Protein AF-A0A0P9GF45-F1 (afdb_monomer_lite)

Foldseek 3Di:
DQDPADLQQDDAFDKWFFVLLNLLSLQLLLLLLFARQWAKDQDPVQNQKIFIFRFADDDVPDPDTGGHTAWIWGHPDSVCNGGMIGTHDGPSQVSHVVSGPRPPDQVRGDHRDAFDQDEAEDEAFDKQWASNSVSLVVSQVQLQQVQVLWGKWKDWACDDVPAPFTKIKIFTPQPSPPFPFIWIWGWPAADPVGIIMIGTFFGDHDTPGDRPGDRGDPSSNVSSNSHYHYHYDGDGDDDDPPPPNPPDPDDPPCPDPSTDPDDPPVPPPPPCPDPPPPDDDDDDDDDDDDDDDPDPVVVVVCVVVVVVVVVVVVVVVVVVVVVVVVVVVVVVVVVVVVVVVVVVVVVVVVVVVVVVVVVVVVVVVVVPPPPPVVVVVVVVVVVVVVVVVVVVVPD

Secondary structure (DSSP, 8-state):
--PPPPTTSPPTT-EESSHHHHHHHHHHHHHHTT---EEEEEETTEEEEEEEEE-----TT-S-----EEEEEEESSTT-TTS-EEEEEE-GGGSSGGG-TT-TT-TT--PPPPP--S-EEE-TT-EEEHHHHHHHHHHHHHHHHHHTT--EEEEEEPPPTT-SS-EEEEEESTTTTT---EEEEEEEEE-TTS-EEEEEEEEE----SPP-PPPPPHHHHHHHTTSPPEEEPPEE-SS----------S--------SS-------------------PPPP------------THHHHTTHHHHHHHHHHHHHHHHHHHHHHHHHHHHHHHHHHHHHHHHHHHHHHHHHHHHHHHHHHHHHHHHS----TTHHHHHHHHHHHHHHHHHHTT--

Sequence (395 aa):
MSAEPHKYWPSVGTTYPHWADLLLATQLAAARAGFNYLGRYFDQRRPAQLSIVCMVHSTQMRASGCTHSLVEAVAVDPKDVTGGWRVSKINAQNLDAQRHPMHTGGIGLSYWLKTSTDTLILRPGDIVRGLRAMHTVEGALRAQGRRDGRFLACRTVPPSRGSVHPAYLITCVLDATCCEFLVRFEGLGPDAGGEDGWRCLEIRTKHSCTSTASSPSKKLEWRLDFWPQVTLVEGRIGKPFSRSASTKSGQHEVLSDRFIGPFPVQTLVLSSLAPYRSSSPPLMPALADADSSDSPTALASLLPDRQALASAEKDLADASTAVDKIKSDLAAAEKRAAEKRGRVEKKRAKLQRRLERERSKRKSVKEGPRSKDKKRDVKRAGERKKKAEMLALSD

Radius of gyration: 35.87 Å; chains: 1; bounding box: 84×141×72 Å

Organism: Rhodotorula graminis (strain WP1) (NCBI:txid578459)

Structure (mmCIF, N/CA/C/O backbone):
data_AF-A0A0P9GF45-F1
#
_entry.id   AF-A0A0P9GF45-F1
#
loop_
_atom_site.group_PDB
_atom_site.id
_atom_site.type_symbol
_atom_site.label_atom_id
_atom_site.label_alt_id
_atom_site.label_comp_id
_atom_site.label_asym_id
_atom_site.label_entity_id
_atom_site.label_seq_id
_atom_site.pdbx_PDB_ins_code
_atom_site.Cartn_x
_atom_site.Cartn_y
_atom_site.Cartn_z
_atom_site.occupancy
_atom_site.B_iso_or_equiv
_atom_site.auth_seq_id
_atom_site.auth_comp_id
_atom_site.auth_asym_id
_atom_site.auth_atom_id
_atom_site.pdbx_PDB_model_num
ATOM 1 N N . MET A 1 1 ? -20.652 21.004 1.379 1.00 35.34 1 MET A N 1
ATOM 2 C CA . MET A 1 1 ? -21.325 19.792 0.867 1.00 35.34 1 MET A CA 1
ATOM 3 C C . MET A 1 1 ? -20.360 18.622 1.015 1.00 35.34 1 MET A C 1
ATOM 5 O O . MET A 1 1 ? -19.250 18.713 0.505 1.00 35.34 1 MET A O 1
ATOM 9 N N . SER A 1 2 ? -20.703 17.599 1.804 1.00 42.06 2 SER A N 1
ATOM 10 C CA . SER A 1 2 ? -19.848 16.417 1.993 1.00 42.06 2 SER A CA 1
ATOM 11 C C . SER A 1 2 ? -20.039 15.497 0.793 1.00 42.06 2 SER A C 1
ATOM 13 O O . SER A 1 2 ? -21.091 14.882 0.676 1.00 42.06 2 SER A O 1
ATOM 15 N N . ALA A 1 3 ? -19.064 15.444 -0.115 1.00 58.94 3 ALA A N 1
ATOM 16 C CA . ALA A 1 3 ? -19.087 14.478 -1.207 1.00 58.94 3 ALA A CA 1
ATOM 17 C C . ALA A 1 3 ? -19.109 13.064 -0.611 1.00 58.94 3 ALA A C 1
ATOM 19 O O . ALA A 1 3 ? -18.275 12.744 0.240 1.00 58.94 3 ALA A O 1
ATOM 20 N N . GLU A 1 4 ? -20.075 12.241 -1.010 1.00 68.50 4 GLU A N 1
ATOM 21 C CA . GLU A 1 4 ? -20.110 10.847 -0.583 1.00 68.50 4 GLU A CA 1
ATOM 22 C C . GLU A 1 4 ? -18.839 10.120 -1.057 1.00 68.50 4 GLU A C 1
ATOM 24 O O . GLU A 1 4 ? -18.385 10.337 -2.188 1.00 68.50 4 GLU A O 1
ATOM 29 N N . PRO A 1 5 ? -18.228 9.269 -0.213 1.00 77.31 5 PRO A N 1
ATOM 30 C CA . PRO A 1 5 ? -17.096 8.451 -0.616 1.00 77.31 5 PRO A CA 1
ATOM 31 C C . PRO A 1 5 ? -17.442 7.594 -1.831 1.00 77.31 5 PRO A C 1
ATOM 33 O O . PRO A 1 5 ? -18.454 6.897 -1.857 1.00 77.31 5 PRO A O 1
ATOM 36 N N . HIS A 1 6 ? -16.560 7.583 -2.824 1.00 81.19 6 HIS A N 1
ATOM 37 C CA . HIS A 1 6 ? -16.727 6.717 -3.982 1.00 81.19 6 HIS A CA 1
ATOM 38 C C . HIS A 1 6 ? -16.772 5.232 -3.569 1.00 81.19 6 HIS A C 1
ATOM 40 O O . HIS A 1 6 ? -16.010 4.807 -2.700 1.00 81.19 6 HIS A O 1
ATOM 46 N N . LYS A 1 7 ? -17.599 4.419 -4.246 1.00 87.12 7 LYS A N 1
ATOM 47 C CA . LYS A 1 7 ? -17.960 3.030 -3.867 1.00 87.12 7 LYS A CA 1
ATOM 48 C C . LYS A 1 7 ? -16.806 2.041 -3.609 1.00 87.12 7 LYS A C 1
ATOM 50 O O . LYS A 1 7 ? -17.025 0.975 -3.042 1.00 87.12 7 LYS A O 1
ATOM 55 N N . TYR A 1 8 ? -15.583 2.364 -4.028 1.00 89.00 8 TYR A N 1
ATOM 56 C CA . TYR A 1 8 ? -14.404 1.510 -3.827 1.00 89.00 8 TYR A CA 1
ATOM 57 C C . TYR A 1 8 ? -13.742 1.722 -2.468 1.00 89.00 8 TYR A C 1
ATOM 59 O O . TYR A 1 8 ? -13.083 0.809 -1.974 1.00 89.00 8 TYR A O 1
ATOM 67 N N . TRP A 1 9 ? -13.967 2.862 -1.815 1.00 93.00 9 TRP A N 1
ATOM 68 C CA . TRP A 1 9 ? -13.536 3.052 -0.435 1.00 93.00 9 TRP A CA 1
ATOM 69 C C . TRP A 1 9 ? -14.324 2.125 0.502 1.00 93.00 9 TRP A C 1
ATOM 71 O O . TRP A 1 9 ? -15.488 1.818 0.225 1.00 93.00 9 TRP A O 1
ATOM 81 N N . PRO A 1 10 ? -13.719 1.605 1.583 1.00 94.25 10 PRO A N 1
ATOM 82 C CA . PRO A 1 10 ? -14.463 0.873 2.604 1.00 94.25 10 PRO A CA 1
ATOM 83 C C . PRO A 1 10 ? -15.567 1.753 3.192 1.00 94.25 10 PRO A C 1
ATOM 85 O O . PRO A 1 10 ? -15.265 2.849 3.638 1.00 94.25 10 PRO A O 1
ATOM 88 N N . SER A 1 11 ? -16.819 1.293 3.202 1.00 93.38 11 SER A N 1
ATOM 89 C CA . SER A 1 11 ? -17.963 2.052 3.734 1.00 93.38 11 SER A CA 1
ATOM 90 C C . SER A 1 11 ? -18.079 1.927 5.257 1.00 93.38 11 SER A C 1
ATOM 92 O O . SER A 1 11 ? -17.775 0.866 5.809 1.00 93.38 11 SER A O 1
ATOM 94 N N . VAL A 1 12 ? -18.595 2.964 5.928 1.00 95.06 12 VAL A N 1
ATOM 95 C CA . VAL A 1 12 ? -18.889 2.933 7.372 1.00 95.06 12 VAL A CA 1
ATOM 96 C C . VAL A 1 12 ? -19.820 1.762 7.692 1.00 95.06 12 VAL A C 1
ATOM 98 O O . VAL A 1 12 ? -20.718 1.439 6.917 1.00 95.06 12 VAL A O 1
ATOM 101 N N . GLY A 1 13 ? -19.558 1.073 8.801 1.00 94.94 13 GLY A N 1
ATOM 102 C CA . GLY A 1 13 ? -20.292 -0.119 9.226 1.00 94.94 13 GLY A CA 1
ATOM 103 C C . GLY A 1 13 ? -19.853 -1.416 8.543 1.00 94.94 13 GLY A C 1
ATOM 104 O O . GLY A 1 13 ? -20.230 -2.494 8.996 1.00 94.94 13 GLY A O 1
ATOM 105 N N . THR A 1 14 ? -19.023 -1.361 7.496 1.00 95.00 14 THR A N 1
ATOM 106 C CA . THR A 1 14 ? -18.482 -2.579 6.880 1.00 95.00 14 THR A CA 1
ATOM 107 C C . THR A 1 14 ? -17.453 -3.237 7.789 1.00 95.00 14 THR A C 1
ATOM 109 O O . THR A 1 14 ? -16.550 -2.571 8.293 1.00 95.00 14 THR A O 1
ATOM 112 N N . THR A 1 15 ? -17.568 -4.555 7.940 1.00 95.31 15 THR A N 1
ATOM 113 C CA . THR A 1 15 ? -16.614 -5.388 8.673 1.00 95.31 15 THR A CA 1
ATOM 114 C C . THR A 1 15 ? -15.703 -6.152 7.717 1.00 95.31 15 THR A C 1
ATOM 116 O O . THR A 1 15 ? -16.159 -6.652 6.688 1.00 95.31 15 THR A O 1
ATOM 119 N N . TYR A 1 16 ? -14.430 -6.259 8.085 1.00 94.44 16 TYR A N 1
ATOM 120 C CA . TYR A 1 16 ? -13.425 -7.110 7.457 1.00 94.44 16 TYR A CA 1
ATOM 121 C C . TYR A 1 16 ? -12.962 -8.175 8.458 1.00 94.44 16 TYR A C 1
ATOM 123 O O . TYR A 1 16 ? -12.883 -7.863 9.647 1.00 94.44 16 TYR A O 1
ATOM 131 N N . PRO A 1 17 ? -12.635 -9.405 8.017 1.00 91.25 17 PRO A N 1
ATOM 132 C CA . PRO A 1 17 ? -12.206 -10.477 8.919 1.00 91.25 17 PRO A CA 1
ATOM 133 C C . PRO A 1 17 ? -10.915 -10.169 9.685 1.00 91.25 17 PRO A C 1
ATOM 135 O O . PRO A 1 17 ? -10.730 -10.676 10.780 1.00 91.25 17 PRO A O 1
ATOM 138 N N . HIS A 1 18 ? -10.039 -9.341 9.110 1.00 89.69 18 HIS A N 1
ATOM 139 C CA . HIS A 1 18 ? -8.756 -8.960 9.694 1.00 89.69 18 HIS A CA 1
ATOM 140 C C . HIS A 1 18 ? -8.400 -7.519 9.295 1.00 89.69 18 HIS A C 1
ATOM 142 O O . HIS A 1 18 ? -8.765 -7.059 8.207 1.00 89.69 18 HIS A O 1
ATOM 148 N N . TRP A 1 19 ? -7.642 -6.793 10.124 1.00 90.44 19 TRP A N 1
ATOM 149 C CA . TRP A 1 19 ? -7.258 -5.405 9.817 1.00 90.44 19 TRP A CA 1
ATOM 150 C C . TRP A 1 19 ? -6.425 -5.292 8.533 1.00 90.44 19 TRP A C 1
ATOM 152 O O . TRP A 1 19 ? -6.470 -4.267 7.855 1.00 90.44 19 TRP A O 1
ATOM 162 N N . ALA A 1 20 ? -5.665 -6.336 8.185 1.00 90.38 20 ALA A N 1
ATOM 163 C CA . ALA A 1 20 ? -4.840 -6.358 6.975 1.00 90.38 20 ALA A CA 1
ATOM 164 C C . ALA A 1 20 ? -5.696 -6.331 5.702 1.00 90.38 20 ALA A C 1
ATOM 166 O O . ALA A 1 20 ? -5.321 -5.672 4.735 1.00 90.38 20 ALA A O 1
ATOM 167 N N . ASP A 1 21 ? -6.873 -6.962 5.730 1.00 93.50 21 ASP A N 1
ATOM 168 C CA . ASP A 1 21 ? -7.840 -6.912 4.631 1.00 93.50 21 ASP A CA 1
ATOM 169 C C . ASP A 1 21 ? -8.462 -5.521 4.497 1.00 93.50 21 ASP A C 1
ATOM 171 O O . ASP A 1 21 ? -8.624 -5.023 3.384 1.00 93.50 21 ASP A O 1
ATOM 175 N N . LEU A 1 22 ? -8.754 -4.856 5.619 1.00 94.69 22 LEU A N 1
ATOM 176 C CA . LEU A 1 22 ? -9.213 -3.467 5.606 1.00 94.69 22 LEU A CA 1
ATOM 177 C C . LEU A 1 22 ? -8.126 -2.518 5.071 1.00 94.69 22 LEU A C 1
ATOM 179 O O . LEU A 1 22 ? -8.415 -1.638 4.254 1.00 94.69 22 LEU A O 1
ATOM 183 N N . LEU A 1 23 ? -6.875 -2.696 5.506 1.00 93.50 23 LEU A N 1
ATOM 184 C CA . LEU A 1 23 ? -5.743 -1.920 5.003 1.00 93.50 23 LEU A CA 1
ATOM 185 C C . LEU A 1 23 ? -5.573 -2.128 3.499 1.00 93.50 23 LEU A C 1
ATOM 187 O O . LEU A 1 23 ? -5.487 -1.146 2.766 1.00 93.50 23 LEU A O 1
ATOM 191 N N . LEU A 1 24 ? -5.599 -3.379 3.037 1.00 94.25 24 LEU A N 1
ATOM 192 C CA . LEU A 1 24 ? -5.523 -3.713 1.621 1.00 94.25 24 LEU A CA 1
ATOM 193 C C . LEU A 1 24 ? -6.678 -3.085 0.832 1.00 94.25 24 LEU A C 1
ATOM 195 O O . LEU A 1 24 ? -6.428 -2.414 -0.163 1.00 94.25 24 LEU A O 1
ATOM 199 N N . ALA A 1 25 ? -7.927 -3.226 1.285 1.00 95.88 25 ALA A N 1
ATOM 200 C CA . ALA A 1 25 ? -9.082 -2.606 0.632 1.00 95.88 25 ALA A CA 1
ATOM 201 C C . ALA A 1 25 ? -8.905 -1.087 0.479 1.00 95.88 25 ALA A C 1
ATOM 203 O O . ALA A 1 25 ? -9.261 -0.516 -0.552 1.00 95.88 25 ALA A O 1
ATOM 204 N N . THR A 1 26 ? -8.313 -0.443 1.486 1.00 95.00 26 THR A N 1
ATOM 205 C CA . THR A 1 26 ? -8.026 0.996 1.472 1.00 95.00 26 THR A CA 1
ATOM 206 C C . THR A 1 26 ? -6.863 1.334 0.536 1.00 95.00 26 THR A C 1
ATOM 208 O O . THR A 1 26 ? -6.952 2.303 -0.209 1.00 95.00 26 THR A O 1
ATOM 211 N N . GLN A 1 27 ? -5.804 0.520 0.507 1.00 93.19 27 GLN A N 1
ATOM 212 C CA . GLN A 1 27 ? -4.670 0.666 -0.415 1.00 93.19 27 GLN A CA 1
ATOM 213 C C . GLN A 1 27 ? -5.098 0.518 -1.874 1.00 93.19 27 GLN A C 1
ATOM 215 O O . GLN A 1 27 ? -4.686 1.316 -2.707 1.00 93.19 27 GLN A O 1
ATOM 220 N N . LEU A 1 28 ? -5.968 -0.445 -2.182 1.00 94.75 28 LEU A N 1
ATOM 221 C CA . LEU A 1 28 ? -6.535 -0.603 -3.520 1.00 94.75 28 LEU A CA 1
ATOM 222 C C . LEU A 1 28 ? -7.445 0.588 -3.870 1.00 94.75 28 LEU A C 1
ATOM 224 O O . LEU A 1 28 ? -7.363 1.137 -4.965 1.00 94.75 28 LEU A O 1
ATOM 228 N N . ALA A 1 29 ? -8.280 1.058 -2.940 1.00 93.75 29 ALA A N 1
ATOM 229 C CA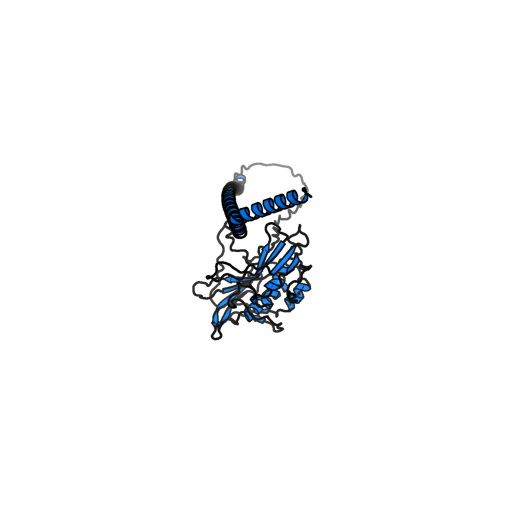 . ALA A 1 29 ? -9.097 2.249 -3.180 1.00 93.75 29 ALA A CA 1
ATOM 230 C C . ALA A 1 29 ? -8.240 3.499 -3.463 1.00 93.75 29 ALA A C 1
ATOM 232 O O . ALA A 1 29 ? -8.541 4.247 -4.393 1.00 93.75 29 ALA A O 1
ATOM 233 N N . ALA A 1 30 ? -7.154 3.689 -2.710 1.00 90.38 30 ALA A N 1
ATOM 234 C CA . ALA A 1 30 ? -6.213 4.786 -2.902 1.00 90.38 30 ALA A CA 1
ATOM 235 C C . ALA A 1 30 ? -5.438 4.663 -4.219 1.00 90.38 30 ALA A C 1
ATOM 237 O O . ALA A 1 30 ? -5.400 5.624 -4.984 1.00 90.38 30 ALA A O 1
ATOM 238 N N . ALA A 1 31 ? -4.890 3.482 -4.534 1.00 90.50 31 ALA A N 1
ATOM 239 C CA . ALA A 1 31 ? -4.143 3.261 -5.773 1.00 90.50 31 ALA A CA 1
ATOM 240 C C . ALA A 1 31 ? -5.027 3.551 -6.992 1.00 90.50 31 ALA A C 1
ATOM 242 O O . ALA A 1 31 ? -4.603 4.219 -7.933 1.00 90.50 31 ALA A O 1
ATOM 243 N N . ARG A 1 32 ? -6.305 3.156 -6.927 1.00 91.38 32 ARG A N 1
ATOM 244 C CA . ARG A 1 32 ? -7.313 3.540 -7.917 1.00 91.38 32 ARG A CA 1
ATOM 245 C C . ARG A 1 32 ? -7.547 5.052 -7.957 1.00 91.38 32 ARG A C 1
ATOM 247 O O . ARG A 1 32 ? -7.662 5.607 -9.043 1.00 91.38 32 ARG A O 1
ATOM 254 N N . ALA A 1 33 ? -7.649 5.711 -6.807 1.00 88.56 33 ALA A N 1
ATOM 255 C CA . ALA A 1 33 ? -7.761 7.168 -6.718 1.00 88.56 33 ALA A CA 1
ATOM 256 C C . ALA A 1 33 ? -6.460 7.902 -7.109 1.00 88.56 33 ALA A C 1
ATOM 258 O O . ALA A 1 33 ? -6.433 9.130 -7.127 1.00 88.56 33 ALA A O 1
ATOM 259 N N . GLY A 1 34 ? -5.403 7.157 -7.450 1.00 85.56 34 GLY A N 1
ATOM 260 C CA . GLY A 1 34 ? -4.176 7.668 -8.033 1.00 85.56 34 GLY A CA 1
ATOM 261 C C . GLY A 1 34 ? -3.065 7.963 -7.032 1.00 85.56 34 GLY A C 1
ATOM 262 O O . GLY A 1 34 ? -2.227 8.806 -7.339 1.00 85.56 34 GLY A O 1
ATOM 263 N N . PHE A 1 35 ? -3.044 7.309 -5.867 1.00 85.00 35 PHE A N 1
ATOM 264 C CA . PHE A 1 35 ? -1.961 7.419 -4.880 1.00 85.00 35 PHE A CA 1
ATOM 265 C C . PHE A 1 35 ? -1.811 6.142 -4.040 1.00 85.00 35 PHE A C 1
ATOM 267 O O . PHE A 1 35 ? -2.787 5.457 -3.772 1.00 85.00 35 PHE A O 1
ATOM 274 N N . ASN A 1 36 ? -0.613 5.818 -3.558 1.00 80.69 36 ASN A N 1
ATOM 275 C CA . ASN A 1 36 ? -0.339 4.540 -2.870 1.00 80.69 36 ASN A CA 1
ATOM 276 C C . ASN A 1 36 ? 0.317 4.666 -1.482 1.00 80.69 36 ASN A C 1
ATOM 278 O O . ASN A 1 36 ? 0.517 3.667 -0.789 1.00 80.69 36 ASN A O 1
ATOM 282 N N . TYR A 1 37 ? 0.624 5.883 -1.035 1.00 79.19 37 TYR A N 1
ATOM 283 C CA . TYR A 1 37 ? 1.302 6.132 0.239 1.00 79.19 37 TYR A CA 1
ATOM 284 C C . TYR A 1 37 ? 0.333 6.071 1.418 1.00 79.19 37 TYR A C 1
ATOM 286 O O . TYR A 1 37 ? -0.044 7.098 1.987 1.00 79.19 37 TYR A O 1
ATOM 294 N N . LEU A 1 38 ? -0.083 4.862 1.784 1.00 84.00 38 LEU A N 1
ATOM 295 C CA . LEU A 1 38 ? -0.918 4.626 2.955 1.00 84.00 38 LEU A CA 1
ATOM 296 C C . LEU A 1 38 ? -0.152 3.929 4.062 1.00 84.00 38 LEU A C 1
ATOM 298 O O . LEU A 1 38 ? 0.602 2.985 3.830 1.00 84.00 38 LEU A O 1
ATOM 302 N N . GLY A 1 39 ? -0.434 4.354 5.282 1.00 81.56 39 GLY A N 1
ATOM 303 C CA . GLY A 1 39 ? 0.013 3.695 6.491 1.00 81.56 39 GLY A CA 1
ATOM 304 C C . GLY A 1 39 ? -1.131 3.395 7.419 1.00 81.56 39 GLY A C 1
ATOM 305 O O . GLY A 1 39 ? -2.287 3.741 7.176 1.00 81.56 39 GLY A O 1
ATOM 306 N N . ARG A 1 40 ? -0.774 2.775 8.530 1.00 86.38 40 ARG A N 1
ATOM 307 C CA . ARG A 1 40 ? -1.703 2.527 9.613 1.00 86.38 40 ARG A CA 1
ATOM 308 C C . ARG A 1 40 ? -1.124 2.981 10.938 1.00 86.38 40 ARG A C 1
ATOM 310 O O . ARG A 1 40 ? 0.087 3.014 11.122 1.00 86.38 40 ARG A O 1
ATOM 317 N N . TYR A 1 41 ? -2.017 3.283 11.856 1.00 85.81 41 TYR A N 1
ATOM 318 C CA . TYR A 1 41 ? -1.701 3.710 13.199 1.00 85.81 41 TYR A CA 1
ATOM 319 C C . TYR A 1 41 ? -2.695 3.061 14.157 1.00 85.81 41 TYR A C 1
ATOM 321 O O . TYR A 1 41 ? -3.902 3.258 14.020 1.00 85.81 41 TYR A O 1
ATOM 329 N N . PHE A 1 42 ? -2.190 2.277 15.106 1.00 85.56 42 PHE A N 1
ATOM 330 C CA . PHE A 1 42 ? -2.984 1.807 16.237 1.00 85.56 42 PHE A CA 1
ATOM 331 C C . PHE A 1 42 ? -2.881 2.835 17.359 1.00 85.56 42 PHE A C 1
ATOM 333 O O . PHE A 1 42 ? -1.780 3.277 17.699 1.00 85.56 42 PHE A O 1
ATOM 340 N N . ASP A 1 43 ? -4.017 3.225 17.934 1.00 81.94 43 ASP A N 1
ATOM 341 C CA . ASP A 1 43 ? -4.006 4.101 19.103 1.00 81.94 43 ASP A CA 1
ATOM 342 C C . ASP A 1 43 ? -3.411 3.325 20.286 1.00 81.94 43 ASP A C 1
ATOM 344 O O . ASP A 1 43 ? -4.002 2.369 20.780 1.00 81.94 43 ASP A O 1
ATOM 348 N N . GLN A 1 44 ? -2.234 3.739 20.762 1.00 82.50 44 GLN A N 1
ATOM 349 C CA . GLN A 1 44 ? -1.546 3.070 21.875 1.00 82.50 44 GLN A CA 1
ATOM 350 C C . GLN A 1 44 ? -2.385 3.034 23.158 1.00 82.50 44 GLN A C 1
ATOM 352 O O . GLN A 1 44 ? -2.207 2.147 23.987 1.00 82.50 44 GLN A O 1
ATOM 357 N N . ARG A 1 45 ? -3.298 3.995 23.339 1.00 84.94 45 ARG A N 1
ATOM 358 C CA . ARG A 1 45 ? -4.200 4.040 24.499 1.00 84.94 45 ARG A CA 1
ATOM 359 C C . ARG A 1 45 ? -5.461 3.214 24.282 1.00 84.94 45 ARG A C 1
ATOM 361 O O . ARG A 1 45 ? -6.164 2.917 25.242 1.00 84.94 45 ARG A O 1
ATOM 368 N N . ARG A 1 46 ? -5.782 2.903 23.027 1.00 86.00 46 ARG A N 1
ATOM 369 C CA . ARG A 1 46 ? -6.991 2.193 22.608 1.00 86.00 46 ARG A CA 1
ATOM 370 C C . ARG A 1 46 ? -6.615 1.220 21.487 1.00 86.00 46 ARG A C 1
ATOM 372 O O . ARG A 1 46 ? -6.928 1.491 20.332 1.00 86.00 46 ARG A O 1
ATOM 379 N N . PRO A 1 47 ? -5.958 0.089 21.802 1.00 84.44 47 PRO A N 1
ATOM 380 C CA . PRO A 1 47 ? -5.430 -0.835 20.791 1.00 84.44 47 PRO A CA 1
ATOM 381 C C . PRO A 1 47 ? -6.520 -1.437 19.890 1.00 84.44 47 PRO A C 1
ATOM 383 O O . PRO A 1 47 ? -6.247 -1.797 18.750 1.00 84.44 47 PRO A O 1
ATOM 386 N N . ALA A 1 48 ? -7.772 -1.457 20.356 1.00 91.06 48 ALA A N 1
ATOM 387 C CA . ALA A 1 48 ? -8.955 -1.790 19.563 1.00 91.06 48 ALA A CA 1
ATOM 388 C C . ALA A 1 48 ? -9.373 -0.690 18.560 1.00 91.06 48 ALA A C 1
ATOM 390 O O . ALA A 1 48 ? -10.456 -0.772 17.986 1.00 91.06 48 ALA A O 1
ATOM 391 N N . GLN A 1 49 ? -8.561 0.355 18.363 1.00 93.25 49 GLN A N 1
ATOM 392 C CA . GLN A 1 49 ? -8.778 1.420 17.388 1.00 93.25 49 GLN A CA 1
ATOM 393 C C . GLN A 1 49 ? -7.613 1.514 16.405 1.00 93.25 49 GLN A C 1
ATOM 395 O O . GLN A 1 49 ? -6.442 1.604 16.779 1.00 93.25 49 GLN A O 1
ATOM 400 N N . LEU A 1 50 ? -7.973 1.555 15.127 1.00 92.69 50 LEU A N 1
ATOM 401 C CA . LEU A 1 50 ? -7.074 1.613 13.988 1.00 92.69 50 LEU A CA 1
ATOM 402 C C . LEU A 1 50 ? -7.416 2.841 13.152 1.00 92.69 50 LEU A C 1
ATOM 404 O O . LEU A 1 50 ? -8.566 3.058 12.783 1.00 92.69 50 LEU A O 1
ATOM 408 N N . SER A 1 51 ? -6.404 3.624 12.809 1.00 92.44 51 SER A N 1
ATOM 409 C CA . SER A 1 51 ? -6.494 4.693 11.818 1.00 92.44 51 SER A CA 1
ATOM 410 C C . SER A 1 51 ? -5.632 4.337 10.615 1.00 92.44 51 SER A C 1
ATOM 412 O O . SER A 1 51 ? -4.445 4.057 10.759 1.00 92.44 51 SER A O 1
ATOM 414 N N . ILE A 1 52 ? -6.212 4.363 9.420 1.00 92.00 52 ILE A N 1
ATOM 415 C CA . ILE A 1 52 ? -5.477 4.303 8.157 1.00 92.00 52 ILE A CA 1
ATOM 416 C C . ILE A 1 52 ? -5.271 5.738 7.698 1.00 92.00 52 ILE A C 1
ATOM 418 O O . ILE A 1 52 ? -6.229 6.497 7.543 1.00 92.00 52 ILE A O 1
ATOM 422 N N . VAL A 1 53 ? -4.012 6.112 7.513 1.00 87.25 53 VAL A N 1
ATOM 423 C CA . VAL A 1 53 ? -3.589 7.491 7.267 1.00 87.25 53 VAL A CA 1
ATOM 424 C C . VAL A 1 53 ? -2.854 7.582 5.938 1.00 87.25 53 VAL A C 1
ATOM 426 O O . VAL A 1 53 ? -2.187 6.636 5.514 1.00 87.25 53 VAL A O 1
ATOM 429 N N . CYS A 1 54 ? -2.939 8.739 5.289 1.00 83.44 54 CYS A N 1
ATOM 430 C CA . CYS A 1 54 ? -1.978 9.085 4.252 1.00 83.44 54 CYS A CA 1
ATOM 431 C C . CYS A 1 54 ? -0.584 9.208 4.892 1.00 83.44 54 CYS A C 1
ATOM 433 O O . CYS A 1 54 ? -0.474 9.738 5.994 1.00 83.44 54 CYS A O 1
ATOM 435 N N . MET A 1 55 ? 0.455 8.709 4.221 1.00 76.56 55 MET A N 1
ATOM 436 C CA . MET A 1 55 ? 1.861 8.778 4.642 1.00 76.56 55 MET A CA 1
ATOM 437 C C . MET A 1 55 ? 2.768 9.328 3.537 1.00 76.56 55 MET A C 1
ATOM 439 O O . MET A 1 55 ? 3.922 8.915 3.414 1.00 76.56 55 MET A O 1
ATOM 443 N N . VAL A 1 56 ? 2.273 10.244 2.699 1.00 71.00 56 VAL A N 1
ATOM 444 C CA . VAL A 1 56 ? 3.149 10.897 1.717 1.00 71.00 56 VAL A CA 1
ATOM 445 C C . VAL A 1 56 ? 4.301 11.585 2.441 1.00 71.00 56 VAL A C 1
ATOM 447 O O . VAL A 1 56 ? 4.101 12.433 3.321 1.00 71.00 56 VAL A O 1
ATOM 450 N N . HIS A 1 57 ? 5.516 11.171 2.076 1.00 57.47 57 HIS A N 1
ATOM 451 C CA . HIS A 1 57 ? 6.736 11.686 2.660 1.00 57.47 57 HIS A CA 1
ATOM 452 C C . HIS A 1 57 ? 6.906 13.167 2.379 1.00 57.47 57 HIS A C 1
ATOM 454 O O . HIS A 1 57 ? 6.702 13.654 1.269 1.00 57.47 57 HIS A O 1
ATOM 460 N N . SER A 1 58 ? 7.404 13.847 3.406 1.00 45.00 58 SER A N 1
ATOM 461 C CA . SER A 1 58 ? 8.315 14.950 3.210 1.00 45.00 58 SER A CA 1
ATOM 462 C C . SER A 1 58 ? 9.386 14.553 2.193 1.00 45.00 58 SER A C 1
ATOM 464 O O . SER A 1 58 ? 10.189 13.649 2.439 1.00 45.00 58 SER A O 1
ATOM 466 N N . THR A 1 59 ? 9.442 15.246 1.065 1.00 41.19 59 THR A N 1
ATOM 467 C CA . THR A 1 59 ? 10.686 15.332 0.300 1.00 41.19 59 THR A CA 1
ATOM 468 C C . THR A 1 59 ? 11.819 15.783 1.238 1.00 41.19 59 THR A C 1
ATOM 470 O O . THR A 1 59 ? 11.547 16.357 2.294 1.00 41.19 59 THR A O 1
ATOM 473 N N . GLN A 1 60 ? 13.092 15.569 0.880 1.00 36.75 60 GLN A N 1
ATOM 474 C CA . GLN A 1 60 ? 14.243 16.072 1.663 1.00 36.75 60 GLN A CA 1
ATOM 475 C C . GLN A 1 60 ? 14.139 17.576 2.018 1.00 36.75 60 GLN A C 1
ATOM 477 O O . GLN A 1 60 ? 14.814 18.035 2.932 1.00 36.75 60 GLN A O 1
ATOM 482 N N . MET A 1 61 ? 13.260 18.330 1.346 1.00 34.38 61 MET A N 1
ATOM 483 C CA . MET A 1 61 ? 12.966 19.739 1.604 1.00 34.38 61 MET A CA 1
ATOM 484 C C . MET A 1 61 ? 11.843 20.025 2.627 1.00 34.38 61 MET A C 1
ATOM 486 O O . MET A 1 61 ? 11.533 21.194 2.849 1.00 34.38 61 MET A O 1
ATOM 490 N N . ARG A 1 62 ? 11.186 19.029 3.247 1.00 45.66 62 ARG A N 1
ATOM 491 C CA . ARG A 1 62 ? 10.088 19.274 4.211 1.00 45.66 62 ARG A CA 1
ATOM 492 C C . ARG A 1 62 ? 10.280 18.545 5.539 1.00 45.66 62 ARG A C 1
ATOM 494 O O . ARG A 1 62 ? 10.742 17.419 5.590 1.00 45.66 62 ARG A O 1
ATOM 501 N N . ALA A 1 63 ? 9.903 19.196 6.637 1.00 41.16 63 ALA A N 1
ATOM 502 C CA . ALA A 1 63 ? 10.034 18.642 7.988 1.00 41.16 63 ALA A CA 1
ATOM 503 C C . ALA A 1 63 ? 8.778 17.884 8.470 1.00 41.16 63 ALA A C 1
ATOM 505 O O . ALA A 1 63 ? 8.818 17.231 9.511 1.00 41.16 63 ALA A O 1
ATOM 506 N N . SER A 1 64 ? 7.660 17.956 7.738 1.00 55.44 64 SER A N 1
ATOM 507 C CA . SER A 1 64 ? 6.397 17.298 8.091 1.00 55.44 64 SER A CA 1
ATOM 508 C C . SER A 1 64 ? 5.836 16.493 6.916 1.00 55.44 64 SER A C 1
ATOM 510 O O . SER A 1 64 ? 5.702 16.997 5.802 1.00 55.44 64 SER A O 1
ATOM 512 N N . GLY A 1 65 ? 5.521 15.219 7.167 1.00 65.06 65 GLY A N 1
ATOM 513 C CA . GLY A 1 65 ? 4.782 14.365 6.234 1.00 65.06 65 GLY A CA 1
ATOM 514 C C . GLY A 1 65 ? 3.272 14.596 6.321 1.00 65.06 65 GLY A C 1
ATOM 515 O O . GLY A 1 65 ? 2.772 15.155 7.300 1.00 65.06 65 GLY A O 1
ATOM 516 N N . CYS A 1 66 ? 2.534 14.147 5.304 1.00 74.19 66 CYS A N 1
ATOM 517 C CA . CYS A 1 66 ? 1.079 14.057 5.398 1.00 74.19 66 CYS A CA 1
ATOM 518 C C . CYS A 1 66 ? 0.717 12.930 6.376 1.00 74.19 66 CYS A C 1
ATOM 520 O O . CYS A 1 66 ? 1.290 11.850 6.280 1.00 74.19 66 CYS A O 1
ATOM 522 N N . THR A 1 67 ? -0.204 13.184 7.310 1.00 75.12 67 THR A N 1
ATOM 523 C CA . THR A 1 67 ? -0.711 12.194 8.285 1.00 75.12 67 THR A CA 1
ATOM 524 C C . THR A 1 67 ? -2.235 12.252 8.423 1.00 75.12 67 THR A C 1
ATOM 526 O O . THR A 1 67 ? -2.805 11.871 9.446 1.00 75.12 67 THR A O 1
ATOM 529 N N . HIS A 1 68 ? -2.920 12.759 7.394 1.00 84.19 68 HIS A N 1
ATOM 530 C CA . HIS A 1 68 ? -4.374 12.876 7.402 1.00 84.19 68 HIS A CA 1
ATOM 531 C C . HIS A 1 68 ? -5.018 11.489 7.488 1.00 84.19 68 HIS A C 1
ATOM 533 O O . HIS A 1 68 ? -4.727 10.602 6.684 1.00 84.19 68 HIS A O 1
ATOM 539 N N . SER A 1 69 ? -5.904 11.316 8.470 1.00 87.94 69 SER A N 1
ATOM 540 C CA . SER A 1 69 ? -6.704 10.101 8.614 1.00 87.94 69 SER A CA 1
ATOM 541 C C . SER A 1 69 ? -7.670 9.968 7.442 1.00 87.94 69 SER A C 1
ATOM 543 O O . SER A 1 69 ? -8.369 10.925 7.101 1.00 87.94 69 SER A O 1
ATOM 545 N N . LEU A 1 70 ? -7.714 8.783 6.843 1.00 90.19 70 LEU A N 1
ATOM 546 C CA . LEU A 1 70 ? -8.590 8.431 5.727 1.00 90.19 70 LEU A CA 1
ATOM 547 C C . LEU A 1 70 ? -9.774 7.609 6.224 1.00 90.19 70 LEU A C 1
ATOM 549 O O . LEU A 1 70 ? -10.931 7.942 5.967 1.00 90.19 70 LEU A O 1
ATOM 553 N N . VAL A 1 71 ? -9.458 6.551 6.967 1.00 94.62 71 VAL A N 1
ATOM 554 C CA . VAL A 1 71 ? -10.408 5.574 7.492 1.00 94.62 71 VAL A CA 1
ATOM 555 C C . VAL A 1 71 ? -10.060 5.319 8.949 1.00 94.62 71 VAL A C 1
ATOM 557 O O . VAL A 1 71 ? -8.904 5.060 9.276 1.00 94.62 71 VAL A O 1
ATOM 560 N N . GLU A 1 72 ? -11.058 5.360 9.818 1.00 95.88 72 GLU A N 1
ATOM 561 C CA . GLU A 1 72 ? -10.946 4.897 11.197 1.00 95.88 72 GLU A CA 1
ATOM 562 C C . GLU A 1 72 ? -11.783 3.625 11.342 1.00 95.88 72 GLU A C 1
ATOM 564 O O . GLU A 1 72 ? -12.858 3.482 10.746 1.00 95.88 72 GLU A O 1
ATOM 569 N N . ALA A 1 73 ? -11.270 2.683 12.118 1.00 97.12 73 ALA A N 1
ATOM 570 C CA . ALA A 1 73 ? -11.897 1.404 12.368 1.00 97.12 73 ALA A CA 1
ATOM 571 C C . ALA A 1 73 ? -11.711 0.983 13.819 1.00 97.12 73 ALA A C 1
ATOM 573 O O . ALA A 1 73 ? -10.785 1.413 14.511 1.00 97.12 73 ALA A O 1
ATOM 574 N N . VAL A 1 74 ? -12.612 0.119 14.261 1.00 96.94 74 VAL A N 1
ATOM 575 C CA . VAL A 1 74 ? -12.607 -0.469 15.595 1.00 96.94 74 VAL A CA 1
ATOM 576 C C . VAL A 1 74 ? -12.653 -1.984 15.484 1.00 96.94 74 VAL A C 1
ATOM 578 O O . VAL A 1 74 ? -13.279 -2.513 14.561 1.00 96.94 74 VAL A O 1
ATOM 581 N N . ALA A 1 75 ? -12.001 -2.684 16.407 1.00 95.75 75 ALA A N 1
ATOM 582 C CA . ALA A 1 75 ? -12.173 -4.126 16.532 1.00 95.75 75 ALA A CA 1
ATOM 583 C C . ALA A 1 75 ? -13.655 -4.436 16.815 1.00 95.75 75 ALA A C 1
ATOM 585 O O . ALA A 1 75 ? -14.327 -3.699 17.542 1.00 95.75 75 ALA A O 1
ATOM 586 N N . VAL A 1 76 ? -14.185 -5.491 16.194 1.00 95.81 76 VAL A N 1
ATOM 587 C CA . VAL A 1 76 ? -15.572 -5.939 16.400 1.00 95.81 76 VAL A CA 1
ATOM 588 C C . VAL A 1 76 ? -15.755 -6.430 17.831 1.00 95.81 76 VAL A C 1
ATOM 590 O O . VAL A 1 76 ? -16.748 -6.076 18.463 1.00 95.81 76 VAL A O 1
ATOM 593 N N . ASP A 1 77 ? -14.779 -7.184 18.334 1.00 93.62 77 ASP A N 1
ATOM 594 C CA . ASP A 1 77 ? -14.629 -7.490 19.750 1.00 93.62 77 ASP A CA 1
ATOM 595 C C . ASP A 1 77 ? -13.423 -6.706 20.299 1.00 93.62 77 ASP A C 1
ATOM 597 O O . ASP A 1 77 ? -12.289 -6.961 19.892 1.00 93.62 77 ASP A O 1
ATOM 601 N N . PRO A 1 78 ? -13.621 -5.751 21.226 1.00 91.00 78 PRO A N 1
ATOM 602 C CA . PRO A 1 78 ? -12.521 -5.020 21.849 1.00 91.00 78 PRO A CA 1
ATOM 603 C C . PRO A 1 78 ? -11.499 -5.902 22.582 1.00 91.00 78 PRO A C 1
ATOM 605 O O . PRO A 1 78 ? -10.385 -5.438 22.827 1.00 91.00 78 PRO A O 1
ATOM 608 N N . LYS A 1 79 ? -11.870 -7.134 22.961 1.00 89.69 79 LYS A N 1
ATOM 609 C CA . LYS A 1 79 ? -10.983 -8.108 23.614 1.00 89.69 79 LYS A CA 1
ATOM 610 C C . LYS A 1 79 ? -10.153 -8.918 22.616 1.00 89.69 79 LYS A C 1
ATOM 612 O O . LYS A 1 79 ? -9.115 -9.445 23.003 1.00 89.69 79 LYS A O 1
ATOM 617 N N . ASP A 1 80 ? -10.571 -8.975 21.353 1.00 88.12 80 ASP A N 1
ATOM 618 C CA . ASP A 1 80 ? -9.873 -9.675 20.277 1.00 88.12 80 ASP A CA 1
ATOM 619 C C . ASP A 1 80 ? -9.488 -8.703 19.149 1.00 88.12 80 ASP A C 1
ATOM 621 O O . ASP A 1 80 ? -10.183 -8.522 18.148 1.00 88.12 80 ASP A O 1
ATOM 625 N N . VAL A 1 81 ? -8.315 -8.085 19.300 1.00 84.69 81 VAL A N 1
ATOM 626 C CA . VAL A 1 81 ? -7.728 -7.188 18.288 1.00 84.69 81 VAL A CA 1
ATOM 627 C C . VAL A 1 81 ? -7.204 -7.929 17.050 1.00 84.69 81 VAL A C 1
ATOM 629 O O . VAL A 1 81 ? -6.873 -7.293 16.044 1.00 84.69 81 VAL A O 1
ATOM 632 N N . THR A 1 82 ? -7.117 -9.260 17.111 1.00 84.38 82 THR A N 1
ATOM 633 C CA . THR A 1 82 ? -6.701 -10.104 15.984 1.00 84.38 82 THR A CA 1
ATOM 634 C C . THR A 1 82 ? -7.875 -10.515 15.102 1.00 84.38 82 THR A C 1
ATOM 636 O O . THR A 1 82 ? -7.669 -10.841 13.935 1.00 84.38 82 THR A O 1
ATOM 639 N N . GLY A 1 83 ? -9.096 -10.433 15.631 1.00 87.00 83 GLY A N 1
ATOM 640 C CA . GLY A 1 83 ? -10.327 -10.753 14.930 1.00 87.00 83 GLY A CA 1
ATOM 641 C C . GLY A 1 83 ? -10.793 -9.675 13.950 1.00 87.00 83 GLY A C 1
ATOM 642 O O . GLY A 1 83 ? -10.015 -8.933 13.345 1.00 87.00 83 GLY A O 1
ATOM 643 N N . GLY A 1 84 ? -12.113 -9.606 13.772 1.00 92.38 84 GLY A N 1
ATOM 644 C CA . GLY A 1 84 ? -12.753 -8.736 12.789 1.00 92.38 84 GLY A CA 1
ATOM 645 C C . GLY A 1 84 ? -12.628 -7.245 13.108 1.00 92.38 84 GLY A C 1
ATOM 646 O O . GLY A 1 84 ? -12.667 -6.829 14.262 1.00 92.38 84 GLY A O 1
ATOM 647 N N . TRP A 1 85 ? -12.570 -6.415 12.066 1.00 95.38 85 TRP A N 1
ATOM 648 C CA . TRP A 1 85 ? -12.475 -4.954 12.166 1.00 95.38 85 TRP A CA 1
ATOM 649 C C . TRP A 1 85 ? -13.624 -4.276 11.429 1.00 95.38 85 TRP A C 1
ATOM 651 O O . TRP A 1 85 ? -13.866 -4.560 10.257 1.00 95.38 85 TRP A O 1
ATOM 661 N N . ARG A 1 86 ? -14.320 -3.350 12.094 1.00 97.12 86 ARG A N 1
ATOM 662 C CA . ARG A 1 86 ? -15.432 -2.572 11.536 1.00 97.12 86 ARG A CA 1
ATOM 663 C C . ARG A 1 86 ? -15.001 -1.139 11.257 1.00 97.12 86 ARG A C 1
ATOM 665 O O . ARG A 1 86 ? -14.468 -0.466 12.134 1.00 97.12 86 ARG A O 1
ATOM 672 N N . VAL A 1 87 ? -15.302 -0.644 10.061 1.00 97.25 87 VAL A N 1
ATOM 673 C CA . VAL A 1 87 ? -15.101 0.766 9.704 1.00 97.25 87 VAL A CA 1
ATOM 674 C C . VAL A 1 87 ? -16.044 1.636 10.533 1.00 97.25 87 VAL A C 1
ATOM 676 O O . VAL A 1 87 ? -17.263 1.511 10.416 1.00 97.25 87 VAL A O 1
ATOM 679 N N . SER A 1 88 ? -15.491 2.523 11.357 1.00 96.69 88 SER A N 1
ATOM 680 C CA . SER A 1 88 ? -16.260 3.440 12.203 1.00 96.69 88 SER A CA 1
ATOM 681 C C . SER A 1 88 ? -16.443 4.805 11.548 1.00 96.69 88 SER A C 1
ATOM 683 O O . SER A 1 88 ? -17.490 5.427 11.718 1.00 96.69 88 SER A O 1
ATOM 685 N N . LYS A 1 89 ? -15.454 5.272 10.779 1.00 95.62 89 LYS A N 1
ATOM 686 C CA . LYS A 1 89 ? -15.481 6.604 10.167 1.00 95.62 89 LYS A CA 1
ATOM 687 C C . LYS A 1 89 ? -14.660 6.658 8.885 1.00 95.62 89 LYS A C 1
ATOM 689 O O . LYS A 1 89 ? -13.632 6.000 8.758 1.00 95.62 89 LYS A O 1
ATOM 694 N N . ILE A 1 90 ? -15.110 7.489 7.950 1.00 93.31 90 ILE A N 1
ATOM 695 C CA . ILE A 1 90 ? -14.392 7.820 6.718 1.00 93.31 90 ILE A CA 1
ATOM 696 C C . ILE A 1 90 ? -14.290 9.335 6.622 1.00 93.31 90 ILE A C 1
ATOM 698 O O . ILE A 1 90 ? -15.296 10.039 6.703 1.00 93.31 90 ILE A O 1
ATOM 702 N N . ASN A 1 91 ? -13.085 9.840 6.398 1.00 89.75 91 ASN A N 1
ATOM 703 C CA . ASN A 1 91 ? -12.857 11.260 6.180 1.00 89.75 91 ASN A CA 1
ATOM 704 C C . ASN A 1 91 ? -12.906 11.546 4.676 1.00 89.75 91 ASN A C 1
ATOM 706 O O . ASN A 1 91 ? -11.872 11.607 4.019 1.00 89.75 91 ASN A O 1
ATOM 710 N N . ALA A 1 92 ? -14.117 11.724 4.135 1.00 85.19 92 ALA A N 1
ATOM 711 C CA . ALA A 1 92 ? -14.363 11.896 2.696 1.00 85.19 92 ALA A CA 1
ATOM 712 C C . ALA A 1 92 ? -13.493 12.988 2.037 1.00 85.19 92 ALA A C 1
ATOM 714 O O . ALA A 1 92 ? -13.061 12.846 0.897 1.00 85.19 92 ALA A O 1
ATOM 715 N N . GLN A 1 93 ? -13.189 14.058 2.779 1.00 81.69 93 GLN A N 1
ATOM 716 C CA . GLN A 1 93 ? -12.350 15.170 2.318 1.00 81.69 93 GLN A CA 1
ATOM 717 C C . GLN A 1 93 ? -10.899 14.760 2.022 1.00 81.69 93 GLN A C 1
ATOM 719 O O . GLN A 1 93 ? -10.256 15.397 1.194 1.00 81.69 93 GLN A O 1
ATOM 724 N N . ASN A 1 94 ? -10.418 13.684 2.652 1.00 83.62 94 ASN A N 1
ATOM 725 C CA . ASN A 1 94 ? -9.050 13.182 2.531 1.00 83.62 94 ASN A CA 1
ATOM 726 C C . ASN A 1 94 ? -8.945 11.982 1.567 1.00 83.62 94 ASN A C 1
ATOM 728 O O . ASN A 1 94 ? -7.883 11.399 1.394 1.00 83.62 94 ASN A O 1
ATOM 732 N N . LEU A 1 95 ? -10.042 11.553 0.940 1.00 83.94 95 LEU A N 1
ATOM 733 C CA . LEU A 1 95 ? -10.009 10.400 0.025 1.00 83.94 95 LEU A CA 1
ATOM 734 C C . LEU A 1 95 ? -9.441 10.739 -1.355 1.00 83.94 95 LEU A C 1
ATOM 736 O O . LEU A 1 95 ? -9.207 9.852 -2.172 1.00 83.94 95 LEU A O 1
ATOM 740 N N . ASP A 1 96 ? -9.246 12.024 -1.617 1.00 78.06 96 ASP A N 1
ATOM 741 C CA . ASP A 1 96 ? -8.662 12.541 -2.837 1.00 78.06 96 ASP A CA 1
ATOM 742 C C . ASP A 1 96 ? -7.343 13.219 -2.482 1.00 78.06 96 ASP A C 1
ATOM 744 O O . ASP A 1 96 ? -7.307 14.257 -1.817 1.00 78.06 96 ASP A O 1
ATOM 748 N N . ALA A 1 97 ? -6.247 12.609 -2.919 1.00 68.75 97 ALA A N 1
ATOM 749 C CA . ALA A 1 97 ? -4.919 13.072 -2.577 1.00 68.75 97 ALA A CA 1
ATOM 750 C C . ALA A 1 97 ? -4.593 14.462 -3.143 1.00 68.75 97 ALA A C 1
ATOM 752 O O . ALA A 1 97 ? -3.761 15.158 -2.563 1.00 68.75 97 ALA A O 1
ATOM 753 N N . GLN A 1 98 ? -5.277 14.912 -4.203 1.00 69.25 98 GLN A N 1
ATOM 754 C CA . GLN A 1 98 ? -5.138 16.284 -4.707 1.00 69.25 98 GLN A CA 1
ATOM 755 C C . GLN A 1 98 ? -5.672 17.330 -3.717 1.00 69.25 98 GLN A C 1
ATOM 757 O O . GLN A 1 98 ? -5.274 18.491 -3.764 1.00 69.25 98 GLN A O 1
ATOM 762 N N . ARG A 1 99 ? -6.550 16.929 -2.789 1.00 68.31 99 ARG A N 1
ATOM 763 C CA . ARG A 1 99 ? -7.134 17.812 -1.766 1.00 68.31 99 ARG A CA 1
ATOM 764 C C . ARG A 1 99 ? -6.274 17.929 -0.516 1.00 68.31 99 ARG A C 1
ATOM 766 O O . ARG A 1 99 ? -6.591 18.705 0.383 1.00 68.31 99 ARG A O 1
ATOM 773 N N . HIS A 1 100 ? -5.190 17.165 -0.429 1.00 65.88 100 HIS A N 1
ATOM 774 C CA . HIS A 1 100 ? -4.291 17.245 0.705 1.00 65.88 100 HIS A CA 1
ATOM 775 C C . HIS A 1 100 ? -3.368 18.465 0.566 1.00 65.88 100 HIS A C 1
ATOM 777 O O . HIS A 1 100 ? -2.583 18.530 -0.378 1.00 65.88 100 HIS A O 1
ATOM 783 N N . PRO A 1 101 ? -3.339 19.388 1.544 1.00 55.78 101 PRO A N 1
ATOM 784 C CA . PRO A 1 101 ? -2.522 20.604 1.459 1.00 55.78 101 PRO A CA 1
ATOM 785 C C . PRO A 1 101 ? -1.010 20.323 1.394 1.00 55.78 101 PRO A C 1
ATOM 787 O O . PRO A 1 101 ? -0.238 21.161 0.941 1.00 55.78 101 PRO A O 1
ATOM 790 N N . MET A 1 102 ? -0.575 19.136 1.836 1.00 61.91 102 MET A N 1
ATOM 791 C CA . MET A 1 102 ? 0.831 18.714 1.803 1.00 61.91 102 MET A CA 1
ATOM 792 C C . MET A 1 102 ? 1.233 18.021 0.495 1.00 61.91 102 MET A C 1
ATOM 794 O O . MET A 1 102 ? 2.427 17.858 0.248 1.00 61.91 102 MET A O 1
ATOM 798 N N . HIS A 1 103 ? 0.271 17.657 -0.358 1.00 60.28 103 HIS A N 1
ATOM 799 C CA . HIS A 1 103 ? 0.524 17.133 -1.699 1.00 60.28 103 HIS A CA 1
ATOM 800 C C . HIS A 1 103 ? 0.743 18.296 -2.672 1.00 60.28 103 HIS A C 1
ATOM 802 O O . HIS A 1 103 ? -0.042 18.552 -3.578 1.00 60.28 103 HIS A O 1
ATOM 808 N N . THR A 1 104 ? 1.808 19.063 -2.468 1.00 46.34 104 THR A N 1
ATOM 809 C CA . THR A 1 104 ? 2.159 20.136 -3.405 1.00 46.34 104 THR A CA 1
ATOM 810 C C . THR A 1 104 ? 2.960 19.551 -4.566 1.00 46.34 104 THR A C 1
ATOM 812 O O . THR A 1 104 ? 4.005 18.946 -4.327 1.00 46.34 104 THR A O 1
ATOM 815 N N . GLY A 1 105 ? 2.511 19.770 -5.802 1.00 53.50 105 GLY A N 1
ATOM 816 C CA . GLY A 1 105 ? 3.309 19.512 -7.007 1.00 53.50 105 GLY A CA 1
ATOM 817 C C . GLY A 1 105 ? 3.131 18.144 -7.670 1.00 53.50 105 GLY A C 1
ATOM 818 O O . GLY A 1 105 ? 4.017 17.735 -8.403 1.00 53.50 105 GLY A O 1
ATOM 819 N N . GLY A 1 106 ? 2.036 17.416 -7.414 1.00 55.53 106 GLY A N 1
ATOM 820 C CA . GLY A 1 106 ? 1.705 16.190 -8.168 1.00 55.53 106 GLY A CA 1
ATOM 821 C C . GLY A 1 106 ? 2.639 14.992 -7.946 1.00 55.53 106 GLY A C 1
ATOM 822 O O . GLY A 1 106 ? 2.434 13.940 -8.542 1.00 55.53 106 GLY A O 1
ATOM 823 N N . ILE A 1 107 ? 3.636 15.117 -7.066 1.00 59.19 107 ILE A N 1
ATOM 824 C CA . ILE A 1 107 ? 4.598 14.053 -6.771 1.00 59.19 107 ILE A CA 1
ATOM 825 C C . ILE A 1 107 ? 3.856 12.840 -6.203 1.00 59.19 107 ILE A C 1
ATOM 827 O O . ILE A 1 107 ? 3.179 12.937 -5.177 1.00 59.19 107 ILE A O 1
ATOM 831 N N . GLY A 1 108 ? 4.000 11.691 -6.864 1.00 66.12 108 GLY A N 1
ATOM 832 C CA . GLY A 1 108 ? 3.368 10.445 -6.431 1.00 66.12 108 GLY A CA 1
ATOM 833 C C . GLY A 1 108 ? 1.856 10.387 -6.674 1.00 66.12 108 GLY A C 1
ATOM 834 O O . GLY A 1 108 ? 1.200 9.490 -6.148 1.00 66.12 108 GLY A O 1
ATOM 835 N N . LEU A 1 109 ? 1.302 11.334 -7.441 1.00 77.69 109 LEU A N 1
ATOM 836 C CA . LEU A 1 109 ? -0.104 11.371 -7.821 1.00 77.69 109 LEU A CA 1
ATOM 837 C C . LEU A 1 109 ? -0.308 11.040 -9.295 1.0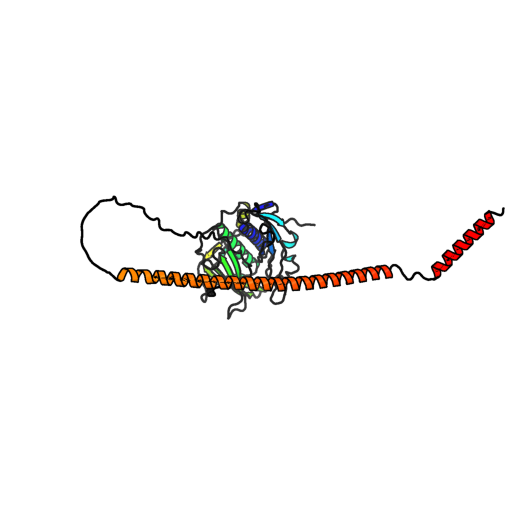0 77.69 109 LEU A C 1
ATOM 839 O O . LEU A 1 109 ? 0.482 11.393 -10.162 1.00 77.69 109 LEU A O 1
ATOM 843 N N . SER A 1 110 ? -1.421 10.383 -9.578 1.00 79.88 110 SER A N 1
ATOM 844 C CA . SER A 1 110 ? -1.901 10.125 -10.932 1.00 79.88 110 SER A CA 1
ATOM 845 C C . SER A 1 110 ? -3.400 10.389 -11.013 1.00 79.88 110 SER A C 1
ATOM 847 O O . SER A 1 110 ? -4.070 10.541 -9.991 1.00 79.88 110 SER A O 1
ATOM 849 N N . TYR A 1 111 ? -3.939 10.432 -12.228 1.00 83.56 111 TYR A N 1
ATOM 850 C CA . TYR A 1 111 ? -5.384 10.438 -12.424 1.00 83.56 111 TYR A CA 1
ATOM 851 C C . TYR A 1 111 ? -6.017 9.130 -11.955 1.00 83.56 111 TYR A C 1
ATOM 853 O O . TYR A 1 111 ? -5.365 8.088 -11.871 1.00 83.56 111 TYR A O 1
ATOM 861 N N . TRP A 1 112 ? -7.323 9.187 -11.712 1.00 85.56 112 TRP A N 1
ATOM 862 C CA . TRP A 1 112 ? -8.100 8.018 -11.336 1.00 85.56 112 TRP A CA 1
ATOM 863 C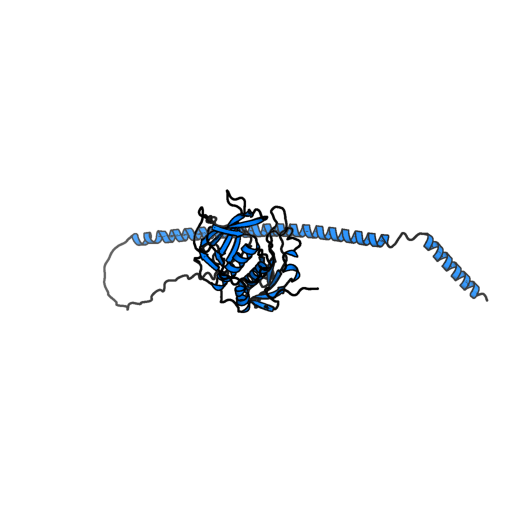 C . TRP A 1 112 ? -7.970 6.896 -12.365 1.00 85.56 112 TRP A C 1
ATOM 865 O O . TRP A 1 112 ? -8.162 7.095 -13.569 1.00 85.56 112 TRP A O 1
ATOM 875 N N . LEU A 1 113 ? -7.681 5.697 -11.869 1.00 88.56 113 LEU A N 1
ATOM 876 C CA . LEU A 1 113 ? -7.591 4.503 -12.689 1.00 88.56 113 LEU A CA 1
ATOM 877 C C . LEU A 1 113 ? -8.984 4.072 -13.147 1.00 88.56 113 LEU A C 1
ATOM 879 O O . LEU A 1 113 ? -9.954 4.054 -12.380 1.00 88.56 113 LEU A O 1
ATOM 883 N N . LYS A 1 114 ? -9.057 3.681 -14.416 1.00 88.25 114 LYS A N 1
ATOM 884 C CA . LYS A 1 114 ? -10.202 2.981 -14.997 1.00 88.25 114 LYS A CA 1
ATOM 885 C C . LYS A 1 114 ? -9.949 1.479 -14.913 1.00 88.25 114 LYS A C 1
ATOM 887 O O . LYS A 1 114 ? -8.795 1.060 -14.879 1.00 88.25 114 LYS A O 1
ATOM 892 N N . THR A 1 115 ? -11.022 0.695 -14.865 1.00 83.50 115 THR A N 1
ATOM 893 C CA . THR A 1 115 ? -10.918 -0.766 -14.925 1.00 83.50 115 THR A CA 1
ATOM 894 C C . THR A 1 115 ? -10.211 -1.165 -16.217 1.00 83.50 115 THR A C 1
ATOM 896 O O . THR A 1 115 ? -10.512 -0.602 -17.269 1.00 83.50 115 THR A O 1
ATOM 899 N N . SER A 1 116 ? -9.294 -2.122 -16.118 1.00 79.75 116 SER A N 1
ATOM 900 C CA . SER A 1 116 ? -8.652 -2.768 -17.260 1.00 79.75 116 SER A CA 1
ATOM 901 C C . SER A 1 116 ? -8.921 -4.260 -17.166 1.00 79.75 116 SER A C 1
ATOM 903 O O . SER A 1 116 ? -8.743 -4.843 -16.098 1.00 79.75 116 SER A O 1
ATOM 905 N N . THR A 1 117 ? -9.363 -4.857 -18.265 1.00 78.88 117 THR A N 1
ATOM 906 C CA . THR A 1 117 ? -9.549 -6.307 -18.399 1.00 78.88 117 THR A CA 1
ATOM 907 C C . THR A 1 117 ? -8.281 -7.012 -18.856 1.00 78.88 117 THR A C 1
ATOM 909 O O . THR A 1 117 ? -8.179 -8.228 -18.730 1.00 78.88 117 THR A O 1
ATOM 912 N N . ASP A 1 118 ? -7.321 -6.254 -19.381 1.00 86.94 118 ASP A N 1
ATOM 913 C CA . ASP A 1 118 ? -6.133 -6.814 -20.007 1.00 86.94 118 ASP A CA 1
ATOM 914 C C . ASP A 1 118 ? -5.184 -7.375 -18.954 1.00 86.94 118 ASP A C 1
ATOM 916 O O . ASP A 1 118 ? -4.849 -6.698 -17.979 1.00 86.94 118 ASP A O 1
ATOM 920 N N . THR A 1 119 ? -4.728 -8.606 -19.170 1.00 92.31 119 THR A N 1
ATOM 921 C CA . THR A 1 119 ? -3.717 -9.235 -18.323 1.00 92.31 119 THR A CA 1
ATOM 922 C C . THR A 1 119 ? -2.417 -8.439 -18.377 1.00 92.31 119 THR A C 1
ATOM 924 O O . THR A 1 119 ? -1.849 -8.201 -19.443 1.00 92.31 119 THR A O 1
ATOM 927 N N . LEU A 1 120 ? -1.914 -8.059 -17.206 1.00 94.88 120 LEU A N 1
ATOM 928 C CA . LEU A 1 120 ? -0.627 -7.403 -17.049 1.00 94.88 120 LEU A CA 1
ATOM 929 C C . LEU A 1 120 ? 0.479 -8.460 -17.071 1.00 94.88 120 LEU A C 1
ATOM 931 O O . LEU A 1 120 ? 0.628 -9.232 -16.126 1.00 94.88 120 LEU A O 1
ATOM 935 N N . ILE A 1 121 ? 1.288 -8.474 -18.124 1.00 96.69 121 ILE A N 1
ATOM 936 C CA . ILE A 1 121 ? 2.497 -9.299 -18.181 1.00 96.69 121 ILE A CA 1
ATOM 937 C C . ILE A 1 121 ? 3.671 -8.427 -17.743 1.00 96.69 121 ILE A C 1
ATOM 939 O O . ILE A 1 121 ? 3.879 -7.361 -18.314 1.00 96.69 121 ILE A O 1
ATOM 943 N N . LEU A 1 122 ? 4.423 -8.873 -16.736 1.00 97.31 122 LEU A N 1
ATOM 944 C CA . LEU A 1 122 ? 5.604 -8.166 -16.248 1.00 97.31 122 LEU A CA 1
ATOM 945 C C . LEU A 1 122 ? 6.823 -9.088 -16.271 1.00 97.31 122 LEU A C 1
ATOM 947 O O . LEU A 1 122 ? 6.795 -10.197 -15.729 1.00 97.31 122 LEU A O 1
ATOM 951 N N . ARG A 1 123 ? 7.898 -8.605 -16.889 1.00 97.75 123 ARG A N 1
ATOM 952 C CA . ARG A 1 123 ? 9.171 -9.301 -17.070 1.00 97.75 123 ARG A CA 1
ATOM 953 C C . ARG A 1 123 ? 10.340 -8.381 -16.704 1.00 97.75 123 ARG A C 1
ATOM 955 O O . ARG A 1 123 ? 10.228 -7.157 -16.807 1.00 97.75 123 ARG A O 1
ATOM 962 N N . PRO A 1 124 ? 11.495 -8.935 -16.308 1.00 97.44 124 PRO A N 1
ATOM 963 C CA . PRO A 1 124 ? 12.715 -8.151 -16.187 1.00 97.44 124 PRO A CA 1
ATOM 964 C C . PRO A 1 124 ? 13.035 -7.447 -17.513 1.00 97.44 124 PRO A C 1
ATOM 966 O O . PRO A 1 124 ? 13.015 -8.068 -18.571 1.00 97.44 124 PRO A O 1
ATOM 969 N N . GLY A 1 125 ? 13.351 -6.156 -17.445 1.00 96.06 125 GLY A N 1
ATOM 970 C CA . GLY A 1 125 ? 13.632 -5.295 -18.598 1.00 96.06 125 GLY A CA 1
ATOM 971 C C . GLY A 1 125 ? 12.478 -4.373 -18.964 1.00 96.06 125 GLY A C 1
ATOM 972 O O . GLY A 1 125 ? 12.735 -3.287 -19.486 1.00 96.06 125 GLY A O 1
ATOM 973 N N . ASP A 1 126 ? 11.246 -4.748 -18.610 1.00 97.31 126 ASP A N 1
ATOM 974 C CA . ASP A 1 126 ? 10.064 -3.932 -18.873 1.00 97.31 126 ASP A CA 1
ATOM 975 C C . ASP A 1 126 ? 10.181 -2.568 -18.191 1.00 97.31 126 ASP A C 1
ATOM 977 O O . ASP A 1 126 ? 10.658 -2.444 -17.056 1.00 97.31 126 ASP A O 1
ATOM 981 N N . ILE A 1 127 ? 9.730 -1.530 -18.893 1.00 95.88 127 ILE A N 1
ATOM 982 C CA . ILE A 1 127 ? 9.731 -0.154 -18.400 1.00 95.88 127 ILE A CA 1
ATOM 983 C C . ILE A 1 127 ? 8.290 0.261 -18.122 1.00 95.88 127 ILE A C 1
ATOM 985 O O . ILE A 1 127 ? 7.475 0.393 -19.031 1.00 95.88 127 ILE A O 1
ATOM 989 N N . VAL A 1 128 ? 8.001 0.514 -16.851 1.00 94.31 128 VAL A N 1
ATOM 990 C CA . VAL A 1 128 ? 6.744 1.090 -16.379 1.00 94.31 128 VAL A CA 1
ATOM 991 C C . VAL A 1 128 ? 6.888 2.609 -16.423 1.00 94.31 128 VAL A C 1
ATOM 993 O O . VAL A 1 128 ? 7.727 3.161 -15.712 1.00 94.31 128 VAL A O 1
ATOM 996 N N . ARG A 1 129 ? 6.106 3.283 -17.271 1.00 92.12 129 ARG A N 1
ATOM 997 C CA . ARG A 1 129 ? 6.145 4.745 -17.437 1.00 92.12 129 ARG A CA 1
ATOM 998 C C . ARG A 1 129 ? 4.987 5.416 -16.713 1.00 92.12 129 ARG A C 1
ATOM 1000 O O . ARG A 1 129 ? 3.835 5.011 -16.868 1.00 92.12 129 ARG A O 1
ATOM 1007 N N . GLY A 1 130 ? 5.312 6.429 -15.924 1.00 88.56 130 GLY A N 1
ATOM 1008 C CA . GLY A 1 130 ? 4.348 7.234 -15.200 1.00 88.56 130 GLY A CA 1
ATOM 1009 C C . GLY A 1 130 ? 3.753 6.536 -13.975 1.00 88.56 130 GLY A C 1
ATOM 1010 O O . GLY A 1 130 ? 3.631 5.310 -13.866 1.00 88.56 130 GLY A O 1
ATOM 1011 N N . LEU A 1 131 ? 3.327 7.357 -13.019 1.00 86.81 131 LEU A N 1
ATOM 1012 C CA . LEU A 1 131 ? 2.762 6.892 -11.750 1.00 86.81 131 LEU A CA 1
ATOM 1013 C C . LEU A 1 131 ? 1.469 6.101 -11.942 1.00 86.81 131 LEU A C 1
ATOM 1015 O O . LEU A 1 131 ? 1.178 5.191 -11.175 1.00 86.81 131 LEU A O 1
ATOM 1019 N N . ARG A 1 132 ? 0.707 6.405 -12.997 1.00 90.44 132 ARG A N 1
ATOM 1020 C CA . ARG A 1 132 ? -0.526 5.687 -13.329 1.00 90.44 132 ARG A CA 1
ATOM 1021 C C . ARG A 1 132 ? -0.261 4.203 -13.606 1.00 90.44 132 ARG A C 1
ATOM 1023 O O . ARG A 1 132 ? -0.972 3.342 -13.082 1.00 90.44 132 ARG A O 1
ATOM 1030 N N . ALA A 1 133 ? 0.756 3.903 -14.415 1.00 91.88 133 ALA A N 1
ATOM 1031 C CA . ALA A 1 133 ? 1.133 2.527 -14.713 1.00 91.88 133 ALA A CA 1
ATOM 1032 C C . ALA A 1 133 ? 1.712 1.847 -13.466 1.00 91.88 133 ALA A C 1
ATOM 1034 O O . ALA A 1 133 ? 1.338 0.717 -13.164 1.00 91.88 133 ALA A O 1
ATOM 1035 N N . MET A 1 134 ? 2.520 2.560 -12.674 1.00 92.12 134 MET A N 1
ATOM 1036 C CA . MET A 1 134 ? 3.053 2.024 -11.417 1.00 92.12 134 MET A CA 1
ATOM 1037 C C . MET A 1 134 ? 1.951 1.686 -10.398 1.00 92.12 134 MET A C 1
ATOM 1039 O O . MET A 1 134 ? 1.972 0.605 -9.816 1.00 92.12 134 MET A O 1
ATOM 1043 N N . HIS A 1 135 ? 0.939 2.543 -10.225 1.00 91.50 135 HIS A N 1
ATOM 1044 C CA . HIS A 1 135 ? -0.225 2.241 -9.381 1.00 91.50 135 HIS A CA 1
ATOM 1045 C C . HIS A 1 135 ? -1.027 1.044 -9.904 1.00 91.50 135 HIS A C 1
ATOM 1047 O O . HIS A 1 135 ? -1.546 0.263 -9.107 1.00 91.50 135 HIS A O 1
ATOM 1053 N N . THR A 1 136 ? -1.106 0.880 -11.229 1.00 94.50 136 THR A N 1
ATOM 1054 C CA . THR A 1 136 ? -1.736 -0.290 -11.861 1.00 94.50 136 THR A CA 1
ATOM 1055 C C . THR A 1 136 ? -0.977 -1.568 -11.515 1.00 94.50 136 THR A C 1
ATOM 1057 O O . THR A 1 136 ? -1.584 -2.522 -11.036 1.00 94.50 136 THR A O 1
ATOM 1060 N N . VAL A 1 137 ? 0.349 -1.558 -11.675 1.00 95.31 137 VAL A N 1
ATOM 1061 C CA . VAL A 1 137 ? 1.237 -2.678 -11.332 1.00 95.31 137 VAL A CA 1
ATOM 1062 C C . VAL A 1 137 ? 1.139 -3.024 -9.847 1.00 95.31 137 VAL A C 1
ATOM 1064 O O . VAL A 1 137 ? 0.930 -4.183 -9.498 1.00 95.31 137 VAL A O 1
ATOM 1067 N N . GLU A 1 138 ? 1.244 -2.034 -8.959 1.00 94.38 138 GLU A N 1
ATOM 1068 C CA . GLU A 1 138 ? 1.161 -2.259 -7.516 1.00 94.38 138 GLU A CA 1
ATOM 1069 C C . GLU A 1 138 ? -0.200 -2.822 -7.099 1.00 94.38 138 GLU A C 1
ATOM 1071 O O . GLU A 1 138 ? -0.259 -3.808 -6.360 1.00 94.38 138 GLU A O 1
ATOM 1076 N N . GLY A 1 139 ? -1.295 -2.205 -7.551 1.00 94.81 139 GLY A N 1
ATOM 1077 C CA . GLY A 1 139 ? -2.640 -2.647 -7.202 1.00 94.81 139 GLY A CA 1
ATOM 1078 C C . GLY A 1 139 ? -2.928 -4.056 -7.713 1.00 94.81 139 GLY A C 1
ATOM 1079 O O . GLY A 1 139 ? -3.449 -4.877 -6.959 1.00 94.81 139 GLY A O 1
ATOM 1080 N N . ALA A 1 140 ? -2.501 -4.372 -8.939 1.00 96.56 140 ALA A N 1
ATOM 1081 C CA . ALA A 1 140 ? -2.643 -5.702 -9.524 1.00 96.56 140 ALA A CA 1
ATOM 1082 C C . ALA A 1 140 ? -1.818 -6.759 -8.776 1.00 96.56 140 ALA A C 1
ATOM 1084 O O . ALA A 1 140 ? -2.344 -7.815 -8.429 1.00 96.56 140 ALA A O 1
ATOM 1085 N N . LEU A 1 141 ? -0.565 -6.453 -8.423 1.00 96.56 141 LEU A N 1
ATOM 1086 C CA . LEU A 1 141 ? 0.278 -7.342 -7.621 1.00 96.56 141 LEU A CA 1
ATOM 1087 C C . LEU A 1 141 ? -0.299 -7.587 -6.226 1.00 96.56 141 LEU A C 1
ATOM 1089 O O . LEU A 1 141 ? -0.349 -8.727 -5.771 1.00 96.56 141 LEU A O 1
ATOM 1093 N N . ARG A 1 142 ? -0.763 -6.539 -5.536 1.00 95.44 142 ARG A N 1
ATOM 1094 C CA . ARG A 1 142 ? -1.417 -6.676 -4.225 1.00 95.44 142 ARG A CA 1
ATOM 1095 C C . ARG A 1 142 ? -2.701 -7.497 -4.324 1.00 95.44 142 ARG A C 1
ATOM 1097 O O . ARG A 1 142 ? -2.964 -8.307 -3.437 1.00 95.44 142 ARG A O 1
ATOM 1104 N N . ALA A 1 143 ? -3.486 -7.291 -5.383 1.00 96.19 143 ALA A N 1
ATOM 1105 C CA . ALA A 1 143 ? -4.712 -8.037 -5.610 1.00 96.19 143 ALA A CA 1
ATOM 1106 C C . ALA A 1 143 ? -4.427 -9.524 -5.866 1.00 96.19 143 ALA A C 1
ATOM 1108 O O . ALA A 1 143 ? -5.027 -10.372 -5.209 1.00 96.19 143 ALA A O 1
ATOM 1109 N N . GLN A 1 144 ? -3.469 -9.831 -6.747 1.00 95.75 144 GLN A N 1
ATOM 1110 C CA . GLN A 1 144 ? -3.021 -11.197 -7.024 1.00 95.75 144 GLN A CA 1
ATOM 1111 C C . GLN A 1 144 ? -2.470 -11.868 -5.765 1.00 95.75 144 GLN A C 1
ATOM 1113 O O . GLN A 1 144 ? -2.971 -12.912 -5.361 1.00 95.75 144 GLN A O 1
ATOM 1118 N N . GLY A 1 145 ? -1.543 -11.207 -5.064 1.00 94.00 145 GLY A N 1
ATOM 1119 C CA . GLY A 1 145 ? -0.994 -11.716 -3.811 1.00 94.00 145 GLY A CA 1
ATOM 1120 C C . GLY A 1 145 ? -2.093 -12.054 -2.805 1.00 94.00 145 GLY A C 1
ATOM 1121 O O . GLY A 1 145 ? -2.031 -13.102 -2.172 1.00 94.00 145 GLY A O 1
ATOM 1122 N N . ARG A 1 146 ? -3.147 -11.232 -2.701 1.00 94.62 146 ARG A N 1
ATOM 1123 C CA . ARG A 1 146 ? -4.268 -11.524 -1.800 1.00 94.62 146 ARG A CA 1
ATOM 1124 C C . ARG A 1 146 ? -5.126 -12.705 -2.234 1.00 94.62 146 ARG A C 1
ATOM 1126 O O . ARG A 1 146 ? -5.565 -13.446 -1.348 1.00 94.62 146 ARG A O 1
ATOM 1133 N N . ARG A 1 147 ? -5.365 -12.875 -3.540 1.00 93.69 147 ARG A N 1
ATOM 1134 C CA . ARG A 1 147 ? -6.032 -14.068 -4.092 1.00 93.69 147 ARG A CA 1
ATOM 1135 C C . ARG A 1 147 ? -5.249 -15.335 -3.743 1.00 93.69 147 ARG A C 1
ATOM 1137 O O . ARG A 1 147 ? -5.855 -16.319 -3.345 1.00 93.69 147 ARG A O 1
ATOM 1144 N N . ASP A 1 148 ? -3.923 -15.238 -3.722 1.00 91.56 148 ASP A N 1
ATOM 1145 C CA . ASP A 1 148 ? -3.009 -16.320 -3.330 1.00 91.56 148 ASP A CA 1
ATOM 1146 C C . ASP A 1 148 ? -2.836 -16.450 -1.796 1.00 91.56 148 ASP A C 1
ATOM 1148 O O . ASP A 1 148 ? -1.935 -17.133 -1.298 1.00 91.56 148 ASP A O 1
ATOM 1152 N N . GLY A 1 149 ? -3.671 -15.757 -1.011 1.00 91.38 149 GLY A N 1
ATOM 1153 C CA . GLY A 1 149 ? -3.637 -15.791 0.453 1.00 91.38 149 GLY A CA 1
ATOM 1154 C C . GLY A 1 149 ? -2.442 -15.053 1.073 1.00 91.38 149 GLY A C 1
ATOM 1155 O O . GLY A 1 149 ? -2.008 -15.377 2.181 1.00 91.38 149 GLY A O 1
ATOM 1156 N N . ARG A 1 150 ? -1.859 -14.076 0.379 1.00 91.50 150 ARG A N 1
ATOM 1157 C CA . ARG A 1 150 ? -0.679 -13.307 0.809 1.00 91.50 150 ARG A CA 1
ATOM 1158 C C . ARG A 1 150 ? -0.977 -11.821 0.917 1.00 91.50 150 ARG A C 1
ATOM 1160 O O . ARG A 1 150 ? -1.893 -11.285 0.306 1.00 91.50 150 ARG A O 1
ATOM 1167 N N . PHE A 1 151 ? -0.132 -11.121 1.662 1.00 90.94 151 PHE A N 1
ATOM 1168 C CA . PHE A 1 151 ? -0.103 -9.664 1.665 1.00 90.94 151 PHE A CA 1
ATOM 1169 C C . PHE A 1 151 ? 1.246 -9.199 1.138 1.00 90.94 151 PHE A C 1
ATOM 1171 O O . PHE A 1 151 ? 2.286 -9.733 1.532 1.00 90.94 151 PHE A O 1
ATOM 1178 N N . LEU A 1 152 ? 1.227 -8.203 0.256 1.00 91.62 152 LEU A N 1
ATOM 1179 C CA . LEU A 1 152 ? 2.433 -7.594 -0.293 1.00 91.62 152 LEU A CA 1
ATOM 1180 C C . LEU A 1 152 ? 2.651 -6.196 0.302 1.00 91.62 152 LEU A C 1
ATOM 1182 O O . LEU A 1 152 ? 1.706 -5.447 0.563 1.00 91.62 152 LEU A O 1
ATOM 1186 N N . ALA A 1 153 ? 3.912 -5.843 0.509 1.00 87.31 153 ALA A N 1
ATOM 1187 C CA . ALA A 1 153 ? 4.376 -4.533 0.943 1.00 87.31 153 ALA A CA 1
ATOM 1188 C C . ALA A 1 153 ? 5.218 -3.904 -0.164 1.00 87.31 153 ALA A C 1
ATOM 1190 O O . ALA A 1 153 ? 5.973 -4.605 -0.833 1.00 87.31 153 ALA A O 1
ATOM 1191 N N . CYS A 1 154 ? 5.112 -2.587 -0.331 1.00 85.69 154 CYS A N 1
ATOM 1192 C CA . CYS A 1 154 ? 5.766 -1.866 -1.418 1.00 85.69 154 CYS A CA 1
ATOM 1193 C C . CYS A 1 154 ? 6.593 -0.714 -0.867 1.00 85.69 154 CYS A C 1
ATOM 1195 O O . CYS A 1 154 ? 6.034 0.292 -0.456 1.00 85.69 154 CYS A O 1
ATOM 1197 N N . ARG A 1 155 ? 7.915 -0.841 -0.852 1.00 81.69 155 ARG A N 1
ATOM 1198 C CA . ARG A 1 155 ? 8.823 0.145 -0.262 1.00 81.69 155 ARG A CA 1
ATOM 1199 C C . ARG A 1 155 ? 9.671 0.832 -1.321 1.00 81.69 155 ARG A C 1
ATOM 1201 O O . ARG A 1 155 ? 10.217 0.190 -2.216 1.00 81.69 155 ARG A O 1
ATOM 1208 N N . THR A 1 156 ? 9.861 2.131 -1.148 1.00 82.12 156 THR A N 1
ATOM 1209 C CA . THR A 1 156 ? 10.896 2.882 -1.854 1.00 82.12 156 THR A CA 1
ATOM 1210 C C . THR A 1 156 ? 12.220 2.689 -1.121 1.00 82.12 156 THR A C 1
ATOM 1212 O O . THR A 1 156 ? 12.319 2.968 0.074 1.00 82.12 156 THR A O 1
ATOM 1215 N N . VAL A 1 157 ? 13.230 2.184 -1.821 1.00 81.62 157 VAL A N 1
ATOM 1216 C CA . VAL A 1 157 ? 14.585 2.002 -1.295 1.00 81.62 157 VAL A CA 1
ATOM 1217 C C . VAL A 1 157 ? 15.456 3.144 -1.815 1.00 81.62 157 VAL A C 1
ATOM 1219 O O . VAL A 1 157 ? 15.380 3.459 -3.006 1.00 81.62 157 VAL A O 1
ATOM 1222 N N . PRO A 1 158 ? 16.268 3.782 -0.953 1.00 79.00 158 PRO A N 1
ATOM 1223 C CA . PRO A 1 158 ? 17.194 4.818 -1.385 1.00 79.00 158 PRO A CA 1
ATOM 1224 C C . PRO A 1 158 ? 18.086 4.346 -2.544 1.00 79.00 158 PRO A C 1
ATOM 1226 O O . PRO A 1 158 ? 18.379 3.149 -2.634 1.00 79.00 158 PRO A O 1
ATOM 1229 N N . PRO A 1 159 ? 18.530 5.261 -3.420 1.00 80.25 159 PRO A N 1
ATOM 1230 C CA . PRO A 1 159 ? 19.445 4.924 -4.502 1.00 80.25 159 PRO A CA 1
ATOM 1231 C C . PRO A 1 159 ? 20.677 4.168 -3.981 1.00 80.25 159 PRO A C 1
ATOM 1233 O O . PRO A 1 159 ? 21.301 4.558 -2.991 1.00 80.25 159 PRO A O 1
ATOM 1236 N N . SER A 1 160 ? 21.024 3.061 -4.639 1.00 74.25 160 SER A N 1
ATOM 1237 C CA . SER A 1 160 ? 22.276 2.341 -4.382 1.00 74.25 160 SER A CA 1
ATOM 1238 C C . SER A 1 160 ? 23.470 3.102 -4.963 1.00 74.25 160 SER A C 1
ATOM 1240 O O . SER A 1 160 ? 23.299 3.903 -5.879 1.00 74.25 160 SER A O 1
ATOM 1242 N N . ARG A 1 161 ? 24.698 2.817 -4.496 1.00 70.69 161 ARG A N 1
ATOM 1243 C CA . ARG A 1 161 ? 25.927 3.380 -5.093 1.00 70.69 161 ARG A CA 1
ATOM 1244 C C . ARG A 1 161 ? 25.919 3.162 -6.614 1.00 70.69 161 ARG A C 1
ATOM 1246 O O . ARG A 1 161 ? 25.933 2.017 -7.058 1.00 70.69 161 ARG A O 1
ATOM 1253 N N . GLY A 1 162 ? 25.881 4.253 -7.380 1.00 71.56 162 GLY A N 1
ATOM 1254 C CA . GLY A 1 162 ? 25.841 4.239 -8.847 1.00 71.56 162 GLY A CA 1
ATOM 1255 C C . GLY A 1 162 ? 24.462 4.453 -9.485 1.00 71.56 162 GLY A C 1
ATOM 1256 O O . GLY A 1 162 ? 24.400 4.564 -10.701 1.00 71.56 162 GLY A O 1
ATOM 1257 N N . SER A 1 163 ? 23.381 4.547 -8.703 1.00 76.12 163 SER A N 1
ATOM 1258 C CA . SER A 1 163 ? 22.056 4.949 -9.195 1.00 76.12 163 SER A CA 1
ATOM 1259 C C . SER A 1 163 ? 21.680 6.311 -8.614 1.00 76.12 163 SER A C 1
ATOM 1261 O O . SER A 1 163 ? 21.965 6.590 -7.451 1.00 76.12 163 SER A O 1
ATOM 1263 N N . VAL A 1 164 ? 21.067 7.173 -9.424 1.00 80.88 164 VAL A N 1
ATOM 1264 C CA . VAL A 1 164 ? 20.608 8.508 -8.995 1.00 80.88 164 VAL A CA 1
ATOM 1265 C C . VAL A 1 164 ? 19.196 8.434 -8.410 1.00 80.88 164 VAL A C 1
ATOM 1267 O O . VAL A 1 164 ? 18.847 9.198 -7.510 1.00 80.88 164 VAL A O 1
ATOM 1270 N N . HIS A 1 165 ? 18.388 7.483 -8.880 1.00 83.25 165 HIS A N 1
ATOM 1271 C CA . HIS A 1 165 ? 16.972 7.400 -8.552 1.00 83.25 165 HIS A CA 1
ATOM 1272 C C . HIS A 1 165 ? 16.684 6.278 -7.546 1.00 83.25 165 HIS A C 1
ATOM 1274 O O . HIS A 1 165 ? 17.355 5.242 -7.540 1.00 83.25 165 HIS A O 1
ATOM 1280 N N . PRO A 1 166 ? 15.683 6.457 -6.667 1.00 83.12 166 PRO A N 1
ATOM 1281 C CA . PRO A 1 166 ? 15.315 5.427 -5.712 1.00 83.12 166 PRO A CA 1
ATOM 1282 C C . PRO A 1 166 ? 14.757 4.185 -6.416 1.00 83.12 166 PRO A C 1
ATOM 1284 O O . PRO A 1 166 ? 14.062 4.266 -7.430 1.00 83.12 166 PRO A O 1
ATOM 1287 N N . ALA A 1 167 ? 15.028 3.021 -5.835 1.00 86.56 167 ALA A N 1
ATOM 1288 C CA . ALA A 1 167 ? 14.450 1.761 -6.275 1.00 86.56 167 ALA A CA 1
ATOM 1289 C C . ALA A 1 167 ? 13.055 1.566 -5.664 1.00 86.56 167 ALA A C 1
ATOM 1291 O O . ALA A 1 167 ? 12.761 2.052 -4.570 1.00 86.56 167 ALA A O 1
ATOM 1292 N N . TYR A 1 168 ? 12.203 0.807 -6.345 1.00 88.94 168 TYR A N 1
ATOM 1293 C CA . TYR A 1 168 ? 10.876 0.442 -5.855 1.00 88.94 168 TYR A CA 1
ATOM 1294 C C . TYR A 1 168 ? 10.819 -1.073 -5.665 1.00 88.94 168 TYR A C 1
ATOM 1296 O O . TYR A 1 168 ? 11.151 -1.826 -6.576 1.00 88.94 168 TYR A O 1
ATOM 1304 N N . LEU A 1 169 ? 10.479 -1.540 -4.466 1.00 90.75 169 LEU A N 1
ATOM 1305 C CA . LEU A 1 169 ? 10.493 -2.963 -4.126 1.00 90.75 169 LEU A CA 1
ATOM 1306 C C . LEU A 1 169 ? 9.133 -3.399 -3.615 1.00 90.75 169 LEU A C 1
ATOM 1308 O O . LEU A 1 169 ? 8.610 -2.804 -2.678 1.00 90.75 169 LEU A O 1
ATOM 1312 N N . ILE A 1 170 ? 8.629 -4.497 -4.159 1.00 92.44 170 ILE A N 1
ATOM 1313 C CA . ILE A 1 170 ? 7.411 -5.164 -3.717 1.00 92.44 170 ILE A CA 1
ATOM 1314 C C . ILE A 1 170 ? 7.815 -6.530 -3.168 1.00 92.44 170 ILE A C 1
ATOM 1316 O O . ILE A 1 170 ? 8.437 -7.330 -3.863 1.00 92.44 170 ILE A O 1
ATOM 1320 N N . THR A 1 171 ? 7.503 -6.787 -1.903 1.00 92.19 171 THR A N 1
ATOM 1321 C CA . THR A 1 171 ? 7.884 -8.013 -1.188 1.00 92.19 171 THR A CA 1
ATOM 1322 C C . THR A 1 171 ? 6.693 -8.588 -0.444 1.00 92.19 171 THR A C 1
ATOM 1324 O O . THR A 1 171 ? 5.780 -7.853 -0.067 1.00 92.19 171 THR A O 1
ATOM 1327 N N . CYS A 1 172 ? 6.706 -9.891 -0.171 1.00 90.31 172 CYS A N 1
ATOM 1328 C CA . CYS A 1 172 ? 5.726 -10.470 0.742 1.00 90.31 172 CYS A CA 1
ATOM 1329 C C . CYS A 1 172 ? 5.923 -9.921 2.163 1.00 90.31 172 CYS A C 1
ATOM 1331 O O . CYS A 1 172 ? 7.046 -9.658 2.592 1.00 90.31 172 CYS A O 1
ATOM 1333 N N . VAL A 1 173 ? 4.816 -9.726 2.874 1.00 82.75 173 VAL A N 1
ATOM 1334 C CA . VAL A 1 173 ? 4.798 -9.250 4.264 1.00 82.75 173 VAL A CA 1
ATOM 1335 C C . VAL A 1 173 ? 5.016 -10.394 5.242 1.00 82.75 173 VAL A C 1
ATOM 1337 O O . VAL A 1 173 ? 5.655 -10.205 6.275 1.00 82.75 173 VAL A O 1
ATOM 1340 N N . LEU A 1 174 ? 4.455 -11.563 4.924 1.00 66.50 174 LEU A N 1
ATOM 1341 C CA . LEU A 1 174 ? 4.612 -12.762 5.732 1.00 66.50 174 LEU A CA 1
ATOM 1342 C C . LEU A 1 174 ? 6.079 -13.164 5.651 1.00 66.50 174 LEU A C 1
ATOM 1344 O O . LEU A 1 174 ? 6.544 -13.574 4.588 1.00 66.50 174 LEU A O 1
ATOM 1348 N N . ASP A 1 175 ? 6.781 -12.977 6.767 1.00 53.88 175 ASP A N 1
ATOM 1349 C CA . ASP A 1 175 ? 8.221 -13.170 6.872 1.00 53.88 175 ASP A CA 1
ATOM 1350 C C . ASP A 1 175 ? 9.012 -12.261 5.913 1.00 53.88 175 ASP A C 1
ATOM 1352 O O . ASP A 1 175 ? 9.726 -12.709 5.015 1.00 53.88 175 ASP A O 1
ATOM 1356 N N . ALA A 1 176 ? 8.864 -10.941 6.084 1.00 53.47 176 ALA A N 1
ATOM 1357 C CA . ALA A 1 176 ? 9.565 -9.927 5.286 1.00 53.47 176 ALA A CA 1
ATOM 1358 C C . ALA A 1 176 ? 11.098 -10.127 5.232 1.00 53.47 176 ALA A C 1
ATOM 1360 O O . ALA A 1 176 ? 11.760 -9.621 4.318 1.00 53.47 176 ALA A O 1
ATOM 1361 N N . THR A 1 177 ? 11.659 -10.881 6.181 1.00 57.94 177 THR A N 1
ATOM 1362 C CA . THR A 1 177 ? 13.065 -11.275 6.229 1.00 57.94 177 THR A CA 1
ATOM 1363 C C . THR A 1 177 ? 13.385 -12.511 5.382 1.00 57.94 177 THR A C 1
ATOM 1365 O O . THR A 1 177 ? 14.392 -12.462 4.670 1.00 57.94 177 THR A O 1
ATOM 1368 N N . CYS A 1 178 ? 12.537 -13.548 5.348 1.00 72.44 178 CYS A N 1
ATOM 1369 C CA . CYS A 1 178 ? 12.880 -14.832 4.708 1.00 72.44 178 CYS A CA 1
ATOM 1370 C C . CYS A 1 178 ? 12.035 -15.214 3.480 1.00 72.44 178 CYS A C 1
ATOM 1372 O O . CYS A 1 178 ? 12.415 -16.137 2.758 1.00 72.44 178 CYS A O 1
ATOM 1374 N N . CYS A 1 179 ? 10.926 -14.522 3.187 1.00 88.06 179 CYS A N 1
ATOM 1375 C CA . CYS A 1 179 ? 10.151 -14.821 1.983 1.00 88.06 179 CYS A CA 1
ATOM 1376 C C . CYS A 1 179 ? 10.946 -14.483 0.706 1.00 88.06 179 CYS A C 1
ATOM 1378 O O . CYS A 1 179 ? 11.410 -13.350 0.543 1.00 88.06 179 CYS A O 1
ATOM 1380 N N . GLU A 1 180 ? 11.055 -15.448 -0.215 1.00 91.31 180 GLU A N 1
ATOM 1381 C CA . GLU A 1 180 ? 11.798 -15.316 -1.482 1.00 91.31 180 GLU A CA 1
ATOM 1382 C C . GLU A 1 180 ? 11.126 -14.381 -2.502 1.00 91.31 180 GLU A C 1
ATOM 1384 O O . GLU A 1 180 ? 11.824 -13.784 -3.326 1.00 91.31 180 GLU A O 1
ATOM 1389 N N . PHE A 1 181 ? 9.800 -14.213 -2.422 1.00 94.00 181 PHE A N 1
ATOM 1390 C CA . PHE A 1 181 ? 9.029 -13.367 -3.334 1.00 94.00 181 PHE A CA 1
ATOM 1391 C C . PHE A 1 181 ? 9.541 -11.922 -3.365 1.00 94.00 181 PHE A C 1
ATOM 1393 O O . PHE A 1 181 ? 9.621 -11.241 -2.331 1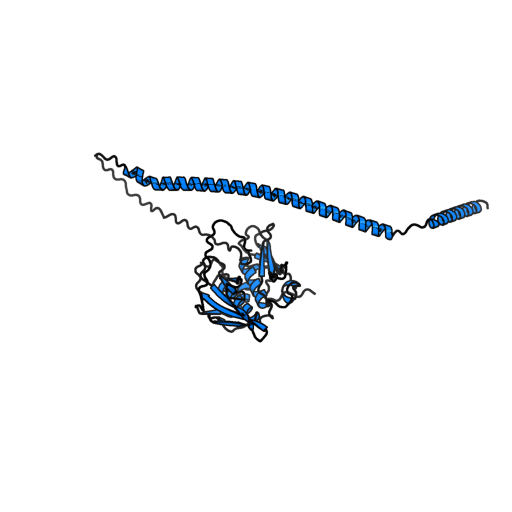.00 94.00 181 PHE A O 1
ATOM 1400 N N . LEU A 1 182 ? 9.820 -11.431 -4.572 1.00 93.62 182 LEU A N 1
ATOM 1401 C CA . LEU A 1 182 ? 10.353 -10.095 -4.808 1.00 93.62 182 LEU A CA 1
ATOM 1402 C C . LEU A 1 182 ? 10.008 -9.618 -6.218 1.00 93.62 182 LEU A C 1
ATOM 1404 O O . LEU A 1 182 ? 10.311 -10.295 -7.193 1.00 93.62 182 LEU A O 1
ATOM 1408 N N . VAL A 1 183 ? 9.507 -8.391 -6.324 1.00 95.88 183 VAL A N 1
ATOM 1409 C CA . VAL A 1 183 ? 9.519 -7.620 -7.571 1.00 95.88 183 VAL A CA 1
ATOM 1410 C C . VAL A 1 183 ? 10.298 -6.338 -7.314 1.00 95.88 183 VAL A C 1
ATOM 1412 O O . VAL A 1 183 ? 9.956 -5.561 -6.418 1.00 95.88 183 VAL A O 1
ATOM 1415 N N . ARG A 1 184 ? 11.380 -6.123 -8.061 1.00 94.38 184 ARG A N 1
ATOM 1416 C CA . ARG A 1 184 ? 12.265 -4.964 -7.907 1.00 94.38 184 ARG A CA 1
ATOM 1417 C C . ARG A 1 184 ? 12.261 -4.125 -9.169 1.00 94.38 184 ARG A C 1
ATOM 1419 O O . ARG A 1 184 ? 12.505 -4.636 -10.257 1.00 94.38 184 ARG A O 1
ATOM 1426 N N . PHE A 1 185 ? 12.127 -2.822 -8.977 1.00 94.44 185 PHE A N 1
ATOM 1427 C CA . PHE A 1 185 ? 12.316 -1.817 -10.002 1.00 94.44 185 PHE A CA 1
ATOM 1428 C C . PHE A 1 185 ? 13.453 -0.864 -9.644 1.00 94.44 185 PHE A C 1
ATOM 1430 O O . PHE A 1 185 ? 13.694 -0.568 -8.471 1.00 94.44 185 PHE A O 1
ATOM 1437 N N . GLU A 1 186 ? 14.116 -0.348 -10.666 1.00 92.56 186 GLU A N 1
ATOM 1438 C CA . GLU A 1 186 ? 15.022 0.794 -10.589 1.00 92.56 186 GLU A CA 1
ATOM 1439 C C . GLU A 1 186 ? 14.360 2.016 -11.221 1.00 92.56 186 GLU A C 1
ATOM 1441 O O . GLU A 1 186 ? 13.759 1.907 -12.289 1.00 92.56 186 GLU A O 1
ATOM 1446 N N . GLY A 1 187 ? 14.454 3.171 -10.560 1.00 90.75 187 GLY A N 1
ATOM 1447 C CA . GLY A 1 187 ? 14.018 4.433 -11.149 1.00 90.75 187 GLY A CA 1
ATOM 1448 C C . GLY A 1 187 ? 14.946 4.852 -12.292 1.00 90.75 187 GLY A C 1
ATOM 1449 O O . GLY A 1 187 ? 16.165 4.786 -12.160 1.00 90.75 187 GLY A O 1
ATOM 1450 N N . LEU A 1 188 ? 14.370 5.294 -13.406 1.00 88.81 188 LEU A N 1
ATOM 1451 C CA . LEU A 1 188 ? 15.099 5.773 -14.586 1.00 88.81 188 LEU A CA 1
ATOM 1452 C C . LEU A 1 188 ? 15.155 7.306 -14.679 1.00 88.81 188 LEU A C 1
ATOM 1454 O O . LEU A 1 188 ? 15.816 7.832 -15.568 1.00 88.81 188 LEU A O 1
ATOM 1458 N N . GLY A 1 189 ? 14.474 8.006 -13.768 1.00 83.38 189 GLY A N 1
ATOM 1459 C CA . GLY A 1 189 ? 14.229 9.442 -13.877 1.00 83.38 189 GLY A CA 1
ATOM 1460 C C . GLY A 1 189 ? 13.111 9.764 -14.872 1.00 83.38 189 GLY A C 1
ATOM 1461 O O . GLY A 1 189 ? 12.519 8.841 -15.445 1.00 83.38 189 GLY A O 1
ATOM 1462 N N . PRO A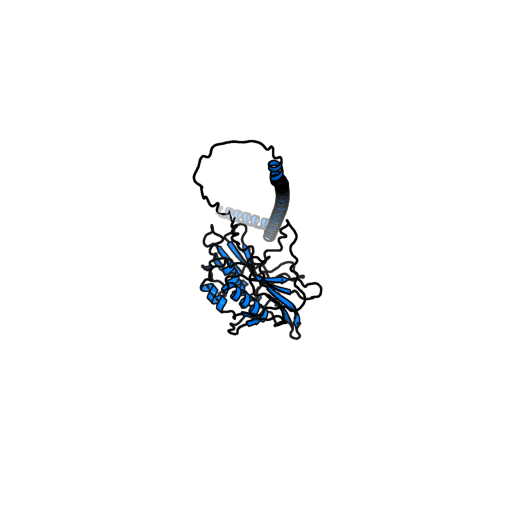 1 190 ? 12.791 11.055 -15.046 1.00 85.62 190 PRO A N 1
ATOM 1463 C CA . PRO A 1 190 ? 11.795 11.490 -16.009 1.00 85.62 190 PRO A CA 1
ATOM 1464 C C . PRO A 1 190 ? 12.298 11.294 -17.441 1.00 85.62 190 PRO A C 1
ATOM 1466 O O . PRO A 1 190 ? 13.460 11.570 -17.748 1.00 85.62 190 PRO A O 1
ATOM 1469 N N . ASP A 1 191 ? 11.425 10.818 -18.324 1.00 85.06 191 ASP A N 1
ATOM 1470 C CA . ASP A 1 191 ? 11.710 10.743 -19.755 1.00 85.06 191 ASP A CA 1
ATOM 1471 C C . ASP A 1 191 ? 11.545 12.105 -20.459 1.00 85.06 191 ASP A C 1
ATOM 1473 O O . ASP A 1 191 ? 11.314 13.135 -19.825 1.00 85.06 191 ASP A O 1
ATOM 1477 N N . ALA A 1 192 ? 11.676 12.131 -21.791 1.00 82.75 192 ALA A N 1
ATOM 1478 C CA . ALA A 1 192 ? 11.509 13.355 -22.582 1.00 82.75 192 ALA A CA 1
ATOM 1479 C C . ALA A 1 192 ? 10.108 13.989 -22.442 1.00 82.75 192 ALA A C 1
ATOM 1481 O O . ALA A 1 192 ? 9.954 15.179 -22.708 1.00 82.75 192 ALA A O 1
ATOM 1482 N N . GLY A 1 193 ? 9.102 13.214 -22.016 1.00 81.75 193 GLY A N 1
ATOM 1483 C CA . GLY A 1 193 ? 7.755 13.691 -21.702 1.00 81.75 193 GLY A CA 1
ATOM 1484 C C . GLY A 1 193 ? 7.593 14.182 -20.260 1.00 81.75 193 GLY A C 1
ATOM 1485 O O . GLY A 1 193 ? 6.507 14.620 -19.889 1.00 81.75 193 GLY A O 1
ATOM 1486 N N . GLY A 1 194 ? 8.650 14.125 -19.446 1.00 82.31 194 GLY A N 1
ATOM 1487 C CA . GLY A 1 194 ? 8.622 14.509 -18.038 1.00 82.31 194 GLY A CA 1
ATOM 1488 C C . GLY A 1 194 ? 7.999 13.457 -17.117 1.00 82.31 194 GLY A C 1
ATOM 1489 O O . GLY A 1 194 ? 7.773 13.754 -15.944 1.00 82.31 194 GLY A O 1
ATOM 1490 N N . GLU A 1 195 ? 7.713 12.246 -17.608 1.00 85.06 195 GLU A N 1
ATOM 1491 C CA . GLU A 1 195 ? 7.146 11.176 -16.788 1.00 85.06 195 GLU A CA 1
ATOM 1492 C C . GLU A 1 195 ? 8.244 10.310 -16.174 1.00 85.06 195 GLU A C 1
ATOM 1494 O O . GLU A 1 195 ? 9.115 9.797 -16.877 1.00 85.06 195 GLU A O 1
ATOM 1499 N N . ASP A 1 196 ? 8.174 10.096 -14.858 1.00 86.44 196 ASP A N 1
ATOM 1500 C CA . ASP A 1 196 ? 9.060 9.161 -14.166 1.00 86.44 196 ASP A CA 1
ATOM 1501 C C . ASP A 1 196 ? 8.923 7.744 -14.746 1.00 86.44 196 ASP A C 1
ATOM 1503 O O . ASP A 1 196 ? 7.818 7.222 -14.924 1.00 86.44 196 ASP A O 1
ATOM 1507 N N . GLY A 1 197 ? 10.061 7.104 -15.014 1.00 90.94 197 GLY A N 1
ATOM 1508 C CA . GLY A 1 197 ? 10.130 5.715 -15.459 1.00 90.94 197 GLY A CA 1
ATOM 1509 C C . GLY A 1 197 ? 10.692 4.777 -14.394 1.00 90.94 197 GLY A C 1
ATOM 1510 O O . GLY A 1 197 ? 11.565 5.146 -13.606 1.00 90.94 197 GLY A O 1
ATOM 1511 N N . TRP A 1 198 ? 10.253 3.520 -14.423 1.00 93.81 198 TRP A N 1
ATOM 1512 C CA . TRP A 1 198 ? 10.803 2.442 -13.605 1.00 93.81 198 TRP A CA 1
ATOM 1513 C C . TRP A 1 198 ? 11.085 1.209 -14.451 1.00 93.81 198 TRP A C 1
ATOM 1515 O O . TRP A 1 198 ? 10.183 0.668 -15.087 1.00 93.81 198 TRP A O 1
ATOM 1525 N N . ARG A 1 199 ? 12.324 0.720 -14.427 1.00 95.50 199 ARG A N 1
ATOM 1526 C CA . ARG A 1 199 ? 12.702 -0.536 -15.082 1.00 95.50 199 ARG A CA 1
ATOM 1527 C C . ARG A 1 199 ? 12.558 -1.695 -14.115 1.00 95.50 199 ARG A C 1
ATOM 1529 O O . ARG A 1 199 ? 13.153 -1.660 -13.039 1.00 95.50 199 ARG A O 1
ATOM 1536 N N . CYS A 1 200 ? 11.834 -2.739 -14.501 1.00 97.00 200 CYS A N 1
ATOM 1537 C CA . CYS A 1 200 ? 11.799 -3.982 -13.745 1.00 97.00 200 CYS A CA 1
ATOM 1538 C C . CYS A 1 200 ? 13.164 -4.679 -13.843 1.00 97.00 200 CYS A C 1
ATOM 1540 O O . CYS A 1 200 ? 13.643 -4.972 -14.935 1.00 97.00 200 CYS A O 1
ATOM 1542 N N . LEU A 1 201 ? 13.818 -4.920 -12.709 1.00 95.06 201 LEU A N 1
ATOM 1543 C CA . LEU A 1 201 ? 15.143 -5.538 -12.657 1.00 95.06 201 LEU A CA 1
ATOM 1544 C C . LEU A 1 201 ? 15.099 -7.006 -12.253 1.00 95.06 201 LEU A C 1
ATOM 1546 O O . LEU A 1 201 ? 15.933 -7.784 -12.701 1.00 95.06 201 LEU A O 1
ATOM 1550 N N . GLU A 1 202 ? 14.201 -7.383 -11.350 1.00 95.75 202 GLU A N 1
ATOM 1551 C CA . GLU A 1 202 ? 14.204 -8.719 -10.755 1.00 95.75 202 GLU A CA 1
ATOM 1552 C C . GLU A 1 202 ? 12.788 -9.115 -10.362 1.00 95.75 202 GLU A C 1
ATOM 1554 O O . GLU A 1 202 ? 12.087 -8.344 -9.703 1.00 95.75 202 GLU A O 1
ATOM 1559 N N . ILE A 1 203 ? 12.401 -10.324 -10.759 1.00 97.25 203 ILE A N 1
ATOM 1560 C CA . ILE A 1 203 ? 11.127 -10.947 -10.419 1.00 97.25 203 ILE A CA 1
ATOM 1561 C C . ILE A 1 203 ? 11.422 -12.342 -9.876 1.00 97.25 203 ILE A C 1
ATOM 1563 O O . ILE A 1 203 ? 12.014 -13.175 -10.562 1.00 97.25 203 ILE A O 1
ATOM 1567 N N . ARG A 1 204 ? 10.988 -12.583 -8.641 1.00 95.75 204 ARG A N 1
ATOM 1568 C CA . ARG A 1 204 ? 10.941 -13.888 -7.980 1.00 95.75 204 ARG A CA 1
ATOM 1569 C C . ARG A 1 204 ? 9.498 -14.129 -7.571 1.00 95.75 204 ARG A C 1
ATOM 1571 O O . ARG A 1 204 ? 8.968 -13.368 -6.759 1.00 95.75 204 ARG A O 1
ATOM 1578 N N . THR A 1 205 ? 8.864 -15.147 -8.139 1.00 95.69 205 THR A N 1
ATOM 1579 C CA . THR A 1 205 ? 7.441 -15.439 -7.899 1.00 95.69 205 THR A CA 1
ATOM 1580 C C . THR A 1 205 ? 7.236 -16.426 -6.762 1.00 95.69 205 THR A C 1
ATOM 1582 O O . THR A 1 205 ? 6.188 -16.430 -6.118 1.00 95.69 205 THR A O 1
ATOM 1585 N N . LYS A 1 206 ? 8.257 -17.230 -6.460 1.00 93.31 206 LYS A N 1
ATOM 1586 C CA . LYS A 1 206 ? 8.196 -18.216 -5.388 1.00 93.31 206 LYS A CA 1
ATOM 1587 C C . LYS A 1 206 ? 8.015 -17.561 -4.016 1.00 93.31 206 LYS A C 1
ATOM 1589 O O . LYS A 1 206 ? 8.825 -16.748 -3.569 1.00 93.31 206 LYS A O 1
ATOM 1594 N N . HIS A 1 207 ? 6.968 -17.977 -3.313 1.00 91.31 207 HIS A N 1
ATOM 1595 C CA . HIS A 1 207 ? 6.787 -17.703 -1.892 1.00 91.31 207 HIS A CA 1
ATOM 1596 C C . HIS A 1 207 ? 7.358 -18.864 -1.071 1.00 91.31 207 HIS A C 1
ATOM 1598 O O . HIS A 1 207 ? 6.941 -20.004 -1.251 1.00 91.31 207 HIS A O 1
ATOM 1604 N N . SER A 1 208 ? 8.278 -18.580 -0.148 1.00 90.25 208 SER A N 1
ATOM 1605 C CA . SER A 1 208 ? 8.788 -19.566 0.821 1.00 90.25 208 SER A CA 1
ATOM 1606 C C . SER A 1 208 ? 8.012 -19.573 2.145 1.00 90.25 208 SER A C 1
ATOM 1608 O O . SER A 1 208 ? 8.223 -20.449 2.974 1.00 90.25 208 SER A O 1
ATOM 1610 N N . CYS A 1 209 ? 7.101 -18.619 2.356 1.00 86.00 209 CYS A N 1
ATOM 1611 C CA . CYS A 1 209 ? 6.256 -18.554 3.548 1.00 86.00 209 CYS A CA 1
ATOM 1612 C C . CYS A 1 209 ? 4.964 -19.374 3.386 1.00 86.00 209 CYS A C 1
ATOM 1614 O O . CYS A 1 209 ? 4.482 -19.575 2.272 1.00 86.00 209 CYS A O 1
ATOM 1616 N N . THR A 1 210 ? 4.307 -19.752 4.486 1.00 84.19 210 THR A N 1
ATOM 1617 C CA . THR A 1 210 ? 2.980 -20.418 4.487 1.00 84.19 210 THR A CA 1
ATOM 1618 C C . THR A 1 210 ? 1.852 -19.398 4.636 1.00 84.19 210 THR A C 1
ATOM 1620 O O . THR A 1 210 ? 2.009 -18.402 5.343 1.00 84.19 210 THR A O 1
ATOM 1623 N N . SER A 1 211 ? 0.756 -19.569 3.887 1.00 80.50 211 SER A N 1
ATOM 1624 C CA . SER A 1 211 ? -0.345 -18.600 3.901 1.00 80.50 211 SER A CA 1
ATOM 1625 C C . SER A 1 211 ? -1.119 -18.764 5.198 1.00 80.50 211 SER A C 1
ATOM 1627 O O . SER A 1 211 ? -1.540 -19.865 5.533 1.00 80.50 211 SER A O 1
ATOM 1629 N N . THR A 1 212 ? -1.301 -17.665 5.919 1.00 74.56 212 THR A N 1
ATOM 1630 C CA . THR A 1 212 ? -2.128 -17.606 7.131 1.00 74.56 212 THR A CA 1
ATOM 1631 C C . THR A 1 212 ? -3.370 -16.738 6.930 1.00 74.56 212 THR A C 1
ATOM 1633 O O . THR A 1 212 ? -4.138 -16.521 7.864 1.00 74.56 212 THR A O 1
ATOM 1636 N N . ALA A 1 213 ? -3.576 -16.210 5.719 1.00 82.56 213 ALA A N 1
ATOM 1637 C CA . ALA A 1 213 ? -4.721 -15.368 5.414 1.00 82.56 213 ALA A CA 1
ATOM 1638 C C . ALA A 1 213 ? -5.951 -16.236 5.139 1.00 82.56 213 ALA A C 1
ATOM 1640 O O . ALA A 1 213 ? -5.906 -17.153 4.323 1.00 82.56 213 ALA A O 1
ATOM 1641 N N . SER A 1 214 ? -7.074 -15.904 5.770 1.00 86.44 214 SER A N 1
ATOM 1642 C CA . SER A 1 214 ? -8.367 -16.500 5.438 1.00 86.44 214 SER A CA 1
ATOM 1643 C C . SER A 1 214 ? -8.807 -16.132 4.016 1.00 86.44 214 SER A C 1
ATOM 1645 O O . SER A 1 214 ? -8.236 -15.244 3.370 1.00 86.44 214 SER A O 1
ATOM 1647 N N . SER A 1 215 ? -9.846 -16.796 3.510 1.00 90.19 215 SER A N 1
ATOM 1648 C CA . SER A 1 215 ? -10.434 -16.430 2.215 1.00 90.19 215 SER A CA 1
ATOM 1649 C C . SER A 1 215 ? -10.918 -14.970 2.229 1.00 90.19 215 SER A C 1
ATOM 1651 O O . SER A 1 215 ? -11.453 -14.520 3.250 1.00 90.19 215 SER A O 1
ATOM 1653 N N . PRO A 1 216 ? -10.719 -14.198 1.143 1.00 92.38 216 PRO A N 1
ATOM 1654 C CA . PRO A 1 216 ? -11.218 -12.831 1.060 1.00 92.38 216 PRO A CA 1
ATOM 1655 C C . PRO A 1 216 ? -12.735 -12.764 1.293 1.00 92.38 216 PRO A C 1
ATOM 1657 O O . PRO A 1 216 ? -13.495 -13.608 0.837 1.00 92.38 216 PRO A O 1
ATOM 1660 N N . SER A 1 217 ? -13.209 -11.730 1.990 1.00 92.69 217 SER A N 1
ATOM 1661 C CA . SER A 1 217 ? -14.657 -11.477 2.061 1.00 92.69 217 SER A CA 1
ATOM 1662 C C . SER A 1 217 ? -15.210 -11.069 0.688 1.00 92.69 217 SER A C 1
ATOM 1664 O O . SER A 1 217 ? -14.519 -10.364 -0.045 1.00 92.69 217 SER A O 1
ATOM 1666 N N . LYS A 1 218 ? -16.489 -11.351 0.392 1.00 92.81 218 LYS A N 1
ATOM 1667 C CA . LYS A 1 218 ? -17.162 -10.925 -0.862 1.00 92.81 218 LYS A CA 1
ATOM 1668 C C . LYS A 1 218 ? -16.962 -9.441 -1.208 1.00 92.81 218 LYS A C 1
ATOM 1670 O O . LYS A 1 218 ? -16.817 -9.054 -2.363 1.00 92.81 218 LYS A O 1
ATOM 1675 N N . LYS A 1 219 ? -16.940 -8.576 -0.186 1.00 91.00 219 LYS A N 1
ATOM 1676 C CA . LYS A 1 219 ? -16.699 -7.133 -0.358 1.00 91.00 219 LYS A CA 1
ATOM 1677 C C . LYS A 1 219 ? -15.259 -6.822 -0.772 1.00 91.00 219 LYS A C 1
ATOM 1679 O O . LYS A 1 219 ? -15.038 -5.836 -1.477 1.00 91.00 219 LYS A O 1
ATOM 1684 N N . LEU A 1 220 ? -14.289 -7.596 -0.290 1.00 94.12 220 LEU A N 1
ATOM 1685 C CA . LEU A 1 220 ? -12.898 -7.484 -0.710 1.00 94.12 220 LEU A CA 1
ATOM 1686 C C . LEU A 1 220 ? -12.717 -8.076 -2.111 1.00 94.12 220 LEU A C 1
ATOM 1688 O O . LEU A 1 220 ? -12.130 -7.391 -2.935 1.00 94.12 220 LEU A O 1
ATOM 1692 N N . GLU A 1 221 ? -13.279 -9.254 -2.402 1.00 95.12 221 GLU A N 1
ATOM 1693 C CA . GLU A 1 221 ? -13.233 -9.899 -3.730 1.00 95.12 221 GLU A CA 1
ATOM 1694 C C . GLU A 1 221 ? -13.636 -8.932 -4.841 1.00 95.12 221 GLU A C 1
ATOM 1696 O O . GLU A 1 221 ? -12.834 -8.644 -5.724 1.00 95.12 221 GLU A O 1
ATOM 1701 N N . TRP A 1 222 ? -14.791 -8.279 -4.696 1.00 93.94 222 TRP A N 1
ATOM 1702 C CA . TRP A 1 222 ? -15.254 -7.277 -5.658 1.00 93.94 222 TRP A CA 1
ATOM 1703 C C . TRP A 1 222 ? -14.249 -6.129 -5.905 1.00 93.94 222 TRP A C 1
ATOM 1705 O O . TRP A 1 222 ? -14.197 -5.553 -6.992 1.00 93.94 222 TRP A O 1
ATOM 1715 N N . ARG A 1 223 ? -13.428 -5.770 -4.906 1.00 94.81 223 ARG A N 1
ATOM 1716 C CA . ARG A 1 223 ? -12.352 -4.772 -5.058 1.00 94.81 223 ARG A CA 1
ATOM 1717 C C . ARG A 1 223 ? -11.107 -5.359 -5.714 1.00 94.81 223 ARG A C 1
ATOM 1719 O O . ARG A 1 223 ? -10.420 -4.622 -6.416 1.00 94.81 223 ARG A O 1
ATOM 1726 N N . LEU A 1 224 ? -10.804 -6.635 -5.476 1.00 95.44 224 LEU A N 1
ATOM 1727 C CA . LEU A 1 224 ? -9.716 -7.346 -6.148 1.00 95.44 224 LEU A CA 1
ATOM 1728 C C . LEU A 1 224 ? -10.006 -7.439 -7.652 1.00 95.44 224 LEU A C 1
ATOM 1730 O O . LEU A 1 224 ? -9.108 -7.207 -8.456 1.00 95.44 224 LEU A O 1
ATOM 1734 N N . ASP A 1 225 ? -11.261 -7.683 -8.032 1.00 94.88 225 ASP A N 1
ATOM 1735 C CA . ASP A 1 225 ? -11.703 -7.869 -9.427 1.00 94.88 225 ASP A CA 1
ATOM 1736 C C . ASP A 1 225 ? -11.641 -6.607 -10.288 1.00 94.88 225 ASP A C 1
ATOM 1738 O O . ASP A 1 225 ? -11.706 -6.677 -11.511 1.00 94.88 225 ASP A O 1
ATOM 1742 N N . PHE A 1 226 ? -11.459 -5.439 -9.672 1.00 94.19 226 PHE A N 1
ATOM 1743 C CA . PHE A 1 226 ? -11.141 -4.221 -10.413 1.00 94.19 226 PHE A CA 1
ATOM 1744 C C . PHE A 1 226 ? -9.772 -4.290 -11.105 1.00 94.19 226 PHE A C 1
ATOM 1746 O O . PHE A 1 226 ? -9.562 -3.609 -12.110 1.00 94.19 226 PHE A O 1
ATOM 1753 N N . TRP A 1 227 ? -8.835 -5.047 -10.533 1.00 95.31 227 TRP A N 1
ATOM 1754 C CA . TRP A 1 227 ? -7.446 -5.065 -10.968 1.00 95.31 227 TRP A CA 1
ATOM 1755 C C . TRP A 1 227 ? -7.191 -6.173 -11.983 1.00 95.31 227 TRP A C 1
ATOM 1757 O O . TRP A 1 227 ? -7.696 -7.286 -11.793 1.00 95.31 227 TRP A O 1
ATOM 1767 N N . PRO A 1 228 ? -6.366 -5.898 -13.009 1.00 95.12 228 PRO A N 1
ATOM 1768 C CA . PRO A 1 228 ? -6.020 -6.899 -14.002 1.00 95.12 228 PRO A CA 1
ATOM 1769 C C . PRO A 1 228 ? -5.310 -8.087 -13.351 1.00 95.12 228 PRO A C 1
ATOM 1771 O O . PRO A 1 228 ? -4.636 -7.952 -12.324 1.00 95.12 228 PRO A O 1
ATOM 1774 N N . GLN A 1 229 ? -5.446 -9.260 -13.966 1.00 94.62 229 GLN A N 1
ATOM 1775 C CA . GLN A 1 229 ? -4.611 -10.404 -13.612 1.00 94.62 229 GLN A CA 1
ATOM 1776 C C . GLN A 1 229 ? -3.152 -10.105 -13.959 1.00 94.62 229 GLN A C 1
ATOM 1778 O O . GLN A 1 229 ? -2.876 -9.344 -14.887 1.00 94.62 229 GLN A O 1
ATOM 1783 N N . VAL A 1 230 ? -2.221 -10.699 -13.212 1.00 95.50 230 VAL A N 1
ATOM 1784 C CA . VAL A 1 230 ? -0.787 -10.477 -13.416 1.00 95.50 230 VAL A CA 1
ATOM 1785 C C . VAL A 1 230 ? -0.103 -11.785 -13.773 1.00 95.50 230 VAL A C 1
ATOM 1787 O O . VAL A 1 230 ? -0.186 -12.755 -13.026 1.00 95.50 230 VAL A O 1
ATOM 1790 N N . THR A 1 231 ? 0.626 -11.791 -14.884 1.00 96.88 231 THR A N 1
ATOM 1791 C CA . THR A 1 231 ? 1.549 -12.868 -15.245 1.00 96.88 231 THR A CA 1
ATOM 1792 C C . THR A 1 231 ? 2.974 -12.381 -15.033 1.00 96.88 231 THR A C 1
ATOM 1794 O O . THR A 1 231 ? 3.455 -11.484 -15.727 1.00 96.88 231 THR A O 1
ATOM 1797 N N . LEU A 1 232 ? 3.651 -12.978 -14.057 1.00 97.38 232 LEU A N 1
ATOM 1798 C CA . LEU A 1 232 ? 5.030 -12.660 -13.716 1.00 97.38 232 LEU A CA 1
ATOM 1799 C C . LEU A 1 232 ? 5.978 -13.643 -14.394 1.00 97.38 232 LEU A C 1
ATOM 1801 O O . LEU A 1 232 ? 5.860 -14.850 -14.199 1.00 97.38 232 LEU A O 1
ATOM 1805 N N . VAL A 1 233 ? 6.928 -13.123 -15.169 1.00 97.69 233 VAL A N 1
ATOM 1806 C CA . VAL A 1 233 ? 8.009 -13.934 -15.738 1.00 97.69 233 VAL A CA 1
ATOM 1807 C C . VAL A 1 233 ? 9.229 -13.806 -14.846 1.00 97.69 233 VAL A C 1
ATOM 1809 O O . VAL A 1 233 ? 9.762 -12.713 -14.665 1.00 97.69 233 VAL A O 1
ATOM 1812 N N . GLU A 1 234 ? 9.659 -14.924 -14.269 1.00 96.56 234 GLU A N 1
ATOM 1813 C CA . GLU A 1 234 ? 10.839 -14.949 -13.411 1.00 96.56 234 GLU A CA 1
ATOM 1814 C C . GLU A 1 234 ? 12.109 -14.588 -14.174 1.00 96.56 234 GLU A C 1
ATOM 1816 O O . GLU A 1 234 ? 12.300 -14.945 -15.336 1.00 96.56 234 GLU A O 1
ATOM 1821 N N . GLY A 1 235 ? 13.003 -13.887 -13.485 1.00 95.88 235 GLY A N 1
ATOM 1822 C CA . GLY A 1 235 ? 14.313 -13.572 -14.021 1.00 95.88 235 GLY A CA 1
ATOM 1823 C C . GLY A 1 235 ? 14.932 -12.341 -13.382 1.00 95.88 235 GLY A C 1
ATOM 1824 O O . GLY A 1 235 ? 14.411 -11.749 -12.431 1.00 95.88 235 GLY A O 1
ATOM 1825 N N . ARG A 1 236 ? 16.086 -11.955 -13.923 1.00 94.75 236 ARG A N 1
ATOM 1826 C CA . ARG A 1 236 ? 16.926 -10.899 -13.372 1.00 94.75 236 ARG A CA 1
ATOM 1827 C C . ARG A 1 236 ? 17.747 -10.218 -14.461 1.00 94.75 236 ARG A C 1
ATOM 1829 O O . ARG A 1 236 ? 18.357 -10.895 -15.280 1.00 94.75 236 ARG A O 1
ATOM 1836 N N . ILE A 1 237 ? 17.857 -8.896 -14.383 1.00 91.94 237 ILE A N 1
ATOM 1837 C CA . ILE A 1 237 ? 18.811 -8.088 -15.142 1.00 91.94 237 ILE A CA 1
ATOM 1838 C C . ILE A 1 237 ? 19.778 -7.404 -14.170 1.00 91.94 237 ILE A C 1
ATOM 1840 O O . ILE A 1 237 ? 19.376 -6.809 -13.169 1.00 91.94 237 ILE A O 1
ATOM 1844 N N . GLY A 1 238 ? 21.074 -7.482 -14.474 1.00 83.75 238 GLY A N 1
ATOM 1845 C CA . GLY A 1 238 ? 22.132 -6.827 -13.703 1.00 83.75 238 GLY A CA 1
ATOM 1846 C C . GLY A 1 238 ? 22.544 -7.557 -12.416 1.00 83.75 238 GLY A C 1
ATOM 1847 O O . GLY A 1 238 ? 22.216 -8.720 -12.179 1.00 83.75 238 GLY A O 1
ATOM 1848 N N . LYS A 1 239 ? 23.320 -6.865 -11.572 1.00 74.69 239 LYS A N 1
ATOM 1849 C CA . LYS A 1 239 ? 23.993 -7.456 -10.399 1.00 74.69 239 LYS A CA 1
ATOM 1850 C C . LYS A 1 239 ? 23.016 -7.936 -9.315 1.00 74.69 239 LYS A C 1
ATOM 1852 O O . LYS A 1 239 ? 21.978 -7.289 -9.134 1.00 74.69 239 LYS A O 1
ATOM 1857 N N . PRO A 1 240 ? 23.365 -9.007 -8.561 1.00 67.25 240 PRO A N 1
ATOM 1858 C CA . PRO A 1 240 ? 22.699 -9.440 -7.331 1.00 67.25 240 PRO A CA 1
ATOM 1859 C C . PRO A 1 240 ? 22.294 -8.287 -6.423 1.00 67.25 240 PRO A C 1
ATOM 1861 O O . PRO A 1 240 ? 23.139 -7.504 -5.995 1.00 67.25 240 PRO A O 1
ATOM 1864 N N . PHE A 1 241 ? 21.005 -8.197 -6.090 1.00 67.38 241 PHE A N 1
ATOM 1865 C CA . PHE A 1 241 ? 20.589 -7.450 -4.920 1.00 67.38 241 PHE A CA 1
ATOM 1866 C C . PHE A 1 241 ? 21.023 -8.278 -3.721 1.00 67.38 241 PHE A C 1
ATOM 1868 O O . PHE A 1 241 ? 20.342 -9.228 -3.334 1.00 67.38 241 PHE A O 1
ATOM 1875 N N . SER A 1 242 ? 22.181 -7.948 -3.159 1.00 60.03 242 SER A N 1
ATOM 1876 C CA . SER A 1 242 ? 22.526 -8.452 -1.841 1.00 60.03 242 SER A CA 1
ATOM 1877 C C . SER A 1 242 ? 21.567 -7.787 -0.859 1.00 60.03 242 SER A C 1
ATOM 1879 O O . SER A 1 242 ? 21.696 -6.598 -0.559 1.00 60.03 242 SER A O 1
ATOM 1881 N N . ARG A 1 243 ? 20.551 -8.530 -0.398 1.00 59.69 243 ARG A N 1
ATOM 1882 C CA . ARG A 1 243 ? 19.916 -8.197 0.877 1.00 59.69 243 ARG A CA 1
ATOM 1883 C C . ARG A 1 243 ? 21.044 -8.314 1.888 1.00 59.69 243 ARG A C 1
ATOM 1885 O O . ARG A 1 243 ? 21.461 -9.428 2.182 1.00 59.69 243 ARG A O 1
ATOM 1892 N N . SER A 1 244 ? 21.563 -7.190 2.374 1.00 46.41 244 SER A N 1
ATOM 1893 C CA . SER A 1 244 ? 22.461 -7.206 3.521 1.00 46.41 244 SER A CA 1
ATOM 1894 C C . SER A 1 244 ? 21.749 -8.002 4.609 1.00 46.41 244 SER A C 1
ATOM 1896 O O . SER A 1 244 ? 20.694 -7.571 5.084 1.00 46.41 244 SER A O 1
ATOM 1898 N N . ALA A 1 245 ? 22.257 -9.193 4.932 1.00 41.03 245 ALA A N 1
ATOM 1899 C CA . ALA A 1 245 ? 21.786 -9.925 6.091 1.00 41.03 245 ALA A CA 1
ATOM 1900 C C . ALA A 1 245 ? 21.917 -8.959 7.268 1.00 41.03 245 ALA A C 1
ATOM 1902 O O . ALA A 1 245 ? 22.972 -8.354 7.468 1.00 41.03 245 ALA A O 1
ATOM 1903 N N . SER A 1 246 ? 20.822 -8.726 7.983 1.00 39.41 246 SER A N 1
ATOM 1904 C CA . SER A 1 246 ? 20.844 -7.942 9.210 1.00 39.41 246 SER A CA 1
ATOM 1905 C C . SER A 1 246 ? 21.534 -8.787 10.285 1.00 39.41 246 SER A C 1
ATOM 1907 O O . SER A 1 246 ? 20.908 -9.340 11.177 1.00 39.41 246 SER A O 1
ATOM 1909 N N . THR A 1 247 ? 22.851 -8.949 10.174 1.00 32.25 247 THR A N 1
ATOM 1910 C CA . THR A 1 247 ? 23.722 -9.464 11.231 1.00 32.25 247 THR A CA 1
ATOM 1911 C C . THR A 1 247 ? 24.029 -8.315 12.183 1.00 32.25 247 THR A C 1
ATOM 1913 O O . THR A 1 247 ? 25.147 -7.815 12.261 1.00 32.25 247 THR A O 1
ATOM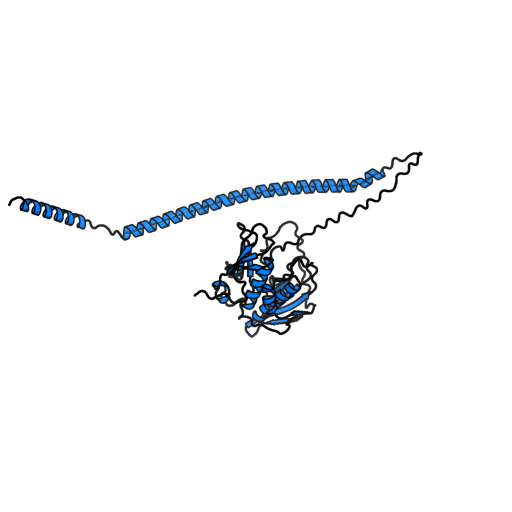 1916 N N . LYS A 1 248 ? 23.001 -7.846 12.894 1.00 36.09 248 LYS A N 1
ATOM 1917 C CA . LYS A 1 248 ? 23.167 -7.123 14.156 1.00 36.09 248 LYS A CA 1
ATOM 1918 C C . LYS A 1 248 ? 22.118 -7.625 15.133 1.00 36.09 248 LYS A C 1
ATOM 1920 O O . LYS A 1 248 ? 20.947 -7.270 15.068 1.00 36.09 248 LYS A O 1
ATOM 1925 N N . SER A 1 249 ? 22.589 -8.483 16.025 1.00 36.84 249 SER A N 1
ATOM 1926 C CA . SER A 1 249 ? 21.950 -8.811 17.285 1.00 36.84 249 SER A CA 1
ATOM 1927 C C . SER A 1 249 ? 21.555 -7.537 18.047 1.00 36.84 249 SER A C 1
ATOM 1929 O O . SER A 1 249 ? 22.306 -6.566 18.118 1.00 36.84 249 SER A O 1
ATOM 1931 N N . GLY A 1 250 ? 20.366 -7.554 18.649 1.00 35.53 250 GLY A N 1
ATOM 1932 C CA . GLY A 1 250 ? 20.133 -6.866 19.920 1.00 35.53 250 GLY A CA 1
ATOM 1933 C C . GLY A 1 250 ? 19.744 -5.387 19.920 1.00 35.53 250 GLY A C 1
ATOM 1934 O O . GLY A 1 250 ? 19.554 -4.848 21.006 1.00 35.53 250 GLY A O 1
ATOM 1935 N N . GLN A 1 251 ? 19.548 -4.720 18.782 1.00 28.28 251 GLN A N 1
ATOM 1936 C CA . GLN A 1 251 ? 18.822 -3.445 18.762 1.00 28.28 251 GLN A CA 1
ATOM 1937 C C . GLN A 1 251 ? 17.825 -3.443 17.611 1.00 28.28 251 GLN A C 1
ATOM 1939 O O . GLN A 1 251 ? 18.194 -3.303 16.448 1.00 28.28 251 GLN A O 1
ATOM 1944 N N . HIS A 1 252 ? 16.545 -3.598 17.963 1.00 33.38 252 HIS A N 1
ATOM 1945 C CA . HIS A 1 252 ? 15.415 -3.174 17.145 1.00 33.38 252 HIS A CA 1
ATOM 1946 C C . HIS A 1 252 ? 15.585 -1.673 16.877 1.00 33.38 252 HIS A C 1
ATOM 1948 O O . HIS A 1 252 ? 15.034 -0.821 17.575 1.00 33.38 252 HIS A O 1
ATOM 1954 N N . GLU A 1 253 ? 16.394 -1.328 15.880 1.00 29.30 253 GLU A N 1
ATOM 1955 C CA . GLU A 1 253 ? 16.294 -0.035 15.240 1.00 29.30 253 GLU A CA 1
ATOM 1956 C C . GLU A 1 253 ? 14.887 -0.023 14.651 1.00 29.30 253 GLU A C 1
ATOM 1958 O O . GLU A 1 253 ? 14.577 -0.734 13.694 1.00 29.30 253 GLU A O 1
ATOM 1963 N N . VAL A 1 254 ? 13.995 0.698 15.333 1.00 35.22 254 VAL A N 1
ATOM 1964 C CA . VAL A 1 254 ? 12.630 1.001 14.913 1.00 35.22 254 VAL A CA 1
ATOM 1965 C C . VAL A 1 254 ? 12.743 1.864 13.655 1.00 35.22 254 VAL A C 1
ATOM 1967 O O . VAL A 1 254 ? 12.477 3.063 13.653 1.00 35.22 254 VAL A O 1
ATOM 1970 N N . LEU A 1 255 ? 13.185 1.253 12.558 1.00 36.78 255 LEU A N 1
ATOM 1971 C CA . LEU A 1 255 ? 13.043 1.752 11.206 1.00 36.78 255 LEU A CA 1
ATOM 1972 C C . LEU A 1 255 ? 11.563 1.624 10.875 1.00 36.78 255 LEU A C 1
ATOM 1974 O O . LEU A 1 255 ? 11.124 0.666 10.250 1.00 36.78 255 LEU A O 1
ATOM 1978 N N . SER A 1 256 ? 10.816 2.587 11.418 1.00 36.94 256 SER A N 1
ATOM 1979 C CA . SER A 1 256 ? 9.430 2.947 11.148 1.00 36.94 256 SER A CA 1
ATOM 1980 C C . SER A 1 256 ? 8.671 1.916 10.312 1.00 36.94 256 SER A C 1
ATOM 1982 O O . SER A 1 256 ? 8.765 1.932 9.084 1.00 36.94 256 SER A O 1
ATOM 1984 N N . ASP A 1 257 ? 7.957 1.031 11.001 1.00 39.06 257 ASP A N 1
ATOM 1985 C CA . ASP A 1 257 ? 6.545 0.634 10.857 1.00 39.06 257 ASP A CA 1
ATOM 1986 C C . ASP A 1 257 ? 5.718 1.277 9.705 1.00 39.06 257 ASP A C 1
ATOM 1988 O O . ASP A 1 257 ? 4.587 1.726 9.877 1.00 39.06 257 ASP A O 1
ATOM 1992 N N . ARG A 1 258 ? 6.272 1.360 8.491 1.00 45.34 258 ARG A N 1
ATOM 1993 C CA . ARG A 1 258 ? 5.621 1.913 7.286 1.00 45.34 258 ARG A CA 1
ATOM 1994 C C . ARG A 1 258 ? 4.895 0.852 6.474 1.00 45.34 258 ARG A C 1
ATOM 1996 O O . ARG A 1 258 ? 4.178 1.174 5.534 1.00 45.34 258 ARG A O 1
ATOM 2003 N N . PHE A 1 259 ? 5.072 -0.409 6.829 1.00 49.91 259 PHE A N 1
ATOM 2004 C CA . PHE A 1 259 ? 4.549 -1.537 6.086 1.00 49.91 259 PHE A CA 1
ATOM 2005 C C . PHE A 1 259 ? 4.023 -2.531 7.059 1.00 49.91 259 PHE A C 1
ATOM 2007 O O . PHE A 1 259 ? 4.741 -2.861 7.989 1.00 49.91 259 PHE A O 1
ATOM 2014 N N . ILE A 1 260 ? 2.784 -2.944 6.800 1.00 44.59 260 ILE A N 1
ATOM 2015 C CA . ILE A 1 260 ? 2.080 -4.060 7.408 1.00 44.59 260 ILE A CA 1
ATOM 2016 C C . ILE A 1 260 ? 2.825 -4.598 8.647 1.00 44.59 260 ILE A C 1
ATOM 2018 O O . ILE A 1 260 ? 3.431 -5.655 8.564 1.00 44.59 260 ILE A O 1
ATOM 2022 N N . GLY A 1 261 ? 2.887 -3.810 9.734 1.00 34.53 261 GLY A N 1
ATOM 2023 C CA . GLY A 1 261 ? 3.579 -4.169 10.981 1.00 34.53 261 GLY A CA 1
ATOM 2024 C C . GLY A 1 261 ? 3.198 -5.579 11.440 1.00 34.53 261 GLY A C 1
ATOM 2025 O O . GLY A 1 261 ? 2.178 -6.091 10.959 1.00 34.53 261 GLY A O 1
ATOM 2026 N N . PRO A 1 262 ? 4.004 -6.189 12.322 1.00 34.88 262 PRO A N 1
ATOM 2027 C CA . PRO A 1 262 ? 4.132 -7.634 12.477 1.00 34.88 262 PRO A CA 1
ATOM 2028 C C . PRO A 1 262 ? 2.779 -8.318 12.320 1.00 34.88 262 PRO A C 1
ATOM 2030 O O . PRO A 1 262 ? 1.867 -8.139 13.129 1.00 34.88 262 PRO A O 1
ATOM 2033 N N . PHE A 1 263 ? 2.629 -9.038 11.206 1.00 36.59 263 PHE A N 1
ATOM 2034 C CA . PHE A 1 263 ? 1.549 -10.001 11.083 1.00 36.59 263 PHE A CA 1
ATOM 2035 C C . PHE A 1 263 ? 1.691 -10.931 12.293 1.00 36.59 263 PHE A C 1
ATOM 2037 O O . PHE A 1 263 ? 2.834 -11.281 12.609 1.00 36.59 263 PHE A O 1
ATOM 2044 N N . PRO A 1 264 ? 0.614 -11.320 12.992 1.00 34.66 264 PRO A N 1
ATOM 2045 C CA . PRO A 1 264 ? 0.719 -12.407 13.944 1.00 34.66 264 PRO A CA 1
ATOM 2046 C C . PRO A 1 264 ? 1.074 -13.650 13.128 1.00 34.66 264 PRO A C 1
ATOM 2048 O O . PRO A 1 264 ? 0.218 -14.346 12.587 1.00 34.66 264 PRO A O 1
ATOM 2051 N N . VAL A 1 265 ? 2.372 -13.893 12.963 1.00 35.03 265 VAL A N 1
ATOM 2052 C CA . VAL A 1 265 ? 2.867 -15.233 12.735 1.00 35.03 265 VAL A CA 1
ATOM 2053 C C . VAL A 1 265 ? 2.449 -15.920 14.018 1.00 35.03 265 VAL A C 1
ATOM 2055 O O . VAL A 1 265 ? 2.983 -15.619 15.083 1.00 35.03 265 VAL A O 1
ATOM 2058 N N . GLN A 1 266 ? 1.415 -16.756 13.948 1.00 33.81 266 GLN A N 1
ATOM 2059 C CA . GLN A 1 266 ? 1.311 -17.825 14.919 1.00 33.81 266 GLN A CA 1
ATOM 2060 C C . GLN A 1 266 ? 2.619 -18.584 14.751 1.00 33.81 266 GLN A C 1
ATOM 2062 O O . GLN A 1 266 ? 2.780 -19.372 13.821 1.00 33.81 266 GLN A O 1
ATOM 2067 N N . THR A 1 267 ? 3.609 -18.244 15.569 1.00 31.72 267 THR A N 1
ATOM 2068 C CA . THR A 1 267 ? 4.766 -19.079 15.801 1.00 31.72 267 THR A CA 1
ATOM 2069 C C . THR A 1 267 ? 4.169 -20.333 16.410 1.00 31.72 267 THR A C 1
ATOM 2071 O O . THR A 1 267 ? 4.011 -20.449 17.622 1.00 31.72 267 THR A O 1
ATOM 2074 N N . LEU A 1 268 ? 3.762 -21.265 15.548 1.00 32.25 268 LEU A N 1
ATOM 2075 C CA . LEU A 1 268 ? 3.719 -22.666 15.897 1.00 32.25 268 LEU A CA 1
ATOM 2076 C C . LEU A 1 268 ? 5.172 -23.017 16.195 1.00 32.25 268 LEU A C 1
ATOM 2078 O O . LEU A 1 268 ? 5.909 -23.512 15.347 1.00 32.25 268 LEU A O 1
ATOM 2082 N N . VAL A 1 269 ? 5.592 -22.708 17.420 1.00 31.94 269 VAL A N 1
ATOM 2083 C CA . VAL A 1 269 ? 6.634 -23.459 18.091 1.00 31.94 269 VAL A CA 1
ATOM 2084 C C . VAL A 1 269 ? 6.016 -24.838 18.280 1.00 31.94 269 VAL A C 1
ATOM 2086 O O . VAL A 1 269 ? 5.474 -25.176 19.327 1.00 31.94 269 VAL A O 1
ATOM 2089 N N . LEU A 1 270 ? 6.025 -25.627 17.207 1.00 32.34 270 LEU A N 1
ATOM 2090 C CA . LEU A 1 270 ? 6.003 -27.069 17.306 1.00 32.34 270 LEU A CA 1
ATOM 2091 C C . LEU A 1 270 ? 7.351 -27.425 17.924 1.00 32.34 270 LEU A C 1
ATOM 2093 O O . LEU A 1 270 ? 8.306 -27.786 17.242 1.00 32.34 270 LEU A O 1
ATOM 2097 N N . SER A 1 271 ? 7.423 -27.287 19.249 1.00 32.22 271 SER A N 1
ATOM 2098 C CA . SER A 1 271 ? 8.242 -28.165 20.061 1.00 32.22 271 SER A CA 1
ATOM 2099 C C . SER A 1 271 ? 7.747 -29.570 19.750 1.00 32.22 271 SER A C 1
ATOM 2101 O O . SER A 1 271 ? 6.815 -30.081 20.363 1.00 32.22 271 SER A O 1
ATOM 2103 N N . SER A 1 272 ? 8.337 -30.155 18.712 1.00 33.94 272 SER A N 1
ATOM 2104 C CA . SER A 1 272 ? 8.349 -31.581 18.454 1.00 33.94 272 SER A CA 1
ATOM 2105 C C . SER A 1 272 ? 9.055 -32.230 19.645 1.00 33.94 272 SER A C 1
ATOM 2107 O O . SER A 1 272 ? 10.233 -32.575 19.580 1.00 33.94 272 SER A O 1
ATOM 2109 N N . LEU A 1 273 ? 8.341 -32.363 20.763 1.00 36.44 273 LEU A N 1
ATOM 2110 C CA . LEU A 1 273 ? 8.615 -33.428 21.707 1.00 36.44 273 LEU A CA 1
ATOM 2111 C C . LEU A 1 273 ? 8.350 -34.712 20.932 1.00 36.44 273 LEU A C 1
ATOM 2113 O O . LEU A 1 273 ? 7.218 -34.995 20.537 1.00 36.44 273 LEU A O 1
ATOM 2117 N N . ALA A 1 274 ? 9.434 -35.424 20.635 1.00 34.09 274 ALA A N 1
ATOM 2118 C CA . ALA A 1 274 ? 9.377 -36.747 20.051 1.00 34.09 274 ALA A CA 1
ATOM 2119 C C . ALA A 1 274 ? 8.354 -37.591 20.833 1.00 34.09 274 ALA A C 1
ATOM 2121 O O . ALA A 1 274 ? 8.369 -37.565 22.069 1.00 34.09 274 ALA A O 1
ATOM 2122 N N . PRO A 1 275 ? 7.459 -38.332 20.161 1.00 35.38 275 PRO A N 1
ATOM 2123 C CA . PRO A 1 275 ? 6.582 -39.251 20.854 1.00 35.38 275 PRO A CA 1
ATOM 2124 C C . PRO A 1 275 ? 7.458 -40.348 21.453 1.00 35.38 275 PRO A C 1
ATOM 2126 O O . PRO A 1 275 ? 7.992 -41.203 20.746 1.00 35.38 275 PRO A O 1
ATOM 2129 N N . TYR A 1 276 ? 7.615 -40.292 22.772 1.00 36.44 276 TYR A N 1
ATOM 2130 C CA . TYR A 1 276 ? 8.137 -41.378 23.580 1.00 36.44 276 TYR A CA 1
ATOM 2131 C C . TYR A 1 276 ? 7.217 -42.579 23.336 1.00 36.44 276 TYR A C 1
ATOM 2133 O O . TYR A 1 276 ? 6.103 -42.651 23.860 1.00 36.44 276 TYR A O 1
ATOM 2141 N N . ARG A 1 277 ? 7.631 -43.492 22.449 1.00 34.16 277 ARG A N 1
ATOM 2142 C CA . ARG A 1 277 ? 6.981 -44.791 22.294 1.00 34.16 277 ARG A CA 1
ATOM 2143 C C . ARG A 1 277 ? 7.220 -45.556 23.587 1.00 34.16 277 ARG A C 1
ATOM 2145 O O . ARG A 1 277 ? 8.257 -46.180 23.778 1.00 34.16 277 ARG A O 1
ATOM 2152 N N . SER A 1 278 ? 6.233 -45.478 24.470 1.00 41.25 278 SER A N 1
ATOM 2153 C CA . SER A 1 278 ? 6.009 -46.453 25.524 1.00 41.25 278 SER A CA 1
ATOM 2154 C C . SER A 1 278 ? 5.730 -47.801 24.860 1.00 41.25 278 SER A C 1
ATOM 2156 O O . SER A 1 278 ? 4.611 -48.089 24.441 1.00 41.25 278 SER A O 1
ATOM 2158 N N . SER A 1 279 ? 6.777 -48.600 24.691 1.00 34.81 279 SER A N 1
ATOM 2159 C CA . SER A 1 279 ? 6.662 -50.041 24.507 1.00 34.81 279 SER A CA 1
ATOM 2160 C C . SER A 1 279 ? 7.388 -50.695 25.670 1.00 34.81 279 SER A C 1
ATOM 2162 O O . SER A 1 279 ? 8.601 -50.890 25.632 1.00 34.81 279 SER A O 1
ATOM 2164 N N . SER A 1 280 ? 6.634 -50.968 26.730 1.00 42.22 280 SER A N 1
ATOM 2165 C CA . SER A 1 280 ? 7.037 -51.857 27.812 1.00 42.22 280 SER A CA 1
ATOM 2166 C C . SER A 1 280 ? 7.402 -53.233 27.238 1.00 42.22 280 SER A C 1
ATOM 2168 O O . SER A 1 280 ? 6.556 -53.837 26.576 1.00 42.22 280 SER A O 1
ATOM 2170 N N . PRO A 1 281 ? 8.603 -53.772 27.493 1.00 49.12 281 PRO A N 1
ATOM 2171 C CA . PRO A 1 281 ? 8.827 -55.205 27.427 1.00 49.12 281 PRO A CA 1
ATOM 2172 C C . PRO A 1 281 ? 8.369 -55.853 28.747 1.00 49.12 281 PRO A C 1
ATOM 2174 O O . PRO A 1 281 ? 8.450 -55.220 29.805 1.00 49.12 281 PRO A O 1
ATOM 2177 N N . PRO A 1 282 ? 7.877 -57.101 28.712 1.00 43.19 282 PRO A N 1
ATOM 2178 C CA . PRO A 1 282 ? 7.456 -57.812 29.907 1.00 43.19 282 PRO A CA 1
ATOM 2179 C C . PRO A 1 282 ? 8.668 -58.196 30.764 1.00 43.19 282 PRO A C 1
ATOM 2181 O O . PRO A 1 282 ? 9.728 -58.564 30.257 1.00 43.19 282 PRO A O 1
ATOM 2184 N N . LEU A 1 283 ? 8.471 -58.115 32.078 1.00 40.75 283 LEU A N 1
ATOM 2185 C CA . LEU A 1 283 ? 9.388 -58.578 33.112 1.00 40.75 283 LEU A CA 1
ATOM 2186 C C . LEU A 1 283 ? 9.682 -60.074 32.937 1.00 40.75 283 LEU A C 1
ATOM 2188 O O . LEU A 1 283 ? 8.775 -60.898 33.030 1.00 40.75 283 LEU A O 1
ATOM 2192 N N . MET A 1 284 ? 10.957 -60.412 32.760 1.00 40.84 284 MET A N 1
ATOM 2193 C CA . MET A 1 284 ? 11.500 -61.741 33.031 1.00 40.84 284 MET A CA 1
ATOM 2194 C C . MET A 1 284 ? 12.578 -61.600 34.111 1.00 40.84 284 MET A C 1
ATOM 2196 O O . MET A 1 284 ? 13.453 -60.744 33.964 1.00 40.84 284 MET A O 1
ATOM 2200 N N . PRO A 1 285 ? 12.554 -62.411 35.181 1.00 52.44 285 PRO A N 1
ATOM 2201 C CA . PRO A 1 285 ? 13.641 -62.469 36.139 1.00 52.44 285 PRO A CA 1
ATOM 2202 C C . PRO A 1 285 ? 14.667 -63.496 35.651 1.00 52.44 285 PRO A C 1
ATOM 2204 O O . PRO A 1 285 ? 14.364 -64.684 35.548 1.00 52.44 285 PRO A O 1
ATOM 2207 N N . ALA A 1 286 ? 15.884 -63.047 35.361 1.00 37.41 286 ALA A N 1
ATOM 2208 C CA . ALA A 1 286 ? 17.038 -63.927 35.246 1.00 37.41 286 ALA A CA 1
ATOM 2209 C C . ALA A 1 286 ? 18.044 -63.523 36.322 1.00 37.41 286 ALA A C 1
ATOM 2211 O O . ALA A 1 286 ? 18.521 -62.392 36.372 1.00 37.41 286 ALA A O 1
ATOM 2212 N N . LEU A 1 287 ? 18.254 -64.471 37.226 1.00 45.38 287 LEU A N 1
ATOM 2213 C CA . LEU A 1 287 ? 19.280 -64.495 38.251 1.00 45.38 287 LEU A CA 1
ATOM 2214 C C . LEU A 1 287 ? 20.687 -64.499 37.634 1.00 45.38 287 LEU A C 1
ATOM 2216 O O . LEU A 1 287 ? 20.867 -64.935 36.499 1.00 45.38 287 LEU A O 1
ATOM 2220 N N . ALA A 1 288 ? 21.636 -64.173 38.510 1.00 43.28 288 ALA A N 1
ATOM 2221 C CA . ALA A 1 288 ? 23.036 -64.589 38.520 1.00 43.28 288 ALA A CA 1
ATOM 2222 C C . ALA A 1 288 ? 24.062 -63.682 37.811 1.00 43.28 288 ALA A C 1
ATOM 2224 O O . ALA A 1 288 ? 24.226 -63.690 36.597 1.00 43.28 288 ALA A O 1
ATOM 2225 N N . ASP A 1 289 ? 24.788 -62.992 38.693 1.00 38.81 289 ASP A N 1
ATOM 2226 C CA . ASP A 1 289 ? 26.240 -63.078 38.867 1.00 38.81 289 ASP A CA 1
ATOM 2227 C C . ASP A 1 289 ? 27.213 -62.326 37.951 1.00 38.81 289 ASP A C 1
ATOM 2229 O O . ASP A 1 289 ? 27.102 -62.263 36.732 1.00 38.81 289 ASP A O 1
ATOM 2233 N N . ALA A 1 290 ? 28.267 -61.901 38.657 1.00 43.50 290 ALA A N 1
ATOM 2234 C CA . ALA A 1 290 ? 29.623 -61.599 38.222 1.00 43.50 290 ALA A CA 1
ATOM 2235 C C . ALA A 1 290 ? 29.930 -60.152 37.798 1.00 43.50 290 ALA A C 1
ATOM 2237 O O . ALA A 1 290 ? 29.719 -59.721 36.671 1.00 43.50 290 ALA A O 1
ATOM 2238 N N . ASP A 1 291 ? 30.533 -59.467 38.772 1.00 39.84 291 ASP A N 1
ATOM 2239 C CA . ASP A 1 291 ? 31.874 -58.887 38.689 1.00 39.84 291 ASP A CA 1
ATOM 2240 C C . ASP A 1 291 ? 32.184 -57.738 37.719 1.00 39.84 291 ASP A C 1
ATOM 2242 O O . ASP A 1 291 ? 32.121 -57.844 36.502 1.00 39.84 291 ASP A O 1
ATOM 2246 N N . SER A 1 292 ? 32.789 -56.718 38.340 1.00 48.06 292 SER A N 1
ATOM 2247 C CA . SER A 1 292 ? 33.949 -55.986 37.827 1.00 48.06 292 SER A CA 1
ATOM 2248 C C . SER A 1 292 ? 33.723 -55.077 36.619 1.00 48.06 292 SER A C 1
ATOM 2250 O O . SER A 1 292 ? 33.724 -55.508 35.472 1.00 48.06 292 SER A O 1
ATOM 2252 N N . SER A 1 293 ? 33.681 -53.769 36.885 1.00 43.62 293 SER A N 1
ATOM 2253 C CA . SER A 1 293 ? 34.570 -52.796 36.231 1.00 43.62 293 SER A CA 1
ATOM 2254 C C . SER A 1 293 ? 34.195 -51.382 36.682 1.00 43.62 293 SER A C 1
ATOM 2256 O O . SER A 1 293 ? 33.194 -50.816 36.242 1.00 43.62 293 SER A O 1
ATOM 2258 N N . ASP A 1 294 ? 35.031 -50.794 37.539 1.00 52.72 294 ASP A N 1
ATOM 2259 C CA . ASP A 1 294 ? 35.132 -49.342 37.688 1.00 52.72 294 ASP A CA 1
ATOM 2260 C C . ASP A 1 294 ? 35.552 -48.742 36.335 1.00 52.72 294 ASP A C 1
ATOM 2262 O O . ASP A 1 294 ? 36.732 -48.659 35.992 1.00 52.72 294 ASP A O 1
ATOM 2266 N N . SER A 1 295 ? 34.562 -48.364 35.527 1.00 47.12 295 SER A N 1
ATOM 2267 C CA . SER A 1 295 ? 34.749 -47.662 34.260 1.00 47.12 295 SER A CA 1
ATOM 2268 C C . SER A 1 295 ? 34.678 -46.145 34.507 1.00 47.12 295 SER A C 1
ATOM 2270 O O . SER A 1 295 ? 33.601 -45.616 34.797 1.00 47.12 295 SER A O 1
ATOM 2272 N N . PRO A 1 296 ? 35.779 -45.386 34.337 1.00 54.50 296 PRO A N 1
ATOM 2273 C CA . PRO A 1 296 ? 35.786 -43.926 34.488 1.00 54.50 296 PRO A CA 1
ATOM 2274 C C . PRO A 1 296 ? 35.041 -43.198 33.348 1.00 54.50 296 PRO A C 1
ATOM 2276 O O . PRO A 1 296 ? 35.040 -41.969 33.271 1.00 54.50 296 PRO A O 1
ATOM 2279 N N . THR A 1 297 ? 34.399 -43.936 32.439 1.00 54.19 297 THR A N 1
ATOM 2280 C CA . THR A 1 297 ? 33.838 -43.420 31.187 1.00 54.19 297 THR A CA 1
ATOM 2281 C C . THR A 1 297 ? 32.447 -42.793 31.364 1.00 54.19 297 THR A C 1
ATOM 2283 O O . THR A 1 297 ? 32.098 -41.884 30.614 1.00 54.19 297 THR A O 1
ATOM 2286 N N . ALA A 1 298 ? 31.681 -43.183 32.392 1.00 55.12 298 ALA A N 1
ATOM 2287 C CA . ALA A 1 298 ? 30.334 -42.647 32.650 1.00 55.12 298 ALA A CA 1
ATOM 2288 C C . ALA A 1 298 ? 30.326 -41.201 33.196 1.00 55.12 298 ALA A C 1
ATOM 2290 O O . ALA A 1 298 ? 29.366 -40.456 33.002 1.00 55.12 298 ALA A O 1
ATOM 2291 N N . LEU A 1 299 ? 31.410 -40.768 33.851 1.00 55.22 299 LEU A N 1
ATOM 2292 C CA . LEU A 1 299 ? 31.576 -39.384 34.319 1.00 55.22 299 LEU A CA 1
ATOM 2293 C C . LEU A 1 299 ? 32.031 -38.441 33.195 1.00 55.22 299 LEU A C 1
ATOM 2295 O O . LEU A 1 299 ? 31.670 -37.264 33.197 1.00 55.22 299 LEU A O 1
ATOM 2299 N N . ALA A 1 300 ? 32.775 -38.956 32.211 1.00 59.03 300 ALA A N 1
ATOM 2300 C CA . ALA A 1 300 ? 33.242 -38.179 31.064 1.00 59.03 300 ALA A CA 1
ATOM 2301 C C . ALA A 1 300 ? 32.097 -37.795 30.108 1.00 59.03 300 ALA A C 1
ATOM 2303 O O . ALA A 1 300 ? 32.117 -36.705 29.537 1.00 59.03 300 ALA A O 1
ATOM 2304 N N . SER A 1 301 ? 31.062 -38.635 29.986 1.00 59.56 301 SER A N 1
ATOM 2305 C CA . SER A 1 301 ? 29.887 -38.359 29.146 1.00 59.56 301 SER A CA 1
ATOM 2306 C C . SER A 1 301 ? 28.976 -37.242 29.670 1.00 59.56 301 SER A C 1
ATOM 2308 O O . SER A 1 301 ? 28.175 -36.725 28.902 1.00 59.56 301 SER A O 1
ATOM 2310 N N . LEU A 1 302 ? 29.109 -36.830 30.939 1.00 64.38 302 LEU A N 1
ATOM 2311 C CA . LEU A 1 302 ? 28.309 -35.756 31.558 1.00 64.38 302 LEU A CA 1
ATOM 2312 C C . LEU A 1 302 ? 29.003 -34.379 31.542 1.00 64.38 302 LEU A C 1
ATOM 2314 O O . LEU A 1 302 ? 28.430 -33.378 31.979 1.00 64.38 302 LEU A O 1
ATOM 2318 N N . LEU A 1 303 ? 30.248 -34.304 31.059 1.00 71.00 303 LEU A N 1
ATOM 2319 C CA . LEU A 1 303 ? 30.997 -33.047 30.954 1.00 71.00 303 LEU A CA 1
ATOM 2320 C C . LEU A 1 303 ? 30.362 -32.024 29.989 1.00 71.00 303 LEU A C 1
ATOM 2322 O O . LEU A 1 303 ? 30.317 -30.848 30.362 1.00 71.00 303 LEU A O 1
ATOM 2326 N N . PRO A 1 304 ? 29.835 -32.412 28.807 1.00 76.12 304 PRO A N 1
ATOM 2327 C CA . PRO A 1 304 ? 29.175 -31.470 27.900 1.00 76.12 304 PRO A CA 1
ATOM 2328 C C . PRO A 1 304 ? 27.924 -30.837 28.521 1.00 76.12 304 PRO A C 1
ATOM 2330 O O . PRO A 1 304 ? 27.731 -29.626 28.422 1.00 76.12 304 PRO A O 1
ATOM 2333 N N . ASP A 1 305 ? 27.127 -31.629 29.243 1.00 76.25 305 ASP A N 1
ATOM 2334 C CA . ASP A 1 305 ? 25.897 -31.159 29.889 1.00 76.25 305 ASP A CA 1
ATOM 2335 C C . ASP A 1 305 ? 26.192 -30.189 31.040 1.00 76.25 305 ASP A C 1
ATOM 2337 O O . ASP A 1 305 ? 25.505 -29.180 31.207 1.00 76.25 305 ASP A O 1
ATOM 2341 N N . ARG A 1 306 ? 27.271 -30.425 31.799 1.00 75.62 306 ARG A N 1
ATOM 2342 C CA . ARG A 1 306 ? 27.740 -29.482 32.829 1.00 75.62 306 ARG A CA 1
ATOM 2343 C C . ARG A 1 306 ? 28.224 -28.158 32.242 1.00 75.62 306 ARG A C 1
ATOM 2345 O O . ARG A 1 306 ? 27.956 -27.108 32.823 1.00 75.62 306 ARG A O 1
ATOM 2352 N N . GLN A 1 307 ? 28.915 -28.186 31.102 1.00 82.81 307 GLN A N 1
ATOM 2353 C CA . GLN A 1 307 ? 29.343 -26.964 30.414 1.00 82.81 307 GLN A CA 1
ATOM 2354 C C . GLN A 1 307 ? 28.151 -26.185 29.844 1.00 82.81 307 GLN A C 1
ATOM 2356 O O . GLN A 1 307 ? 28.113 -24.960 29.960 1.00 82.81 307 GLN A O 1
ATOM 2361 N N . ALA A 1 308 ? 27.156 -26.882 29.289 1.00 82.75 308 ALA A N 1
ATOM 2362 C CA . ALA A 1 308 ? 25.925 -26.266 28.802 1.00 82.75 308 ALA A CA 1
ATOM 2363 C C . ALA A 1 308 ? 25.132 -25.593 29.936 1.00 82.75 308 ALA A C 1
ATOM 2365 O O . ALA A 1 308 ? 24.666 -24.465 29.771 1.00 82.75 308 ALA A O 1
ATOM 2366 N N . LEU A 1 309 ? 25.038 -26.239 31.103 1.00 87.44 309 LEU A N 1
ATOM 2367 C CA . LEU A 1 309 ? 24.350 -25.687 32.272 1.00 87.44 309 LEU A CA 1
ATOM 2368 C C . LEU A 1 309 ? 25.067 -24.442 32.816 1.00 87.44 309 LEU A C 1
ATOM 2370 O O . LEU A 1 309 ? 24.425 -23.415 33.018 1.00 87.44 309 LEU A O 1
ATOM 2374 N N . ALA A 1 310 ? 26.398 -24.480 32.940 1.00 86.12 310 ALA A N 1
ATOM 2375 C CA . ALA A 1 310 ? 27.183 -23.313 33.352 1.00 86.12 310 ALA A CA 1
ATOM 2376 C C . ALA A 1 310 ? 27.067 -22.136 32.359 1.00 86.12 310 ALA A C 1
ATOM 2378 O O . ALA A 1 310 ? 27.038 -20.974 32.769 1.00 86.12 310 ALA A O 1
ATOM 2379 N N . SER A 1 311 ? 26.968 -22.416 31.052 1.00 89.25 311 SER A N 1
ATOM 2380 C CA . SER A 1 311 ? 26.715 -21.382 30.038 1.00 89.25 311 SER A CA 1
ATOM 2381 C C . SER A 1 311 ? 25.325 -20.766 30.198 1.00 89.25 311 SER A C 1
ATOM 2383 O O . SER A 1 311 ? 25.197 -19.546 30.172 1.00 89.25 311 SER A O 1
ATOM 2385 N N . ALA A 1 312 ? 24.295 -21.587 30.414 1.00 86.88 312 ALA A N 1
ATOM 2386 C CA . ALA A 1 312 ? 22.929 -21.110 30.606 1.00 86.88 312 ALA A CA 1
ATOM 2387 C C . ALA A 1 312 ? 22.771 -20.278 31.893 1.00 86.88 312 ALA A C 1
ATOM 2389 O O . ALA A 1 312 ? 22.067 -19.269 31.890 1.00 86.88 312 ALA A O 1
ATOM 2390 N N . GLU A 1 313 ? 23.450 -20.655 32.981 1.00 92.44 313 GLU A N 1
ATOM 2391 C CA . GLU A 1 313 ? 23.479 -19.871 34.224 1.00 92.44 313 GLU A CA 1
ATOM 2392 C C . GLU A 1 313 ? 24.148 -18.507 34.025 1.00 92.44 313 GLU A C 1
ATOM 2394 O O . GLU A 1 313 ? 23.657 -17.491 34.526 1.00 92.44 313 GLU A O 1
ATOM 2399 N N . LYS A 1 314 ? 25.234 -18.461 33.244 1.00 92.50 314 LYS A N 1
ATOM 2400 C CA . LYS A 1 314 ? 25.894 -17.205 32.882 1.00 92.50 314 LYS A CA 1
ATOM 2401 C C . LYS A 1 314 ? 24.992 -16.318 32.021 1.00 92.50 314 LYS A C 1
ATOM 2403 O O . LYS A 1 314 ? 24.844 -15.138 32.329 1.00 92.50 314 LYS A O 1
ATOM 2408 N N . ASP A 1 315 ? 24.348 -16.882 31.002 1.00 88.56 315 ASP A N 1
ATOM 2409 C CA . ASP A 1 315 ? 23.422 -16.144 30.137 1.00 88.56 315 ASP A CA 1
ATOM 2410 C C . ASP A 1 315 ? 22.227 -15.591 30.933 1.00 88.56 315 ASP A C 1
ATOM 2412 O O . ASP A 1 315 ? 21.776 -14.468 30.693 1.00 88.56 315 ASP A O 1
ATOM 2416 N N . LEU A 1 316 ? 21.737 -16.341 31.929 1.00 89.94 316 LEU A N 1
ATOM 2417 C CA . LEU A 1 316 ? 20.684 -15.887 32.838 1.00 89.94 316 LEU A CA 1
ATOM 2418 C C . LEU A 1 316 ? 21.152 -14.714 33.713 1.00 89.94 316 LEU A C 1
ATOM 2420 O O . LEU A 1 316 ? 20.410 -13.742 33.883 1.00 89.94 316 LEU A O 1
ATOM 2424 N N . ALA A 1 317 ? 22.375 -14.775 34.246 1.00 91.62 317 ALA A N 1
ATOM 2425 C CA . ALA A 1 317 ? 22.959 -13.682 35.019 1.00 91.62 317 ALA A CA 1
ATOM 2426 C C . ALA A 1 317 ? 23.138 -12.416 34.159 1.00 91.62 317 ALA A C 1
ATOM 2428 O O . ALA A 1 317 ? 22.722 -11.326 34.563 1.00 91.62 317 ALA A O 1
ATOM 2429 N N . ASP A 1 318 ? 23.662 -12.560 32.940 1.00 90.25 318 ASP A N 1
ATOM 2430 C CA . ASP A 1 318 ? 23.832 -11.458 31.989 1.00 90.25 318 ASP A CA 1
ATOM 2431 C C . ASP A 1 318 ? 22.474 -10.845 31.600 1.00 90.25 318 ASP A C 1
ATOM 2433 O O . ASP A 1 318 ? 22.305 -9.621 31.619 1.00 90.25 318 ASP A O 1
ATOM 2437 N N . ALA A 1 319 ? 21.456 -11.674 31.350 1.00 85.94 319 ALA A N 1
ATOM 2438 C CA . ALA A 1 319 ? 20.096 -11.209 31.089 1.00 85.94 319 ALA A CA 1
ATOM 2439 C C . ALA A 1 319 ? 19.495 -10.457 32.290 1.00 85.94 319 ALA A C 1
ATOM 2441 O O . ALA A 1 319 ? 18.867 -9.410 32.107 1.00 85.94 319 ALA A O 1
ATOM 2442 N N . SER A 1 320 ? 19.721 -10.933 33.519 1.00 89.69 320 SER A N 1
ATOM 2443 C CA . SER A 1 320 ? 19.255 -10.251 34.733 1.00 89.69 320 SER A CA 1
ATOM 2444 C C . SER A 1 320 ? 19.887 -8.865 34.881 1.00 89.69 320 SER A C 1
ATOM 2446 O O . SER A 1 320 ? 19.180 -7.884 35.123 1.00 89.69 320 SER A O 1
ATOM 2448 N N . THR A 1 321 ? 21.200 -8.740 34.660 1.00 91.56 321 THR A N 1
ATOM 2449 C CA . THR A 1 321 ? 21.876 -7.430 34.723 1.00 91.56 321 THR A CA 1
ATOM 2450 C C . THR A 1 321 ? 21.385 -6.471 33.634 1.00 91.56 321 THR A C 1
ATOM 2452 O O . THR A 1 321 ? 21.215 -5.273 33.885 1.00 91.56 321 THR A O 1
ATOM 2455 N N . ALA A 1 322 ? 21.079 -6.982 32.436 1.00 87.62 322 ALA A N 1
ATOM 2456 C CA . ALA A 1 322 ? 20.489 -6.190 31.362 1.00 87.62 322 ALA A CA 1
ATOM 2457 C C . ALA A 1 322 ? 19.088 -5.670 31.731 1.00 87.62 322 ALA A C 1
ATOM 2459 O O . ALA A 1 322 ? 18.777 -4.505 31.469 1.00 87.62 322 ALA A O 1
ATOM 2460 N N . VAL A 1 323 ? 18.260 -6.492 32.386 1.00 89.75 323 VAL A N 1
ATOM 2461 C CA . VAL A 1 323 ? 16.937 -6.083 32.886 1.00 89.75 323 VAL A CA 1
ATOM 2462 C C . VAL A 1 323 ? 17.060 -4.966 33.921 1.00 89.75 323 VAL A C 1
ATOM 2464 O O . VAL A 1 323 ? 16.329 -3.976 33.837 1.00 89.75 323 VAL A O 1
ATOM 2467 N N . ASP A 1 324 ? 17.995 -5.068 34.863 1.00 92.81 324 ASP A N 1
ATOM 2468 C CA . ASP A 1 324 ? 18.180 -4.033 35.886 1.00 92.81 324 ASP A CA 1
ATOM 2469 C C . ASP A 1 324 ? 18.708 -2.719 35.299 1.00 92.81 324 ASP A C 1
ATOM 2471 O O . ASP A 1 324 ? 18.256 -1.634 35.682 1.00 92.81 324 ASP A O 1
ATOM 2475 N N . LYS A 1 325 ? 19.569 -2.794 34.278 1.00 92.38 325 LYS A N 1
ATOM 2476 C CA . LYS A 1 325 ? 19.975 -1.618 33.502 1.00 92.38 325 LYS A CA 1
ATOM 2477 C C . LYS A 1 325 ? 18.785 -0.959 32.800 1.00 92.38 325 LYS A C 1
ATOM 2479 O O . LYS A 1 325 ? 18.622 0.255 32.904 1.00 92.38 325 LYS A O 1
ATOM 2484 N N . ILE A 1 326 ? 17.919 -1.740 32.150 1.00 89.38 326 ILE A N 1
ATOM 2485 C CA . ILE A 1 326 ? 16.713 -1.221 31.483 1.00 89.38 326 ILE A CA 1
ATOM 2486 C C . ILE A 1 326 ? 15.766 -0.559 32.493 1.00 89.38 326 ILE A C 1
ATOM 2488 O O . ILE A 1 326 ? 15.222 0.507 32.203 1.00 89.38 326 ILE A O 1
ATOM 2492 N N . LYS A 1 327 ? 15.590 -1.133 33.691 1.00 93.69 327 LYS A N 1
ATOM 2493 C CA . LYS A 1 327 ? 14.789 -0.512 34.762 1.00 93.69 327 LYS A CA 1
ATOM 2494 C C . LYS A 1 327 ? 15.366 0.839 35.194 1.00 93.69 327 LYS A C 1
ATOM 2496 O O . LYS A 1 327 ? 14.613 1.799 35.354 1.00 93.69 327 LYS A O 1
ATOM 2501 N N . SER A 1 328 ? 16.688 0.928 35.343 1.00 92.62 328 SER A N 1
ATOM 2502 C CA . SER A 1 328 ? 17.379 2.182 35.670 1.00 92.62 328 SER A CA 1
ATOM 2503 C C . SER A 1 328 ? 17.203 3.240 34.571 1.00 92.62 328 SER A C 1
ATOM 2505 O O . SER A 1 328 ? 16.826 4.383 34.849 1.00 92.62 328 SER A O 1
ATOM 2507 N N . ASP A 1 329 ? 17.376 2.848 33.306 1.00 90.75 329 ASP A N 1
ATOM 2508 C CA . ASP A 1 329 ? 17.192 3.733 32.152 1.00 90.75 329 ASP A CA 1
ATOM 2509 C C . ASP A 1 329 ? 15.738 4.217 32.026 1.00 90.75 329 ASP A C 1
ATOM 2511 O O . ASP A 1 329 ? 15.494 5.391 31.721 1.00 90.75 329 ASP A O 1
ATOM 2515 N N . LEU A 1 330 ? 14.765 3.347 32.318 1.00 91.88 330 LEU A N 1
ATOM 2516 C CA . LEU A 1 330 ? 13.345 3.690 32.348 1.00 91.88 330 LEU A CA 1
ATOM 2517 C C . LEU A 1 330 ? 13.044 4.722 33.445 1.00 91.88 330 LEU A C 1
ATOM 2519 O O . LEU A 1 330 ? 12.446 5.757 33.149 1.00 91.88 330 LEU A O 1
ATOM 2523 N N . ALA A 1 331 ? 13.544 4.521 34.667 1.00 93.12 331 ALA A N 1
ATOM 2524 C CA . ALA A 1 331 ? 13.392 5.490 35.755 1.00 93.12 331 ALA A CA 1
ATOM 2525 C C . ALA A 1 331 ? 14.030 6.855 35.413 1.00 93.12 331 ALA A C 1
ATOM 2527 O O . ALA A 1 331 ? 13.451 7.920 35.663 1.00 93.12 331 ALA A O 1
ATOM 2528 N N . ALA A 1 332 ? 15.202 6.854 34.768 1.00 92.00 332 ALA A N 1
ATOM 2529 C CA . ALA A 1 332 ? 15.850 8.078 34.299 1.00 92.00 332 ALA A CA 1
ATOM 2530 C C . ALA A 1 332 ? 15.036 8.785 33.197 1.00 92.00 332 ALA A C 1
ATOM 2532 O O . ALA A 1 332 ? 14.922 10.019 33.190 1.00 92.00 332 ALA A O 1
ATOM 2533 N N . ALA A 1 333 ? 14.446 8.026 32.270 1.00 87.81 333 ALA A N 1
ATOM 2534 C CA . ALA A 1 333 ? 13.585 8.556 31.218 1.00 87.81 333 ALA A CA 1
ATOM 2535 C C . ALA A 1 333 ? 12.289 9.163 31.785 1.00 87.81 333 ALA A C 1
ATOM 2537 O O . ALA A 1 333 ? 11.893 10.257 31.366 1.00 87.81 333 ALA A O 1
ATOM 2538 N N . GLU A 1 334 ? 11.672 8.518 32.776 1.00 92.38 334 GLU A N 1
ATOM 2539 C CA . GLU A 1 334 ? 10.488 9.025 33.476 1.00 92.38 334 GLU A CA 1
ATOM 2540 C C . GLU A 1 334 ? 10.772 10.344 34.200 1.00 92.38 334 GLU A C 1
ATOM 2542 O O . GLU A 1 334 ? 10.011 11.307 34.050 1.00 92.38 334 GLU A O 1
ATOM 2547 N N . LYS A 1 335 ? 11.917 10.451 34.887 1.00 95.31 335 LYS A N 1
ATOM 2548 C CA . LYS A 1 335 ? 12.354 11.705 35.520 1.00 95.31 335 LYS A CA 1
ATOM 2549 C C . LYS A 1 335 ? 12.502 12.837 34.497 1.00 95.31 335 LYS A C 1
ATOM 2551 O O . LYS A 1 335 ? 11.954 13.926 34.687 1.00 95.31 335 LYS A O 1
ATOM 2556 N N . ARG A 1 336 ? 13.153 12.578 33.354 1.00 92.25 336 ARG A N 1
ATOM 2557 C CA . ARG A 1 336 ? 13.274 13.562 32.255 1.00 92.25 336 ARG A CA 1
ATOM 2558 C C . ARG A 1 336 ? 11.909 13.952 31.678 1.00 92.25 336 ARG A C 1
ATOM 2560 O O . ARG A 1 336 ? 11.704 15.108 31.296 1.00 92.25 336 ARG A O 1
ATOM 2567 N N . ALA A 1 337 ? 10.972 13.009 31.588 1.00 90.06 337 ALA A N 1
ATOM 2568 C CA . ALA A 1 337 ? 9.616 13.278 31.120 1.00 90.06 337 ALA A CA 1
ATOM 2569 C C . ALA A 1 337 ? 8.847 14.177 32.103 1.00 90.06 337 ALA A C 1
ATOM 2571 O O . ALA A 1 337 ? 8.211 15.140 31.665 1.00 90.06 337 ALA A O 1
ATOM 2572 N N . ALA A 1 338 ? 8.951 13.922 33.411 1.00 93.44 338 ALA A N 1
ATOM 2573 C CA . ALA A 1 338 ? 8.352 14.753 34.455 1.00 93.44 338 ALA A CA 1
ATOM 2574 C C . ALA A 1 338 ? 8.892 16.195 34.419 1.00 93.44 338 ALA A C 1
ATOM 2576 O O . ALA A 1 338 ? 8.114 17.152 34.400 1.00 93.44 338 ALA A O 1
ATOM 2577 N N . GLU A 1 339 ? 10.210 16.371 34.281 1.00 94.31 339 GLU A N 1
ATOM 2578 C CA . GLU A 1 339 ? 10.829 17.696 34.135 1.00 94.31 339 GLU A CA 1
ATOM 2579 C C . GLU A 1 339 ? 10.310 18.452 32.901 1.00 94.31 339 GLU A C 1
ATOM 2581 O O . GLU A 1 339 ? 9.986 19.645 32.970 1.00 94.31 339 GLU A O 1
ATOM 2586 N N . LYS A 1 340 ? 10.187 17.769 31.754 1.00 93.50 340 LYS A N 1
ATOM 2587 C CA . LYS A 1 340 ? 9.639 18.366 30.526 1.00 93.50 340 LYS A CA 1
ATOM 2588 C C . LYS A 1 340 ? 8.163 18.742 30.683 1.00 93.50 340 LYS A C 1
ATOM 2590 O O . LYS A 1 340 ? 7.784 19.824 30.228 1.00 93.50 340 LYS A O 1
ATOM 2595 N N . ARG A 1 341 ? 7.347 17.917 31.353 1.00 92.75 341 ARG A N 1
ATOM 2596 C CA . ARG A 1 341 ? 5.940 18.239 31.671 1.00 92.75 341 ARG A CA 1
ATOM 2597 C C . ARG A 1 341 ? 5.844 19.511 32.516 1.00 92.75 341 ARG A C 1
ATOM 2599 O O . ARG A 1 341 ? 5.138 20.436 32.117 1.00 92.75 341 ARG A O 1
ATOM 2606 N N . GLY A 1 342 ? 6.660 19.635 33.565 1.00 94.94 342 GLY A N 1
ATOM 2607 C CA . GLY A 1 342 ? 6.717 20.850 34.386 1.00 94.94 342 GLY A CA 1
ATOM 2608 C C . GLY A 1 342 ? 7.106 22.108 33.592 1.00 94.94 342 GLY A C 1
ATOM 2609 O O . GLY A 1 342 ? 6.546 23.188 33.799 1.00 94.94 342 GLY A O 1
ATOM 2610 N N . ARG A 1 343 ? 8.018 21.998 32.612 1.00 93.38 343 ARG A N 1
ATOM 2611 C CA . ARG A 1 343 ? 8.351 23.121 31.705 1.00 93.38 343 ARG A CA 1
ATOM 2612 C C . ARG A 1 343 ? 7.173 23.517 30.809 1.00 93.38 343 ARG A C 1
ATOM 2614 O O . ARG A 1 343 ? 6.966 24.709 30.571 1.00 93.38 343 ARG A O 1
ATOM 2621 N N . VAL A 1 344 ? 6.414 22.545 30.303 1.00 93.12 344 VAL A N 1
ATOM 2622 C CA . VAL A 1 344 ? 5.227 22.794 29.469 1.00 93.12 344 VAL A CA 1
ATOM 2623 C C . VAL A 1 344 ? 4.129 23.478 30.279 1.00 93.12 344 VAL A C 1
ATOM 2625 O O . VAL A 1 344 ? 3.567 24.468 29.812 1.00 93.12 344 VAL A O 1
ATOM 2628 N N . GLU A 1 345 ? 3.866 23.025 31.503 1.00 94.31 345 GLU A N 1
ATOM 2629 C CA . GLU A 1 345 ? 2.877 23.641 32.395 1.00 94.31 345 GLU A CA 1
ATOM 2630 C C . GLU A 1 345 ? 3.236 25.088 32.744 1.00 94.31 345 GLU A C 1
ATOM 2632 O O . GLU A 1 345 ? 2.401 25.980 32.585 1.00 94.31 345 GLU A O 1
ATOM 2637 N N . LYS A 1 346 ? 4.504 25.369 33.082 1.00 95.88 346 LYS A N 1
ATOM 2638 C CA . LYS A 1 346 ? 4.985 26.749 33.294 1.00 95.88 346 LYS A CA 1
ATOM 2639 C C . LYS A 1 346 ? 4.757 27.636 32.064 1.00 95.88 346 LYS A C 1
ATOM 2641 O O . LYS A 1 346 ? 4.332 28.786 32.198 1.00 95.88 346 LYS A O 1
ATOM 2646 N N . LYS A 1 347 ? 5.002 27.118 30.852 1.00 94.06 347 LYS A N 1
ATOM 2647 C CA . LYS A 1 347 ? 4.740 27.851 29.598 1.00 94.06 347 LYS A CA 1
ATOM 2648 C C . LYS A 1 347 ? 3.244 28.079 29.364 1.00 94.06 347 LYS A C 1
ATOM 2650 O O . LYS A 1 347 ? 2.873 29.189 28.981 1.00 94.06 347 LYS A O 1
ATOM 2655 N N . ARG A 1 348 ? 2.391 27.083 29.632 1.00 92.38 348 ARG A N 1
ATOM 2656 C CA . ARG A 1 348 ? 0.924 27.215 29.543 1.00 92.38 348 ARG A CA 1
ATOM 2657 C C . ARG A 1 348 ? 0.398 28.275 30.509 1.00 92.38 348 ARG A C 1
ATOM 2659 O O . ARG A 1 348 ? -0.313 29.176 30.074 1.00 92.38 348 ARG A O 1
ATOM 2666 N N . ALA A 1 349 ? 0.831 28.247 31.769 1.00 95.25 349 ALA A N 1
ATOM 2667 C CA . ALA A 1 349 ? 0.451 29.246 32.768 1.00 95.25 349 ALA A CA 1
ATOM 2668 C C . ALA A 1 349 ? 0.897 30.666 32.368 1.00 95.25 349 ALA A C 1
ATOM 2670 O O . ALA A 1 349 ? 0.128 31.623 32.480 1.00 95.25 349 ALA A O 1
ATOM 2671 N N . LYS A 1 350 ? 2.121 30.820 31.835 1.00 95.94 350 LYS A N 1
ATOM 2672 C CA . LYS A 1 350 ? 2.614 32.114 31.327 1.00 95.94 350 LYS A CA 1
ATOM 2673 C C . LYS A 1 350 ? 1.775 32.626 30.152 1.00 95.94 350 LYS A C 1
ATOM 2675 O O . LYS A 1 350 ? 1.473 33.819 30.097 1.00 95.94 350 LYS A O 1
ATOM 2680 N N . LEU A 1 351 ? 1.388 31.743 29.230 1.00 93.75 351 LEU A N 1
ATOM 2681 C CA . LEU A 1 351 ? 0.536 32.095 28.095 1.00 93.75 351 LEU A CA 1
ATOM 2682 C C . LEU A 1 351 ? -0.862 32.526 28.556 1.00 93.75 351 LEU A C 1
ATOM 2684 O O . LEU A 1 351 ? -1.354 33.556 28.103 1.00 93.75 351 LEU A O 1
ATOM 2688 N N . GLN A 1 352 ? -1.463 31.800 29.500 1.00 94.44 352 GLN A N 1
ATOM 2689 C CA . GLN A 1 352 ? -2.779 32.125 30.052 1.00 94.44 352 GLN A CA 1
ATOM 2690 C C . GLN A 1 352 ? -2.789 33.501 30.730 1.00 94.44 352 GLN A C 1
ATOM 2692 O O . GLN A 1 352 ? -3.639 34.329 30.408 1.00 94.44 352 GLN A O 1
ATOM 2697 N N . ARG A 1 353 ? -1.777 33.809 31.556 1.00 95.56 353 ARG A N 1
ATOM 2698 C CA . ARG A 1 353 ? -1.609 35.148 32.155 1.00 95.56 353 ARG A CA 1
ATOM 2699 C C . ARG A 1 353 ? -1.455 36.248 31.100 1.00 95.56 353 ARG A C 1
ATOM 2701 O O . ARG A 1 353 ? -1.947 37.358 31.290 1.00 95.56 353 ARG A O 1
ATOM 2708 N N . ARG A 1 354 ? -0.772 35.974 29.981 1.00 93.88 354 ARG A N 1
ATOM 2709 C CA . ARG A 1 354 ? -0.635 36.939 28.875 1.00 93.88 354 ARG A CA 1
ATOM 2710 C C . ARG A 1 354 ? -1.976 37.185 28.182 1.00 93.88 354 ARG A C 1
ATOM 2712 O O . ARG A 1 354 ? -2.314 38.338 27.937 1.00 93.88 354 ARG A O 1
ATOM 2719 N N . LEU A 1 355 ? -2.740 36.126 27.912 1.00 92.56 355 LEU A N 1
ATOM 2720 C CA . LEU A 1 355 ? -4.077 36.227 27.321 1.00 92.56 355 LEU A CA 1
ATOM 2721 C C . LEU A 1 355 ? -5.046 36.996 28.225 1.00 92.56 355 LEU A C 1
ATOM 2723 O O . LEU A 1 355 ? -5.824 37.810 27.735 1.00 92.56 355 LEU A O 1
ATOM 2727 N N . GLU A 1 356 ? -4.978 36.780 29.536 1.00 92.44 356 GLU A N 1
ATOM 2728 C CA . GLU A 1 356 ? -5.798 37.500 30.509 1.00 92.44 356 GLU A CA 1
ATOM 2729 C C . GLU A 1 356 ? -5.454 38.994 30.558 1.00 92.44 356 GLU A C 1
ATOM 2731 O O . GLU A 1 356 ? -6.350 39.829 30.462 1.00 92.44 356 GLU A O 1
ATOM 2736 N N . ARG A 1 357 ? -4.160 39.350 30.577 1.00 92.88 357 ARG A N 1
ATOM 2737 C CA . ARG A 1 357 ? -3.716 40.754 30.485 1.00 92.88 357 ARG A CA 1
ATOM 2738 C C . ARG A 1 357 ? -4.209 41.437 29.210 1.00 92.88 357 ARG A C 1
ATOM 2740 O O . ARG A 1 357 ? -4.673 42.571 29.275 1.00 92.88 357 ARG A O 1
ATOM 2747 N N . GLU A 1 358 ? -4.137 40.761 28.065 1.00 89.31 358 GLU A N 1
ATOM 2748 C CA . GLU A 1 358 ? -4.647 41.295 26.794 1.00 89.31 358 GLU A CA 1
ATOM 2749 C C . GLU A 1 358 ? -6.174 41.463 26.808 1.00 89.31 358 GLU A C 1
ATOM 2751 O O . GLU A 1 358 ? -6.693 42.476 26.336 1.00 89.31 358 GLU A O 1
ATOM 2756 N N . ARG A 1 359 ? -6.914 40.524 27.414 1.00 87.81 359 ARG A N 1
ATOM 2757 C CA . ARG A 1 359 ? -8.365 40.668 27.617 1.00 87.81 359 ARG A CA 1
ATOM 2758 C C . ARG A 1 359 ? -8.701 41.860 28.515 1.00 87.81 359 ARG A C 1
ATOM 2760 O O . ARG A 1 359 ? -9.605 42.620 28.172 1.00 87.81 359 ARG A O 1
ATOM 2767 N N . SER A 1 360 ? -7.978 42.056 29.616 1.00 82.44 360 SER A N 1
ATOM 2768 C CA . SER A 1 360 ? -8.193 43.190 30.525 1.00 82.44 360 SER A CA 1
ATOM 2769 C C . SER A 1 360 ? -7.882 44.532 29.861 1.00 82.44 360 SER A C 1
ATOM 2771 O O . SER A 1 360 ? -8.680 45.456 29.985 1.00 82.44 360 SER A O 1
ATOM 2773 N N . LYS A 1 361 ? -6.806 44.626 29.066 1.00 83.44 361 LYS A N 1
ATOM 2774 C CA . LYS A 1 361 ? -6.506 45.828 28.265 1.00 83.44 361 LYS A CA 1
ATOM 2775 C C . LYS A 1 361 ? -7.614 46.152 27.262 1.00 83.44 361 LYS A C 1
ATOM 2777 O O . LYS A 1 361 ? -8.008 47.303 27.122 1.00 83.44 361 LYS A O 1
ATOM 2782 N N . ARG A 1 362 ? -8.158 45.143 26.572 1.00 79.75 362 ARG A N 1
ATOM 2783 C CA . ARG A 1 362 ? -9.282 45.349 25.640 1.00 79.75 362 ARG A CA 1
ATOM 2784 C C . ARG A 1 362 ? -10.547 45.838 26.349 1.00 79.75 362 ARG A C 1
ATOM 2786 O O . ARG A 1 362 ? -11.290 46.621 25.765 1.00 79.75 362 ARG A O 1
ATOM 2793 N N . LYS A 1 363 ? -10.785 45.414 27.596 1.00 73.75 363 LYS A N 1
ATOM 2794 C CA . LYS A 1 363 ? -11.893 45.928 28.417 1.00 73.75 363 LYS A CA 1
ATOM 2795 C C . LYS A 1 363 ? -11.664 47.385 28.838 1.00 73.75 363 LYS A C 1
ATOM 2797 O O . LYS A 1 363 ? -12.561 48.196 28.642 1.00 73.75 363 LYS A O 1
ATOM 2802 N N . SER A 1 364 ? -10.463 47.740 29.304 1.00 60.25 364 SER A N 1
ATOM 2803 C CA . SER A 1 364 ? -10.150 49.115 29.729 1.00 60.25 364 SER A CA 1
ATOM 2804 C C . SER A 1 364 ? -10.087 50.130 28.582 1.00 60.25 364 SER A C 1
ATOM 2806 O O . SER A 1 364 ? -10.206 51.319 28.823 1.00 60.25 364 SER A O 1
ATOM 2808 N N . VAL A 1 365 ? -9.892 49.693 27.332 1.00 59.81 365 VAL A N 1
ATOM 2809 C CA . VAL A 1 365 ? -9.968 50.578 26.151 1.00 59.81 365 VAL A CA 1
ATOM 2810 C C . VAL A 1 365 ? -11.421 50.834 25.726 1.00 59.81 365 VAL A C 1
ATOM 2812 O O . VAL A 1 365 ? -11.724 51.896 25.191 1.00 59.81 365 VAL A O 1
ATOM 2815 N N . LYS A 1 366 ? -12.337 49.888 25.980 1.00 57.66 366 LYS A N 1
ATOM 2816 C CA . LYS A 1 366 ? -13.769 50.053 25.673 1.00 57.66 366 LYS A CA 1
ATOM 2817 C C . LYS A 1 366 ? -14.490 50.911 26.720 1.00 57.66 366 LYS A C 1
ATOM 2819 O O . LYS A 1 366 ? -15.459 51.590 26.397 1.00 57.66 366 LYS A O 1
ATOM 2824 N N . GLU A 1 367 ? -13.981 50.925 27.947 1.00 51.72 367 GLU A N 1
ATOM 2825 C CA . GLU A 1 367 ? -14.309 51.912 28.976 1.00 51.72 367 GLU A CA 1
ATOM 2826 C C . GLU A 1 367 ? -13.326 53.083 28.871 1.00 51.72 367 GLU A C 1
ATOM 2828 O O . GLU A 1 367 ? -12.375 53.185 29.641 1.00 51.72 367 GLU A O 1
ATOM 2833 N N . GLY A 1 368 ? -13.519 53.954 27.874 1.00 45.91 368 GLY A N 1
ATOM 2834 C CA . GLY A 1 368 ? -12.707 55.164 27.727 1.00 45.91 368 GLY A CA 1
ATOM 2835 C C . GLY A 1 368 ? -12.630 55.970 29.036 1.00 45.91 368 GLY A C 1
ATOM 2836 O O . GLY A 1 368 ? -13.497 55.811 29.905 1.00 45.91 368 GLY A O 1
ATOM 2837 N N . PRO A 1 369 ? -11.617 56.846 29.200 1.00 49.47 369 PRO A N 1
ATOM 2838 C CA . PRO A 1 369 ? -11.458 57.644 30.408 1.00 49.47 369 PRO A CA 1
ATOM 2839 C C . PRO A 1 369 ? -12.787 58.338 30.684 1.00 49.47 369 PRO A C 1
ATOM 2841 O O . PRO A 1 369 ? -13.234 59.150 29.874 1.00 49.47 369 PRO A O 1
ATOM 2844 N N . ARG A 1 370 ? -13.464 57.984 31.784 1.00 51.16 370 ARG A N 1
ATOM 2845 C CA . ARG A 1 370 ? -14.636 58.734 32.240 1.00 51.16 370 ARG A CA 1
ATOM 2846 C C . ARG A 1 370 ? -14.152 60.165 32.430 1.00 51.16 370 ARG A C 1
ATOM 2848 O O . ARG A 1 370 ? -13.455 60.447 33.406 1.00 51.16 370 ARG A O 1
ATOM 2855 N N . SER A 1 371 ? -14.462 61.030 31.463 1.00 48.72 371 SER A N 1
ATOM 2856 C CA . SER A 1 371 ? -14.117 62.439 31.532 1.00 48.72 371 SER A CA 1
ATOM 2857 C C . SER A 1 371 ? -14.659 62.963 32.857 1.00 48.72 371 SER A C 1
ATOM 2859 O O . SER A 1 371 ? -15.791 62.665 33.262 1.00 48.72 371 SER A O 1
ATOM 2861 N N . LYS A 1 372 ? -13.812 63.691 33.588 1.00 53.41 372 LYS A N 1
ATOM 2862 C CA . LYS A 1 372 ? -14.177 64.283 34.879 1.00 53.41 372 LYS A CA 1
ATOM 2863 C C . LYS A 1 372 ? -15.382 65.236 34.755 1.00 53.41 372 LYS A C 1
ATOM 2865 O O . LYS A 1 372 ? -16.005 65.535 35.771 1.00 53.41 372 LYS A O 1
ATOM 2870 N N . ASP A 1 373 ? -15.775 65.610 33.537 1.00 52.34 373 ASP A N 1
ATOM 2871 C CA . ASP A 1 373 ? -16.914 66.482 33.248 1.00 52.34 373 ASP A CA 1
ATOM 2872 C C . ASP A 1 373 ? -18.275 65.844 33.546 1.00 52.34 373 ASP A C 1
ATOM 2874 O O . ASP A 1 373 ? -19.161 66.513 34.079 1.00 52.34 373 ASP A O 1
ATOM 2878 N N . LYS A 1 374 ? -18.442 64.524 33.371 1.00 52.84 374 LYS A N 1
ATOM 2879 C CA . LYS A 1 374 ? -19.755 63.885 33.598 1.00 52.84 374 LYS A CA 1
ATOM 2880 C C . LYS A 1 374 ? -20.176 63.840 35.076 1.00 52.84 374 LYS A C 1
ATOM 2882 O O . LYS A 1 374 ? -21.349 63.643 35.381 1.00 52.84 374 LYS A O 1
ATOM 2887 N N . LYS A 1 375 ? -19.239 64.046 36.015 1.00 53.47 375 LYS A N 1
ATOM 2888 C CA . LYS A 1 375 ? -19.545 64.163 37.455 1.00 53.47 375 LYS A CA 1
ATOM 2889 C C . LYS A 1 375 ? -20.083 65.547 37.841 1.00 53.47 375 LYS A C 1
ATOM 2891 O O . LYS A 1 375 ? -20.761 65.647 38.862 1.00 53.47 375 LYS A O 1
ATOM 2896 N N . ARG A 1 376 ? -19.820 66.598 37.051 1.00 56.03 376 ARG A N 1
ATOM 2897 C CA . ARG A 1 376 ? -20.330 67.956 37.321 1.00 56.03 376 ARG A CA 1
ATOM 2898 C C . ARG A 1 376 ? -21.789 68.116 36.884 1.00 56.03 376 ARG A C 1
ATOM 2900 O O . ARG A 1 376 ? -22.567 68.726 37.617 1.00 56.03 376 ARG A O 1
ATOM 2907 N N . ASP A 1 377 ? -22.184 67.479 35.783 1.00 54.84 377 ASP A N 1
ATOM 2908 C CA . ASP A 1 377 ? -23.556 67.578 35.262 1.00 54.84 377 ASP A CA 1
ATOM 2909 C C . ASP A 1 377 ? -24.581 66.793 36.090 1.00 54.84 377 ASP A C 1
ATOM 2911 O O . ASP A 1 377 ? -25.681 67.285 36.341 1.00 54.84 377 ASP A O 1
ATOM 2915 N N . VAL A 1 378 ? -24.210 65.623 36.623 1.00 60.03 378 VAL A N 1
ATOM 2916 C CA . VAL A 1 378 ? -25.111 64.837 37.488 1.00 60.03 378 VAL A CA 1
ATOM 2917 C C . VAL A 1 378 ? -25.375 65.548 38.824 1.00 60.03 378 VAL A C 1
ATOM 2919 O O . VAL A 1 378 ? -26.487 65.480 39.346 1.00 60.03 378 VAL A O 1
ATOM 2922 N N . LYS A 1 379 ? -24.400 66.301 39.356 1.00 60.88 379 LYS A N 1
ATOM 2923 C CA . LYS A 1 379 ? -24.590 67.081 40.590 1.00 60.88 379 LYS A CA 1
ATOM 2924 C C . LYS A 1 379 ? -25.520 68.286 40.372 1.00 60.88 379 LYS A C 1
ATOM 2926 O O . LYS A 1 379 ? -26.414 68.508 41.184 1.00 60.88 379 LYS A O 1
ATOM 2931 N N . ARG A 1 380 ? -25.393 68.998 39.241 1.00 60.34 380 ARG A N 1
ATOM 2932 C CA . ARG A 1 380 ? -26.296 70.113 38.877 1.00 60.34 380 ARG A CA 1
ATOM 2933 C C . ARG A 1 380 ? -27.729 69.658 38.580 1.00 60.34 380 ARG A C 1
ATOM 2935 O O . ARG A 1 380 ? -28.667 70.381 38.909 1.00 60.34 380 ARG A O 1
ATOM 2942 N N . ALA A 1 381 ? -27.916 68.471 38.001 1.00 61.59 381 ALA A N 1
ATOM 2943 C CA . ALA A 1 381 ? -29.247 67.904 37.777 1.00 61.59 381 ALA A CA 1
ATOM 2944 C C . ALA A 1 381 ? -29.953 67.532 39.097 1.00 61.59 381 ALA A C 1
ATOM 2946 O O . ALA A 1 381 ? -31.143 67.806 39.257 1.00 61.59 381 ALA A O 1
ATOM 2947 N N . GLY A 1 382 ? -29.216 66.982 40.071 1.00 64.75 382 GLY A N 1
ATOM 2948 C CA . GLY A 1 382 ? -29.750 66.674 41.404 1.00 64.75 382 GLY A CA 1
ATOM 2949 C C . GLY A 1 382 ? -30.150 67.917 42.211 1.00 64.75 382 GLY A C 1
ATOM 2950 O O . GLY A 1 382 ? -31.196 67.919 42.857 1.00 64.75 382 GLY A O 1
ATOM 2951 N N . GLU A 1 383 ? -29.366 68.998 42.134 1.00 68.12 383 GLU A N 1
ATOM 2952 C CA . GLU A 1 383 ? -29.681 70.267 42.813 1.00 68.12 383 GLU A CA 1
ATOM 2953 C C . GLU A 1 383 ? -30.896 70.979 42.194 1.00 68.12 383 GLU A C 1
ATOM 2955 O O . GLU A 1 383 ? -31.724 71.523 42.924 1.00 68.12 383 GLU A O 1
ATOM 2960 N N . ARG A 1 384 ? -31.072 70.917 40.864 1.00 68.00 384 ARG A N 1
ATOM 2961 C CA . ARG A 1 384 ? -32.271 71.457 40.195 1.00 68.00 384 ARG A CA 1
ATOM 2962 C C . ARG A 1 384 ? -33.541 70.686 40.548 1.00 68.00 384 ARG A C 1
ATOM 2964 O O . ARG A 1 384 ? -34.577 71.315 40.740 1.00 68.00 384 ARG A O 1
ATOM 2971 N N . LYS A 1 385 ? -33.458 69.358 40.695 1.00 71.25 385 LYS A N 1
ATOM 2972 C CA . LYS A 1 385 ? -34.602 68.537 41.116 1.00 71.25 385 LYS A CA 1
ATOM 2973 C C . LYS A 1 385 ? -35.021 68.838 42.560 1.00 71.25 385 LYS A C 1
ATOM 2975 O O . LYS A 1 385 ? -36.195 69.087 42.796 1.00 71.25 385 LYS A O 1
ATOM 2980 N N . LYS A 1 386 ? -34.065 68.943 43.493 1.00 71.56 386 LYS A N 1
ATOM 2981 C CA . LYS A 1 386 ? -34.362 69.343 44.883 1.00 71.56 386 LYS A CA 1
ATOM 2982 C C . LYS A 1 386 ? -34.942 70.755 44.993 1.00 71.56 386 LYS A C 1
ATOM 2984 O O . LYS A 1 386 ? -35.809 70.990 45.826 1.00 71.56 386 LYS A O 1
ATOM 2989 N N . LYS A 1 387 ? -34.485 71.699 44.160 1.00 72.25 387 LYS A N 1
ATOM 2990 C CA . LYS A 1 387 ? -35.028 73.066 44.151 1.00 72.25 387 LYS A CA 1
ATOM 2991 C C . LYS A 1 387 ? -36.460 73.117 43.600 1.00 72.25 387 LYS A C 1
ATOM 2993 O O . LYS A 1 387 ? -37.265 73.877 44.122 1.00 72.25 387 LYS A O 1
ATOM 2998 N N . ALA A 1 388 ? -36.779 72.300 42.595 1.00 69.50 388 ALA A N 1
ATOM 2999 C CA . ALA A 1 388 ? -38.138 72.173 42.067 1.00 69.50 388 ALA A CA 1
ATOM 3000 C C . ALA A 1 388 ? -39.094 71.484 43.060 1.00 69.50 388 ALA A C 1
ATOM 3002 O O . ALA A 1 388 ? -40.222 71.933 43.215 1.00 69.50 388 ALA A O 1
ATOM 3003 N N . GLU A 1 389 ? -38.635 70.454 43.780 1.00 71.12 389 GLU A N 1
ATOM 3004 C CA . GLU A 1 389 ? -39.438 69.773 44.810 1.00 71.12 389 GLU A CA 1
ATOM 3005 C C . GLU A 1 389 ? -39.739 70.673 46.023 1.00 71.12 389 GLU A C 1
ATOM 3007 O O . GLU A 1 389 ? -40.842 70.609 46.550 1.00 71.12 389 GLU A O 1
ATOM 3012 N N . MET A 1 390 ? -38.819 71.554 46.444 1.00 71.69 390 MET A N 1
ATOM 3013 C CA . MET A 1 390 ? -39.112 72.505 47.533 1.00 71.69 390 MET A CA 1
ATOM 3014 C C . MET A 1 390 ? -40.079 73.626 47.126 1.00 71.69 390 MET A C 1
ATOM 3016 O O . MET A 1 390 ? -40.881 74.058 47.948 1.00 71.69 390 MET A O 1
ATOM 3020 N N . LEU A 1 391 ? -40.021 74.092 45.874 1.00 71.06 391 LEU A N 1
ATOM 3021 C CA . LEU A 1 391 ? -40.955 75.104 45.363 1.00 71.06 391 LEU A CA 1
ATOM 3022 C C . LEU A 1 391 ? -42.380 74.553 45.209 1.00 71.06 391 LEU A C 1
ATOM 3024 O O . LEU A 1 391 ? -43.326 75.300 45.394 1.00 71.06 391 LEU A O 1
ATOM 3028 N N . ALA A 1 392 ? -42.537 73.253 44.944 1.00 68.56 392 ALA A N 1
ATOM 3029 C CA . ALA A 1 392 ? -43.843 72.595 44.843 1.00 68.56 392 ALA A CA 1
ATOM 3030 C C . ALA A 1 392 ? -44.511 72.280 46.201 1.00 68.56 392 ALA A C 1
ATOM 3032 O O . ALA A 1 392 ? -45.629 71.781 46.218 1.00 68.56 392 ALA A O 1
ATOM 3033 N N . LEU A 1 393 ? -43.825 72.525 47.324 1.00 65.56 393 LEU A N 1
ATOM 3034 C CA . LEU A 1 393 ? -44.332 72.322 48.692 1.00 65.56 393 LEU A CA 1
ATOM 3035 C C . LEU A 1 393 ? -44.617 73.649 49.423 1.00 65.56 393 LEU A C 1
ATOM 3037 O O . LEU A 1 393 ? -44.857 73.635 50.628 1.00 65.56 393 LEU A O 1
ATOM 3041 N N . SER A 1 394 ? -44.509 74.785 48.724 1.00 62.50 394 SER A N 1
ATOM 3042 C CA . SER A 1 394 ? -44.720 76.132 49.284 1.00 62.50 394 SER A CA 1
ATOM 3043 C C . SER A 1 394 ? -45.940 76.866 48.697 1.00 62.50 394 SER A C 1
ATOM 3045 O O . SER A 1 394 ? -46.119 78.039 49.013 1.00 62.50 394 SER A O 1
ATOM 3047 N N . ASP A 1 395 ? -46.751 76.175 47.892 1.00 48.94 395 ASP A N 1
ATOM 3048 C CA . ASP A 1 395 ? -48.142 76.522 47.547 1.00 48.94 395 ASP A CA 1
ATOM 3049 C C . ASP A 1 395 ? -49.070 75.522 48.258 1.00 48.94 395 ASP A C 1
ATOM 3051 O O . ASP A 1 395 ? -50.207 75.909 48.613 1.00 48.94 395 ASP A O 1
#

pLDDT: mean 77.07, std 20.31, range [28.28, 97.75]

=== Feature glossary ===
Key to the feature types in this record:

pLDDT. pLDDT is the predicted lDDT-Cα score: AlphaFold's confidence that the local environment of each residue (all inter-atomic distances within 15 Å) is correctly placed. It is a per-residue number between 0 and 100, with higher meaning more reliable.

Radius of gyration, Cα contacts, bounding box. The geometric summary reports three shape descriptors. Rg (radius of gyration) measures how spread out the Cα atoms are about their centre of mass; compact globular proteins have small Rg, elongated or unfolded ones large. Cα contacts (<8 Å, |i−j|>4) count long-range residue pairs in spatial proximity — high for tightly packed folds, near zero for rods or random coil. The bounding-box extents give the protein's footprint along x, y, z in Å.

Backbone torsions (φ/ψ). Backbone dihedral angles. Every residue except chain termini has a φ (preceding-C → N → Cα → C) and a ψ (N → Cα → C → next-N). They are reported in degrees following the IUPAC sign convention. Secondary structure is essentially a statement about which (φ, ψ) basin each residue occupies.

Contact-map, Ramachandran, and PAE plots. Plot images: a contact map (which residues are close in 3D, as an N×N binary image), a Ramachandran scatter (backbone torsion angles, revealing secondary-structure composition at a glance), and — for AlphaFold structures — a PAE heatmap (pairwise prediction confidence).

Predicted aligned error. Predicted Aligned Error (PAE) is an AlphaFold confidence matrix: entry (i, j) is the expected error in the position of residue j, in ångströms, when the prediction is superimposed on the true structure at residue i. Low PAE within a block of residues means that block is internally rigid and well-predicted; high PAE between two blocks means their relative placement is uncertain even if each block individually is confident.

Secondary structure (3-state, P-SEA). Three-state secondary structure (P-SEA) collapses the eight DSSP classes into helix (a), strand (b), and coil (c). P-SEA assigns these from Cα geometry alone — distances and angles — without requiring backbone oxygens, so it works on any Cα trace.

Solvent-accessible surface area. Solvent-accessible surface area (SASA) is the area in Å² traced out by the centre of a 1.4 Å probe sphere (a water molecule) rolled over the protein's van der Waals surface (Shrake–Rupley / Lee–Richards construction). Buried residues have near-zero SASA; fully exposed residues can exceed 200 Å². The total SASA scales roughly with the number of surface residues.

Foldseek 3Di. The Foldseek 3Di string encodes local tertiary geometry as a 20-letter alphabet — one character per residue — derived from the relative positions of nearby Cα atoms. Unlike the amino-acid sequence, 3Di is a direct function of the 3D structure, so two proteins with the same fold have similar 3Di strings even at low sequence identity.

B-factor. For experimental (PDB) structures, the B-factor (temperature factor) quantifies the positional spread of each atom in the crystal — a combination of thermal vibration and static disorder — in units of Å². High B-factors mark flexible loops or poorly resolved regions; low B-factors mark the rigid, well-ordered core.

mmCIF coordinates. The mmCIF block holds the 3D Cartesian coordinates of each backbone atom (N, Cα, C, O) in ångströms. mmCIF is the PDB's canonical archive format — a tagged-loop text representation of the atomic model.

InterPro / GO / CATH / organism. Functional annotations link the protein to curated databases. InterPro entries identify conserved domains and families by matching the sequence against member-database signatures (Pfam, PROSITE, CDD, …). Gene Ontology (GO) terms describe molecular function, biological process, and cellular component in a controlled vocabulary. CATH places the structure in a hierarchical fold classification (Class/Architecture/Topology/Homologous-superfamily). The organism is the source species.

Rendered structure images. Structure images are PyMOL renders from six orthogonal camera directions. Cartoon representation draws helices as coils and strands as arrows; sticks shows the backbone as bonds; surface shows the solvent-excluded envelope. Rainbow coloring maps sequence position to hue (blue→red, N→C); chain coloring assigns a distinct color per polypeptide.

Sequence. This is the polypeptide sequence — one letter per residue, N-terminus first. Length ranges from a few dozen residues for small domains to over a thousand for large multi-domain proteins.

Secondary structure (8-state, DSSP). The SS8 string is DSSP's per-residue secondary-structure call. α-helix (H) means an i→i+4 H-bond ladder; β-strand (E) means the residue participates in a β-sheet; 3₁₀ (G) and π (I) are tighter and wider helices; T/S are turns/bends; '-' is loop.

Nearest PDB structures. Structural nearest neighbors (via Foldseek easy-search vs the PDB). Reported per hit: target PDB id, E-value, and alignment TM-score. A TM-score above ~0.5 is the conventional threshold for 'same fold'.